Protein 3T1O (pdb70)

CATH classification: 3.40.50.300

Structure (mmCIF, N/CA/C/O backbone):
data_3T1O
#
_entry.id   3T1O
#
_cell.length_a   45.300
_cell.length_b   47.850
_cell.length_c   53.080
_cell.angle_alpha   108.37
_cell.angle_beta   100.10
_cell.angle_gamma   92.92
#
_symmetry.space_group_name_H-M   'P 1'
#
loop_
_entity.id
_entity.type
_entity.pdbx_description
1 polymer 'Gliding protein mglA'
2 non-polymer "GUANOSINE-5'-DIPHOSPHATE"
3 non-polymer (4S)-2-METHYL-2,4-PENTANEDIOL
4 non-polymer 'MAGNESIUM ION'
5 water water
#
loop_
_atom_site.group_PDB
_atom_site.id
_atom_site.type_symbol
_atom_site.label_atom_id
_atom_site.label_alt_id
_atom_site.label_comp_id
_atom_site.label_asym_id
_atom_site.label_entity_id
_atom_site.label_seq_id
_atom_site.pdbx_PDB_ins_code
_atom_site.Cartn_x
_atom_site.Cartn_y
_atom_site.Cartn_z
_atom_site.occupancy
_atom_site.B_iso_or_equiv
_atom_site.auth_seq_id
_atom_site.auth_comp_id
_atom_sit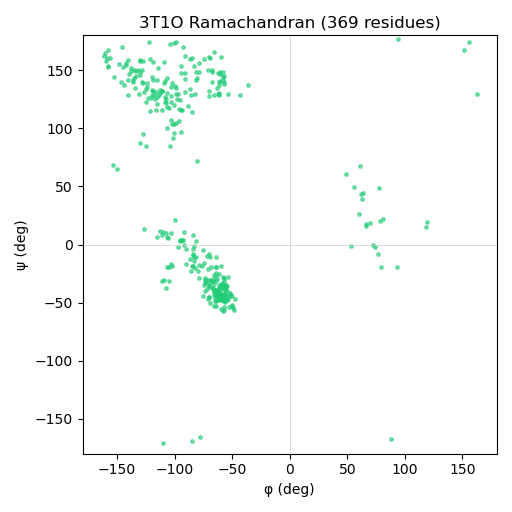e.auth_asym_id
_atom_site.auth_atom_id
_atom_site.pdbx_PDB_model_num
ATOM 1 N N . SER A 1 4 ? 7.152 19.194 1.747 1.00 81.18 2 SER A N 1
ATOM 2 C CA . SER A 1 4 ? 6.500 19.984 0.653 1.00 81.48 2 SER A CA 1
ATOM 3 C C . SER A 1 4 ? 7.487 20.995 0.034 1.00 81.50 2 SER A C 1
ATOM 4 O O . SER A 1 4 ? 7.201 21.605 -1.005 1.00 81.69 2 SER A O 1
ATOM 7 N N . THR A 1 5 ? 8.657 21.112 0.671 1.00 81.26 3 THR A N 1
ATOM 8 C CA . THR A 1 5 ? 9.688 22.118 0.387 1.00 80.66 3 THR A CA 1
ATOM 9 C C . THR A 1 5 ? 10.617 21.801 -0.792 1.00 80.37 3 THR A C 1
ATOM 10 O O . THR A 1 5 ? 11.011 20.649 -1.005 1.00 79.95 3 THR A O 1
ATOM 14 N N . ILE A 1 6 ? 10.948 22.854 -1.546 1.00 80.01 4 ILE A N 1
ATOM 15 C CA . ILE A 1 6 ? 11.935 22.813 -2.630 1.00 79.54 4 ILE A CA 1
ATOM 16 C C . ILE A 1 6 ? 13.139 23.654 -2.208 1.00 79.23 4 ILE A C 1
ATOM 17 O O . ILE A 1 6 ? 12.980 24.773 -1.718 1.00 79.43 4 ILE A O 1
ATOM 22 N N . ASN A 1 7 ? 14.336 23.106 -2.391 1.00 78.80 5 ASN A N 1
ATOM 23 C CA . ASN A 1 7 ? 15.573 23.758 -1.959 1.00 78.20 5 ASN A CA 1
ATOM 24 C C . ASN A 1 7 ? 16.591 23.852 -3.108 1.00 77.44 5 ASN A C 1
ATOM 25 O O . ASN A 1 7 ? 17.353 22.904 -3.365 1.00 77.23 5 ASN A O 1
ATOM 30 N N . PHE A 1 8 ? 16.585 25.001 -3.792 1.00 76.27 6 PHE A N 1
ATOM 31 C CA . PHE A 1 8 ? 17.408 25.228 -4.991 1.00 74.98 6 PHE A CA 1
ATOM 32 C C . PHE A 1 8 ? 18.907 25.132 -4.710 1.00 73.67 6 PHE A C 1
ATOM 33 O O . PHE A 1 8 ? 19.672 24.642 -5.552 1.00 73.63 6 PHE A O 1
ATOM 41 N N . ALA A 1 9 ? 19.305 25.584 -3.516 1.00 72.07 7 ALA A N 1
ATOM 42 C CA . ALA A 1 9 ? 20.714 25.697 -3.117 1.00 70.26 7 ALA A CA 1
ATOM 43 C C . ALA A 1 9 ? 21.465 24.366 -3.137 1.00 69.08 7 ALA A C 1
ATOM 44 O O . ALA A 1 9 ? 22.498 24.246 -3.803 1.00 69.28 7 ALA A O 1
ATOM 46 N N . ASN A 1 10 ? 20.955 23.370 -2.416 1.00 67.22 8 ASN A N 1
ATOM 47 C CA . ASN A 1 10 ? 21.596 22.048 -2.375 1.00 65.32 8 ASN A CA 1
ATOM 48 C C . ASN A 1 10 ? 21.044 21.080 -3.442 1.00 63.53 8 ASN A C 1
ATOM 49 O O . ASN A 1 10 ? 21.508 19.940 -3.552 1.00 63.51 8 ASN A O 1
ATOM 54 N N . ARG A 1 11 ? 20.076 21.565 -4.229 1.00 61.08 9 ARG A N 1
ATOM 55 C CA . ARG A 1 11 ? 19.339 20.771 -5.237 1.00 59.12 9 ARG A CA 1
ATOM 56 C C . ARG A 1 11 ? 18.554 19.577 -4.634 1.00 56.49 9 ARG A C 1
ATOM 57 O O . ARG A 1 11 ? 18.896 18.408 -4.887 1.00 56.77 9 ARG A O 1
ATOM 65 N N . GLU A 1 12 ? 17.509 19.883 -3.854 1.00 52.98 10 GLU A N 1
ATOM 66 C CA . GLU A 1 12 ? 16.741 18.874 -3.096 1.00 48.68 10 GLU A CA 1
ATOM 67 C C . GLU A 1 12 ? 15.272 19.221 -2.964 1.00 46.80 10 GLU A C 1
ATOM 68 O O . GLU A 1 12 ? 14.930 20.388 -2.770 1.00 46.86 10 GLU A O 1
ATOM 74 N N . ILE A 1 13 ? 14.391 18.221 -3.090 1.00 43.27 11 ILE A N 1
ATOM 75 C CA . ILE A 1 13 ? 13.033 18.379 -2.598 1.00 40.13 11 ILE A CA 1
ATOM 76 C C . ILE A 1 13 ? 12.847 17.558 -1.316 1.00 36.90 11 ILE A C 1
ATOM 77 O O . ILE A 1 13 ? 13.431 16.467 -1.166 1.00 35.58 11 ILE A O 1
ATOM 82 N N . ASN A 1 14 ? 12.066 18.118 -0.391 1.00 33.21 12 ASN A N 1
ATOM 83 C CA . ASN A 1 14 ? 12.100 17.651 0.991 1.00 31.12 12 ASN A CA 1
ATOM 84 C C . ASN A 1 14 ? 10.720 17.163 1.328 1.00 28.10 12 ASN A C 1
ATOM 85 O O . ASN A 1 14 ? 9.763 17.873 1.069 1.00 28.64 12 ASN A O 1
ATOM 90 N N . PHE A 1 15 ? 10.594 15.945 1.865 1.00 24.49 13 PHE A N 1
ATOM 91 C CA . PHE A 1 15 ? 9.285 15.489 2.292 1.00 22.15 13 PHE A CA 1
ATOM 92 C C . PHE A 1 15 ? 9.314 15.199 3.780 1.00 20.98 13 PHE A C 1
ATOM 93 O O . PHE A 1 15 ? 10.294 14.687 4.302 1.00 20.17 13 PHE A O 1
ATOM 101 N N . LYS A 1 16 ? 8.206 15.497 4.430 1.00 18.16 14 LYS A N 1
ATOM 102 C CA . LYS A 1 16 ? 8.108 15.280 5.862 1.00 15.28 14 LYS A CA 1
ATOM 103 C C . LYS A 1 16 ? 7.200 14.085 6.179 1.00 13.79 14 LYS A C 1
ATOM 104 O O . LYS A 1 16 ? 6.004 14.055 5.827 1.00 13.43 14 LYS A O 1
ATOM 110 N N . ILE A 1 17 ? 7.777 13.136 6.871 1.00 12.80 15 ILE A N 1
ATOM 111 C CA . ILE A 1 17 ? 7.048 11.938 7.253 1.00 14.18 15 ILE A CA 1
ATOM 112 C C . ILE A 1 17 ? 6.932 11.880 8.793 1.00 13.91 15 ILE A C 1
ATOM 113 O O . ILE A 1 17 ? 7.974 11.833 9.472 1.00 16.33 15 ILE A O 1
ATOM 118 N N . VAL A 1 18 ? 5.678 11.846 9.332 1.00 13.78 16 VAL A N 1
ATOM 119 C CA . VAL A 1 18 ? 5.472 11.898 10.788 1.00 12.58 16 VAL A CA 1
ATOM 120 C C . VAL A 1 18 ? 5.051 10.482 11.214 1.00 11.71 16 VAL A C 1
ATOM 121 O O . VAL A 1 18 ? 4.190 9.866 10.552 1.00 14.31 16 VAL A O 1
ATOM 125 N N . TYR A 1 19 ? 5.718 9.984 12.224 1.00 12.19 17 TYR A N 1
ATOM 126 C CA . TYR A 1 19 ? 5.307 8.743 12.921 1.00 12.40 17 TYR A CA 1
ATOM 127 C C . TYR A 1 19 ? 4.467 9.224 14.094 1.00 14.05 17 TYR A C 1
ATOM 128 O O . TYR A 1 19 ? 4.986 9.887 15.009 1.00 15.70 17 TYR A O 1
ATOM 137 N N . TYR A 1 20 ? 3.191 8.854 14.073 1.00 12.85 18 TYR A N 1
ATOM 138 C CA . TYR A 1 20 ? 2.216 9.268 15.081 1.00 12.66 18 TYR A CA 1
ATOM 139 C C . TYR A 1 20 ? 1.672 8.012 15.789 1.00 11.77 18 TYR A C 1
ATOM 140 O O . TYR A 1 20 ? 1.648 6.978 15.235 1.00 13.47 18 TYR A O 1
ATOM 149 N N . GLY A 1 21 ? 1.154 8.135 16.992 1.00 13.53 19 GLY A N 1
ATOM 150 C CA . GLY A 1 21 ? 0.562 6.911 17.599 1.00 13.22 19 GLY A CA 1
ATOM 151 C C . GLY A 1 21 ? 0.601 7.102 19.086 1.00 14.79 19 GLY A C 1
ATOM 152 O O . GLY A 1 21 ? 1.186 8.063 19.579 1.00 14.78 19 GLY A O 1
ATOM 153 N N . PRO A 1 22 ? -0.001 6.157 19.826 1.00 13.91 20 PRO A N 1
ATOM 154 C CA . PRO A 1 22 ? -0.065 6.349 21.285 1.00 15.08 20 PRO A CA 1
ATOM 155 C C . PRO A 1 22 ? 1.346 6.310 21.853 1.00 16.02 20 PRO A C 1
ATOM 156 O O . PRO A 1 22 ? 2.286 5.824 21.186 1.00 16.41 20 PRO A O 1
ATOM 160 N N . GLY A 1 23 ? 1.492 6.761 23.103 1.00 17.08 21 GLY A N 1
ATOM 161 C CA . GLY A 1 23 ? 2.805 6.738 23.757 1.00 15.59 21 GLY A CA 1
ATOM 162 C C . GLY A 1 23 ? 3.307 5.293 23.847 1.00 15.94 21 GLY A C 1
ATOM 163 O O . GLY A 1 23 ? 2.521 4.391 24.020 1.00 15.83 21 GLY A O 1
ATOM 164 N N . LEU A 1 24 ? 4.612 5.086 23.636 1.00 17.25 22 LEU A N 1
ATOM 165 C CA . LEU A 1 24 ? 5.225 3.767 23.779 1.00 18.50 22 LEU A CA 1
ATOM 166 C C . LEU A 1 24 ? 4.754 2.741 22.759 1.00 17.12 22 LEU A C 1
ATOM 167 O O . LEU A 1 24 ? 4.875 1.502 22.985 1.00 19.20 22 LEU A O 1
ATOM 172 N N . SER A 1 25 ? 4.156 3.186 21.664 1.00 15.21 23 SER A N 1
ATOM 173 C CA . SER A 1 25 ? 3.769 2.233 20.604 1.00 15.38 23 SER A CA 1
ATOM 174 C C . SER A 1 25 ? 4.941 1.699 19.753 1.00 16.38 23 SER A C 1
ATOM 175 O O . SER A 1 25 ? 4.771 0.672 19.120 1.00 15.96 23 SER A O 1
ATOM 178 N N . GLY A 1 26 ? 6.122 2.322 19.768 1.00 15.67 24 GLY A N 1
ATOM 179 C CA . GLY A 1 26 ? 7.234 1.814 18.957 1.00 16.24 24 GLY A CA 1
A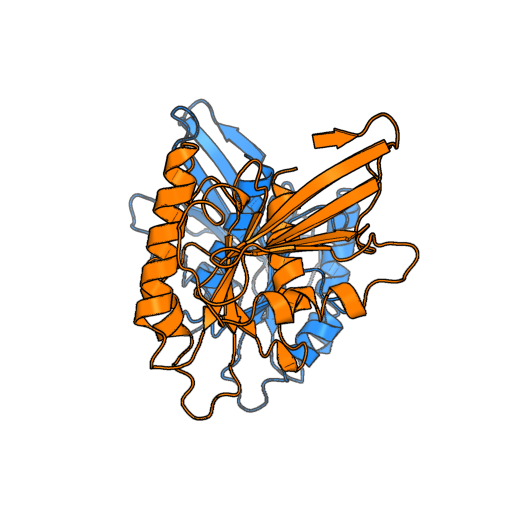TOM 180 C C . GLY A 1 26 ? 7.725 2.814 17.905 1.00 15.96 24 GLY A C 1
ATOM 181 O O . GLY A 1 26 ? 8.439 2.449 16.974 1.00 16.89 24 GLY A O 1
ATOM 182 N N . LYS A 1 27 ? 7.333 4.064 18.059 1.00 16.06 25 LYS A N 1
ATOM 183 C CA . LYS A 1 27 ? 7.719 5.150 17.097 1.00 14.64 25 LYS A CA 1
ATOM 184 C C . LYS A 1 27 ? 9.238 5.421 17.062 1.00 14.78 25 LYS A C 1
ATOM 185 O O . LYS A 1 27 ? 9.875 5.437 15.945 1.00 16.03 25 LYS A O 1
ATOM 191 N N . THR A 1 28 ? 9.842 5.666 18.242 1.00 14.80 26 THR A N 1
ATOM 192 C CA . THR A 1 28 ? 11.277 5.788 18.358 1.00 17.25 26 THR A CA 1
ATOM 193 C C . THR A 1 28 ? 11.962 4.633 17.703 1.00 16.58 26 THR A C 1
ATOM 194 O O . THR A 1 28 ? 12.857 4.814 16.910 1.00 17.35 26 THR A O 1
ATOM 198 N N . THR A 1 29 ? 11.544 3.431 18.086 1.00 16.81 27 THR A N 1
ATOM 199 C CA . THR A 1 29 ? 12.118 2.221 17.595 1.00 18.75 27 THR A CA 1
ATOM 200 C C . THR A 1 29 ? 12.094 2.081 16.050 1.00 17.67 27 THR A C 1
ATOM 201 O O . THR A 1 29 ? 13.095 1.683 15.490 1.00 17.72 27 THR A O 1
ATOM 205 N N . ASN A 1 30 ? 10.990 2.453 15.407 1.00 17.48 28 ASN A N 1
ATOM 206 C CA . ASN A 1 30 ? 10.936 2.550 13.945 1.00 19.04 28 ASN A CA 1
ATOM 207 C C . ASN A 1 30 ? 12.013 3.516 13.449 1.00 19.46 28 ASN A C 1
ATOM 208 O O . ASN A 1 30 ? 12.861 3.112 12.621 1.00 20.24 28 ASN A O 1
ATOM 213 N N . LEU A 1 31 ? 12.033 4.744 13.993 1.00 18.81 29 LEU A N 1
ATOM 214 C CA . LEU A 1 31 ? 13.001 5.771 13.565 1.00 18.21 29 LEU A CA 1
ATOM 215 C C . LEU A 1 31 ? 14.410 5.243 13.736 1.00 19.33 29 LEU A C 1
ATOM 216 O O . LEU A 1 31 ? 15.256 5.459 12.857 1.00 17.90 29 LEU A O 1
ATOM 221 N N . LYS A 1 32 ? 14.678 4.595 14.864 1.00 19.01 30 LYS A N 1
ATOM 222 C CA . LYS A 1 32 ? 16.065 4.248 15.118 1.00 22.41 30 LYS A CA 1
ATOM 223 C C . LYS A 1 32 ? 16.484 3.080 14.230 1.00 22.42 30 LYS A C 1
ATOM 224 O O . LYS A 1 32 ? 17.672 3.002 13.876 1.00 22.20 30 LYS A O 1
ATOM 230 N N . TRP A 1 33 ? 15.569 2.125 13.952 1.00 22.29 31 TRP A N 1
ATOM 231 C CA A TRP A 1 33 ? 15.904 1.018 13.038 0.50 22.60 31 TRP A CA 1
ATOM 232 C CA B TRP A 1 33 ? 15.883 1.022 13.050 0.50 22.59 31 TRP A CA 1
ATOM 233 C C . TRP A 1 33 ? 16.264 1.594 11.685 1.00 22.44 31 TRP A C 1
ATOM 234 O O . TRP A 1 33 ? 17.334 1.266 11.119 1.00 21.42 31 TRP A O 1
ATOM 255 N N . ILE A 1 34 ? 15.407 2.480 11.187 1.00 21.23 32 ILE A N 1
ATOM 256 C CA . ILE A 1 34 ? 15.636 3.121 9.903 1.00 20.62 32 ILE A CA 1
ATOM 257 C C . ILE A 1 34 ? 16.983 3.832 9.948 1.00 21.06 32 ILE A C 1
ATOM 258 O O . ILE A 1 34 ? 17.842 3.602 9.054 1.00 22.46 32 ILE A O 1
ATOM 263 N N . TYR A 1 35 ? 17.229 4.618 11.003 1.00 19.95 33 TYR A N 1
ATOM 264 C CA . TYR A 1 35 ? 18.420 5.461 11.011 1.00 20.31 33 TYR A CA 1
ATOM 265 C C . TYR A 1 35 ? 19.658 4.565 11.000 1.00 21.44 33 TYR A C 1
ATOM 266 O O . TYR A 1 35 ? 20.670 4.926 10.433 1.00 22.31 33 TYR A O 1
ATOM 275 N N . SER A 1 36 ? 19.556 3.385 11.606 1.00 21.56 34 SER A N 1
ATOM 276 C CA . SER A 1 36 ? 20.689 2.458 11.682 1.00 24.34 34 SER A CA 1
ATOM 277 C C . SER A 1 36 ? 21.156 1.810 10.365 1.00 25.69 34 SER A C 1
ATOM 278 O O . SER A 1 36 ? 22.294 1.345 10.285 1.00 25.94 34 SER A O 1
ATOM 281 N N . LYS A 1 37 ? 20.292 1.803 9.345 1.00 25.64 35 LYS A N 1
ATOM 282 C CA . LYS A 1 37 ? 20.533 1.218 8.011 1.00 26.47 35 LYS A CA 1
ATOM 283 C C . LYS A 1 37 ? 20.765 2.256 6.917 1.00 26.90 35 LYS A C 1
ATOM 284 O O . LYS A 1 37 ? 20.740 1.958 5.723 1.00 28.76 35 LYS A O 1
ATOM 290 N N . VAL A 1 38 ? 20.860 3.505 7.298 1.00 26.52 36 VAL A N 1
ATOM 291 C CA . VAL A 1 38 ? 21.183 4.540 6.341 1.00 24.63 36 VAL A CA 1
ATOM 292 C C . VAL A 1 38 ? 22.694 4.753 6.487 1.00 27.09 36 VAL A C 1
ATOM 293 O O . VAL A 1 38 ? 23.166 4.952 7.611 1.00 24.70 36 VAL A O 1
ATOM 297 N N . PRO A 1 39 ? 23.447 4.734 5.344 1.00 27.73 37 PRO A N 1
ATOM 298 C CA . PRO A 1 39 ? 24.887 5.099 5.411 1.00 27.66 37 PRO A CA 1
ATOM 299 C C . PRO A 1 39 ? 25.116 6.503 5.963 1.00 27.90 37 PRO A C 1
ATOM 300 O O . PRO A 1 39 ? 24.337 7.423 5.719 1.00 25.95 37 PRO A O 1
ATOM 304 N N . GLU A 1 40 ? 26.242 6.668 6.646 1.00 28.16 38 GLU A N 1
ATOM 305 C CA . GLU A 1 40 ? 26.602 7.887 7.318 1.00 29.14 38 GLU A CA 1
ATOM 306 C C . GLU A 1 40 ? 26.505 9.113 6.381 1.00 29.45 38 GLU A C 1
ATOM 307 O O . GLU A 1 40 ? 25.897 10.148 6.754 1.00 28.41 38 GLU A O 1
ATOM 313 N N . GLY A 1 41 ? 26.980 8.955 5.139 1.00 28.99 39 GLY A N 1
ATOM 314 C CA . GLY A 1 41 ? 27.028 10.028 4.151 1.00 27.12 39 GLY A CA 1
ATOM 315 C C . GLY A 1 41 ? 25.671 10.422 3.602 1.00 28.28 39 GLY A C 1
ATOM 316 O O . GLY A 1 41 ? 25.551 11.444 2.898 1.00 27.83 39 GLY A O 1
ATOM 317 N N . ARG A 1 42 ? 24.639 9.647 3.899 1.00 26.95 40 ARG A N 1
ATOM 318 C CA . ARG A 1 42 ? 23.321 10.022 3.370 1.00 27.34 40 ARG A CA 1
ATOM 319 C C . ARG A 1 42 ? 22.330 10.501 4.429 1.00 26.87 40 ARG A C 1
ATOM 320 O O . ARG A 1 42 ? 21.148 10.665 4.129 1.00 25.79 40 ARG A O 1
ATOM 328 N N . LYS A 1 43 ? 22.799 10.698 5.663 1.00 25.63 41 LYS A N 1
ATOM 329 C CA . LYS A 1 43 ? 21.866 11.124 6.700 1.00 26.46 41 LYS A CA 1
ATOM 330 C C . LYS A 1 43 ? 22.451 12.269 7.494 1.00 25.75 41 LYS A C 1
ATOM 331 O O . LYS A 1 43 ? 23.660 12.324 7.682 1.00 24.36 41 LYS A O 1
ATOM 337 N N . GLY A 1 44 ? 21.569 13.132 7.985 1.00 23.46 42 GLY A N 1
ATOM 338 C CA . GLY A 1 44 ? 21.952 14.079 9.047 1.00 25.85 42 GLY A CA 1
ATOM 339 C C . GLY A 1 44 ? 22.022 13.480 10.452 1.00 24.42 42 GLY A C 1
ATOM 340 O O . GLY A 1 44 ? 22.032 12.232 10.669 1.00 24.65 42 GLY A O 1
ATOM 341 N N . GLU A 1 45 ? 22.065 14.352 11.452 1.00 24.75 43 GLU A N 1
ATOM 342 C CA . GLU A 1 45 ? 22.058 13.844 12.834 1.00 25.58 43 GLU A CA 1
ATOM 343 C C . GLU A 1 45 ? 20.641 13.505 13.284 1.00 23.76 43 GLU A C 1
ATOM 344 O O . GLU A 1 45 ? 19.701 14.128 12.835 1.00 23.58 43 GLU A O 1
ATOM 350 N N . MET A 1 46 ? 20.504 12.508 14.152 1.00 22.95 44 MET A N 1
ATOM 351 C CA . MET A 1 46 ? 19.270 12.304 14.810 1.00 22.37 44 MET A CA 1
ATOM 352 C C . MET A 1 46 ? 19.253 13.201 16.043 1.00 22.89 44 MET A C 1
ATOM 353 O O . MET A 1 46 ? 20.221 13.214 16.823 1.00 21.39 44 MET A O 1
ATOM 358 N N . VAL A 1 47 ? 18.172 13.978 16.165 1.00 21.53 45 VAL A N 1
ATOM 359 C CA . VAL A 1 47 ? 18.114 15.090 17.117 1.00 22.75 45 VAL A CA 1
ATOM 360 C C . VAL A 1 47 ? 16.909 14.854 17.996 1.00 22.67 45 VAL A C 1
ATOM 361 O O . VAL A 1 47 ? 15.828 14.542 17.488 1.00 20.41 45 VAL A O 1
ATOM 365 N N . SER A 1 48 ? 17.074 15.047 19.291 1.00 22.25 46 SER A N 1
ATOM 366 C CA . SER A 1 48 ? 15.995 14.922 20.237 1.00 22.41 46 SER A CA 1
ATOM 367 C C . SER A 1 48 ? 15.918 16.246 21.038 1.00 22.57 46 SER A C 1
ATOM 368 O O . SER A 1 48 ? 16.942 16.710 21.554 1.00 21.87 46 SER A O 1
ATOM 371 N N . LEU A 1 49 ? 14.754 16.906 21.013 1.00 22.34 47 LEU A N 1
ATOM 372 C CA . LEU A 1 49 ? 14.533 18.150 21.761 1.00 23.27 47 LEU A CA 1
ATOM 373 C C . LEU A 1 49 ? 13.503 17.776 22.796 1.00 23.55 47 LEU A C 1
ATOM 374 O O . LEU A 1 49 ? 12.489 17.168 22.463 1.00 23.52 47 LEU A O 1
ATOM 379 N N . ALA A 1 50 ? 13.781 18.079 24.064 1.00 21.55 48 ALA A N 1
ATOM 380 C CA . ALA A 1 50 ? 12.869 17.735 25.139 1.00 21.05 48 ALA A CA 1
ATOM 381 C C . ALA A 1 50 ? 12.760 18.856 26.186 1.00 23.46 48 ALA A C 1
ATOM 382 O O . ALA A 1 50 ? 13.724 19.670 26.376 1.00 20.95 48 ALA A O 1
ATOM 384 N N . THR A 1 51 ? 11.548 18.979 26.753 1.00 24.60 49 THR A N 1
ATOM 385 C CA . THR A 1 51 ? 11.368 19.595 28.066 1.00 26.86 49 THR A CA 1
ATOM 386 C C . THR A 1 51 ? 10.969 18.481 29.069 1.00 28.47 49 THR A C 1
ATOM 387 O O . THR A 1 51 ? 11.072 17.299 28.752 1.00 27.44 49 THR A O 1
ATOM 391 N N . GLU A 1 52 ? 10.563 18.855 30.292 1.00 29.79 50 GLU A N 1
ATOM 392 C CA . GLU A 1 52 ? 10.028 17.881 31.256 1.00 30.59 50 GLU A CA 1
ATOM 393 C C . GLU A 1 52 ? 8.788 17.149 30.785 1.00 30.43 50 GLU A C 1
ATOM 394 O O . GLU A 1 52 ? 8.565 15.988 31.140 1.00 29.95 50 GLU A O 1
ATOM 400 N N . ASP A 1 53 ? 7.945 17.854 30.041 1.00 29.92 51 ASP A N 1
ATOM 401 C CA . ASP A 1 53 ? 6.656 17.311 29.721 0.50 30.38 51 ASP A CA 1
ATOM 402 C C . ASP A 1 53 ? 6.587 16.862 28.272 1.00 30.69 51 ASP A C 1
ATOM 403 O O . ASP A 1 53 ? 5.710 16.080 27.950 1.00 32.33 51 ASP A O 1
ATOM 408 N N . GLU A 1 54 ? 7.498 17.367 27.417 1.00 28.82 52 GLU A N 1
ATOM 409 C CA . GLU A 1 54 ? 7.411 17.201 25.960 0.50 27.86 52 GLU A CA 1
ATOM 410 C C . GLU A 1 54 ? 8.676 16.756 25.305 1.00 28.59 52 GLU A C 1
ATOM 411 O O . GLU A 1 54 ? 9.771 17.202 25.744 1.00 27.15 52 GLU A O 1
ATOM 417 N N . ARG A 1 55 ? 8.528 16.020 24.185 1.00 27.10 53 ARG A N 1
ATOM 418 C CA . ARG A 1 55 ? 9.686 15.588 23.381 1.00 27.34 53 ARG A CA 1
ATOM 419 C C . ARG A 1 55 ? 9.417 15.584 21.875 1.00 25.92 53 ARG A C 1
ATOM 420 O O . ARG A 1 55 ? 8.268 15.404 21.435 1.00 24.49 53 ARG A O 1
ATOM 428 N N A THR A 1 56 ? 10.463 15.779 21.080 0.50 23.08 54 THR A N 1
ATOM 429 N N B THR A 1 56 ? 10.563 15.779 21.080 0.50 23.08 54 THR A N 1
ATOM 430 C CA A THR A 1 56 ? 10.349 15.608 19.606 0.50 22.43 54 THR A CA 1
ATOM 431 C CA B THR A 1 56 ? 10.449 15.608 19.606 0.50 22.43 54 THR A CA 1
ATOM 432 C C A THR A 1 56 ? 11.663 14.924 19.220 0.50 20.42 54 THR A C 1
ATOM 433 C C B THR A 1 56 ? 11.763 14.924 19.220 0.50 20.42 54 THR A C 1
ATOM 434 O O A THR A 1 56 ? 12.727 15.158 19.858 0.50 19.09 54 THR A O 1
ATOM 435 O O B THR A 1 56 ? 12.827 15.158 19.858 0.50 19.09 54 THR A O 1
ATOM 442 N N . LEU A 1 57 ? 11.598 14.047 18.226 1.00 17.23 55 LEU A N 1
ATOM 443 C CA . LEU A 1 57 ? 12.787 13.356 17.749 1.00 17.88 55 LEU A CA 1
ATOM 444 C C . LEU A 1 57 ? 12.675 13.366 16.234 1.00 19.61 55 LEU A C 1
ATOM 445 O O . LEU A 1 57 ? 11.568 13.108 15.683 1.00 17.63 55 LEU A O 1
ATOM 450 N N . PHE A 1 58 ? 13.785 13.659 15.530 1.00 19.48 56 PHE A N 1
ATOM 451 C CA . PHE A 1 58 ? 13.722 13.726 14.071 1.00 19.16 56 PHE A CA 1
ATOM 452 C C . PHE A 1 58 ? 15.114 13.526 13.451 1.00 18.49 56 PHE A C 1
ATOM 453 O O . PHE A 1 58 ? 16.124 13.835 14.070 1.00 19.31 56 PHE A O 1
ATOM 461 N N . PHE A 1 59 ? 15.113 13.021 12.228 1.00 18.12 57 PHE A N 1
ATOM 462 C CA . PHE A 1 59 ? 16.273 13.080 11.361 1.00 19.14 57 PHE A CA 1
ATOM 463 C C . PHE A 1 59 ? 15.867 13.245 9.875 1.00 20.10 57 PHE A C 1
ATOM 464 O O . PHE A 1 59 ? 14.647 13.165 9.490 1.00 19.12 57 PHE A O 1
ATOM 472 N N . ASP A 1 60 ? 16.869 13.522 9.031 1.00 20.27 58 ASP A N 1
ATOM 473 C CA . ASP A 1 60 ? 16.633 13.632 7.604 1.00 22.51 58 ASP A CA 1
ATOM 474 C C . ASP A 1 60 ? 17.657 12.726 6.922 1.00 22.76 58 ASP A C 1
ATOM 475 O O . ASP A 1 60 ? 18.731 12.464 7.486 1.00 22.90 58 ASP A O 1
ATOM 480 N N . PHE A 1 61 ? 17.297 12.185 5.761 1.00 22.00 59 PHE A N 1
ATOM 481 C CA . PHE A 1 61 ? 18.217 11.302 5.008 1.00 22.48 59 PHE A CA 1
ATOM 482 C C . PHE A 1 61 ? 17.812 11.327 3.508 1.00 24.07 59 PHE A C 1
ATOM 483 O O . PHE A 1 61 ? 16.689 11.698 3.160 1.00 20.64 59 PHE A O 1
ATOM 491 N N . LEU A 1 62 ? 18.747 10.934 2.636 1.00 25.19 60 LEU A N 1
ATOM 492 C CA . LEU A 1 62 ? 18.520 10.880 1.176 1.00 27.98 60 LEU A CA 1
ATOM 493 C C . LEU A 1 62 ? 18.320 9.377 0.894 1.00 28.74 60 LEU A C 1
ATOM 494 O O . LEU A 1 62 ? 19.257 8.583 0.996 1.00 28.08 60 LEU A O 1
ATOM 499 N N . PRO A 1 63 ? 17.070 8.984 0.615 1.00 30.30 61 PRO A N 1
ATOM 500 C CA . PRO A 1 63 ? 16.776 7.570 0.405 1.00 32.52 61 PRO A CA 1
ATOM 501 C C . PRO A 1 63 ? 17.580 7.124 -0.802 1.00 34.80 61 PRO A C 1
ATOM 502 O O . PRO A 1 63 ? 17.924 7.947 -1.653 1.00 34.02 61 PRO A O 1
ATOM 506 N N . LEU A 1 64 ? 18.007 5.880 -0.810 1.00 39.31 62 LEU A N 1
ATOM 507 C CA . LEU A 1 64 ? 18.855 5.462 -1.915 1.00 44.70 62 LEU A CA 1
ATOM 508 C C . LEU A 1 64 ? 18.007 4.852 -3.019 1.00 47.18 62 LEU A C 1
ATOM 509 O O . LEU A 1 64 ? 18.534 4.445 -4.045 1.00 48.58 62 LEU A O 1
ATOM 514 N N . ASP A 1 65 ? 16.688 4.873 -2.832 1.00 50.70 63 ASP A N 1
ATOM 515 C CA . ASP A 1 65 ? 15.741 4.193 -3.728 1.00 53.98 63 ASP A CA 1
ATOM 516 C C . ASP A 1 65 ? 15.141 5.097 -4.808 1.00 54.73 63 ASP A C 1
ATOM 517 O O . ASP A 1 65 ? 14.287 4.640 -5.552 1.00 55.53 63 ASP A O 1
ATOM 522 N N . ILE A 1 66 ? 15.574 6.360 -4.900 1.00 55.51 64 ILE A N 1
ATOM 523 C CA . ILE A 1 66 ? 14.768 7.410 -5.566 1.00 56.46 64 ILE A CA 1
ATOM 524 C C . ILE A 1 66 ? 15.494 8.191 -6.669 1.00 57.49 64 ILE A C 1
ATOM 525 O O . ILE A 1 66 ? 16.606 8.685 -6.472 1.00 57.65 64 ILE A O 1
ATOM 530 N N . GLY A 1 67 ? 14.837 8.312 -7.816 1.00 58.42 65 GLY A N 1
ATOM 531 C CA . GLY A 1 67 ? 15.385 9.031 -8.948 1.00 60.17 65 GLY A CA 1
ATOM 532 C C . GLY A 1 67 ? 15.481 10.536 -8.793 1.00 61.46 65 GLY A C 1
ATOM 533 O O . GLY A 1 67 ? 14.818 11.142 -7.946 1.00 62.41 65 GLY A O 1
ATOM 534 N N . GLU A 1 68 ? 16.315 11.136 -9.628 1.00 62.09 66 GLU A N 1
ATOM 535 C CA . GLU A 1 68 ? 16.496 12.567 -9.651 1.00 62.99 66 GLU A CA 1
ATOM 536 C C . GLU A 1 68 ? 15.418 13.171 -10.534 1.00 63.32 66 GLU A C 1
ATOM 537 O O . GLU A 1 68 ? 15.397 12.930 -11.745 1.00 63.83 66 GLU A O 1
ATOM 543 N N . VAL A 1 69 ? 14.518 13.948 -9.934 1.00 63.68 67 VAL A N 1
ATOM 544 C CA . VAL A 1 69 ? 13.471 14.646 -10.698 1.00 63.44 67 VAL A CA 1
ATOM 545 C C . VAL A 1 69 ? 14.027 15.934 -11.335 1.00 63.45 67 VAL A C 1
ATOM 546 O O . VAL A 1 69 ? 13.718 17.048 -10.901 1.00 63.96 67 VAL A O 1
ATOM 550 N N . LYS A 1 70 ? 14.862 15.751 -12.366 1.00 63.35 68 LYS A N 1
ATOM 551 C CA . LYS A 1 70 ? 15.520 16.843 -13.138 1.00 62.61 68 LYS A CA 1
ATOM 552 C C . LYS A 1 70 ? 16.715 17.470 -12.399 1.00 61.35 68 LYS A C 1
ATOM 553 O O . LYS A 1 70 ? 16.853 18.692 -12.307 1.00 61.43 68 LYS A O 1
ATOM 559 N N . GLY A 1 71 ? 17.590 16.610 -11.891 1.00 60.19 69 GLY A N 1
ATOM 560 C CA . GLY A 1 71 ? 18.772 17.058 -11.153 1.00 58.30 69 GLY A CA 1
ATOM 561 C C . GLY A 1 71 ? 18.517 17.129 -9.650 1.00 57.01 69 GLY A C 1
ATOM 562 O O . GLY A 1 71 ? 19.471 17.130 -8.856 1.00 56.87 69 GLY A O 1
ATOM 563 N N . PHE A 1 72 ? 17.231 17.173 -9.268 1.00 55.39 70 PHE A N 1
ATOM 564 C CA . PHE A 1 72 ? 16.819 17.341 -7.860 1.00 53.77 70 PHE A CA 1
ATOM 565 C C . PHE A 1 72 ? 16.688 16.054 -7.083 1.00 51.13 70 PHE A C 1
ATOM 566 O O . PHE A 1 72 ? 15.881 15.199 -7.433 1.00 51.84 70 PHE A O 1
ATOM 574 N N . LYS A 1 73 ? 17.488 15.926 -6.024 1.00 48.04 71 LYS A N 1
ATOM 575 C CA . LYS A 1 73 ? 17.418 14.750 -5.155 1.00 44.60 71 LYS A CA 1
ATOM 576 C C . LYS A 1 73 ? 16.244 14.846 -4.178 1.00 41.89 71 LYS A C 1
ATOM 577 O O . LYS A 1 73 ? 15.772 15.949 -3.859 1.00 41.59 71 LYS A O 1
ATOM 583 N N . THR A 1 74 ? 15.785 13.691 -3.704 1.00 38.11 72 THR A N 1
ATOM 584 C CA . THR A 1 74 ? 14.757 13.632 -2.696 1.00 35.10 72 THR A CA 1
ATOM 585 C C . THR A 1 74 ? 15.361 13.420 -1.297 1.00 31.55 72 THR A C 1
ATOM 586 O O . THR A 1 74 ? 16.163 12.496 -1.104 1.00 30.79 72 THR A O 1
ATOM 590 N N . ARG A 1 75 ? 14.954 14.249 -0.335 1.00 27.53 73 ARG A N 1
ATOM 591 C CA . ARG A 1 75 ? 15.388 14.124 1.085 1.00 24.16 73 ARG A CA 1
ATOM 592 C C . ARG A 1 75 ? 14.158 13.841 1.962 1.00 21.67 73 ARG A C 1
ATOM 593 O O . ARG A 1 75 ? 13.149 14.514 1.825 1.00 20.31 73 ARG A O 1
ATOM 601 N N . PHE A 1 76 ? 14.173 12.771 2.753 1.00 19.88 74 PHE A N 1
ATOM 602 C CA . PHE A 1 76 ? 13.017 12.497 3.649 1.00 19.36 74 PHE A CA 1
ATOM 603 C C . PHE A 1 76 ? 13.397 12.986 5.061 1.00 18.10 74 PHE A C 1
ATOM 604 O O . PHE A 1 76 ? 14.535 12.787 5.491 1.00 17.93 74 PHE A O 1
ATOM 612 N N . HIS A 1 77 ? 12.466 13.655 5.722 1.00 17.91 75 HIS A N 1
ATOM 613 C CA . HIS A 1 77 ? 12.651 14.113 7.113 1.00 18.32 75 HIS A CA 1
ATOM 614 C C . HIS A 1 77 ? 11.606 13.364 7.962 1.00 17.33 75 HIS A C 1
ATOM 615 O O . HIS A 1 77 ? 10.380 13.432 7.705 1.00 17.86 75 HIS A O 1
ATOM 622 N N . LEU A 1 78 ? 12.088 12.545 8.866 1.00 17.62 76 LEU A N 1
ATOM 623 C CA . LEU A 1 78 ? 11.217 11.736 9.710 1.00 15.82 76 LEU A CA 1
ATOM 624 C C . LEU A 1 78 ? 11.139 12.356 11.096 1.00 16.61 76 LEU A C 1
ATOM 625 O O . LEU A 1 78 ? 12.181 12.626 11.687 1.00 15.23 76 LEU A O 1
ATOM 630 N N . TYR A 1 79 ? 9.902 12.567 11.577 1.00 16.78 77 TYR A N 1
ATOM 631 C CA . TYR A 1 79 ? 9.638 13.257 12.844 1.00 17.23 77 TYR A CA 1
ATOM 632 C C . TYR A 1 79 ? 8.681 12.406 13.662 1.00 16.52 77 TYR A C 1
ATOM 633 O O . TYR A 1 79 ? 7.731 11.834 13.116 1.00 14.91 77 TYR A O 1
ATOM 642 N N . THR A 1 80 ? 8.831 12.478 14.982 1.00 16.08 78 THR A N 1
ATOM 643 C CA . THR A 1 80 ? 7.953 11.808 15.905 1.00 16.14 78 THR A CA 1
ATOM 644 C C . THR A 1 80 ? 7.984 12.461 17.307 1.00 16.60 78 THR A C 1
ATOM 645 O O . THR A 1 80 ? 8.955 13.163 17.626 1.00 15.45 78 THR A O 1
ATOM 649 N N . VAL A 1 81 ? 6.885 12.311 18.045 1.00 15.45 79 VAL A N 1
ATOM 650 C CA . VAL A 1 81 ? 6.806 12.742 19.442 1.00 17.51 79 VAL A CA 1
ATOM 651 C C . VAL A 1 81 ? 6.847 11.465 20.281 1.00 19.27 79 VAL A C 1
ATOM 652 O O . VAL A 1 81 ? 5.818 10.771 20.391 1.00 19.08 79 VAL A O 1
ATOM 656 N N . PRO A 1 82 ? 8.033 11.149 20.834 1.00 18.99 80 PRO A N 1
ATOM 657 C CA . PRO A 1 82 ? 8.210 9.875 21.479 1.00 19.14 80 PRO A CA 1
ATOM 658 C C . PRO A 1 82 ? 7.765 9.977 22.926 1.00 20.43 80 PRO A C 1
ATOM 659 O O . PRO A 1 82 ? 7.690 11.083 23.448 1.00 18.61 80 PRO A O 1
ATOM 663 N N . GLY A 1 83 ? 7.457 8.837 23.552 1.00 20.32 81 GLY A N 1
ATOM 664 C CA . GLY A 1 83 ? 7.365 8.813 25.010 1.00 22.30 81 GLY A CA 1
ATOM 665 C C . GLY A 1 83 ? 5.925 9.039 25.428 1.00 24.04 81 GLY A C 1
ATOM 666 O O . GLY A 1 83 ? 5.014 9.183 24.583 1.00 19.56 81 GLY A O 1
ATOM 667 N N . GLN A 1 84 ? 5.671 8.988 26.724 1.00 24.93 82 GLN A N 1
ATOM 668 C CA . GLN A 1 84 ? 4.297 9.298 27.119 1.00 26.93 82 GLN A CA 1
ATOM 669 C C . GLN A 1 84 ? 3.979 10.781 26.858 1.00 26.26 82 GLN A C 1
ATOM 670 O O . GLN A 1 84 ? 4.853 11.640 26.860 1.00 25.22 82 GLN A O 1
ATOM 676 N N . VAL A 1 85 ? 2.727 11.075 26.576 1.00 28.10 83 VAL A N 1
ATOM 677 C CA . VAL A 1 85 ? 2.399 12.436 26.268 1.00 28.71 83 VAL A CA 1
ATOM 678 C C . VAL A 1 85 ? 1.548 13.094 27.356 1.00 27.05 83 VAL A C 1
ATOM 679 O O . VAL A 1 85 ? 0.550 12.554 27.851 1.00 27.24 83 VAL A O 1
ATOM 683 N N . PHE A 1 86 ? 1.991 14.271 27.715 1.00 25.88 84 PHE A N 1
ATOM 684 C CA . PHE A 1 86 ? 1.451 15.020 28.827 1.00 23.65 84 PHE A CA 1
ATOM 685 C C . PHE A 1 86 ? 0.656 16.178 28.290 1.00 22.77 84 PHE A C 1
ATOM 686 O O . PHE A 1 86 ? -0.409 16.473 28.852 1.00 21.47 84 PHE A O 1
ATOM 694 N N . TYR A 1 87 ? 1.148 16.780 27.181 1.00 20.29 85 TYR A N 1
ATOM 695 C CA . TYR A 1 87 ? 0.487 17.855 26.493 1.00 18.97 85 TYR A CA 1
ATOM 696 C C . TYR A 1 87 ? 0.331 17.571 24.984 1.00 20.18 85 TYR A C 1
ATOM 697 O O . TYR A 1 87 ? 1.095 16.791 24.412 1.00 22.23 85 TYR A O 1
ATOM 706 N N . ASN A 1 88 ? -0.617 18.238 24.344 1.00 18.85 86 ASN A N 1
ATOM 707 C CA . ASN A 1 88 ? -0.917 18.039 22.935 1.00 17.55 86 ASN A CA 1
ATOM 708 C C . ASN A 1 88 ? 0.018 18.880 22.027 1.00 18.22 86 ASN A C 1
ATOM 709 O O . ASN A 1 88 ? 0.123 18.607 20.833 1.00 15.69 86 ASN A O 1
ATOM 714 N N . ALA A 1 89 ? 0.667 19.906 22.612 1.00 17.95 87 ALA A N 1
ATOM 715 C CA . ALA A 1 89 ? 1.278 20.961 21.776 1.00 19.19 87 ALA A CA 1
ATOM 716 C C . ALA A 1 89 ? 2.356 20.333 20.834 1.00 17.11 87 ALA A C 1
ATOM 717 O O . ALA A 1 89 ? 2.381 20.639 19.689 1.00 17.72 87 ALA A O 1
ATOM 719 N N . SER A 1 90 ? 3.200 19.444 21.315 1.00 18.98 88 SER A N 1
ATOM 720 C CA . SER A 1 90 ? 4.222 18.823 20.438 1.00 19.07 88 SER A CA 1
ATOM 721 C C . SER A 1 90 ? 3.576 17.919 19.341 1.00 18.71 88 SER A C 1
ATOM 722 O O . SER A 1 90 ? 4.112 17.831 18.243 1.00 16.83 88 SER A O 1
ATOM 725 N N . ARG A 1 91 ? 2.441 17.306 19.659 1.00 17.72 89 ARG A N 1
ATOM 726 C CA A ARG A 1 91 ? 1.740 16.469 18.579 0.50 18.45 89 ARG A CA 1
ATOM 727 C CA B ARG A 1 91 ? 1.721 16.477 18.700 0.50 17.39 89 ARG A CA 1
ATOM 728 C C . ARG A 1 91 ? 1.095 17.312 17.586 1.00 18.33 89 ARG A C 1
ATOM 729 O O . ARG A 1 91 ? 1.065 16.884 16.432 1.00 19.09 89 ARG A O 1
ATOM 744 N N . LYS A 1 92 ? 0.599 18.497 17.932 1.00 18.16 90 LYS A N 1
ATOM 745 C CA . LYS A 1 92 ? -0.031 19.380 16.941 1.00 18.71 90 LYS A CA 1
ATOM 746 C C . LYS A 1 92 ? 1.032 20.006 16.034 1.00 19.68 90 LYS A C 1
ATOM 747 O O . LYS A 1 92 ? 0.813 20.210 14.839 1.00 18.78 90 LYS A O 1
ATOM 753 N N . LEU A 1 93 ? 2.162 20.383 16.641 1.00 19.60 91 LEU A N 1
ATOM 754 C CA . LEU A 1 93 ? 3.219 21.091 15.946 1.00 20.76 91 LEU A CA 1
ATOM 755 C C . LEU A 1 93 ? 3.925 20.105 15.002 1.00 20.37 91 LEU A C 1
ATOM 756 O O . LEU A 1 93 ? 4.354 20.505 13.921 1.00 19.66 91 LEU A O 1
ATOM 761 N N . ILE A 1 94 ? 4.009 18.843 15.403 1.00 18.08 92 ILE A N 1
ATOM 762 C CA . ILE A 1 94 ? 4.761 17.820 14.662 1.00 20.42 92 ILE A CA 1
ATOM 763 C C . ILE A 1 94 ? 4.142 17.683 13.267 1.00 19.35 92 ILE A C 1
ATOM 764 O O . ILE A 1 94 ? 4.831 17.355 12.313 1.00 17.46 92 ILE A O 1
ATOM 769 N N . LEU A 1 95 ? 2.872 18.029 13.159 1.00 16.18 93 LEU A N 1
ATOM 770 C CA . LEU A 1 95 ? 2.152 17.758 11.949 1.00 17.59 93 LEU A CA 1
ATOM 771 C C . LEU A 1 95 ? 2.245 18.908 10.953 1.00 18.40 93 LEU A C 1
ATOM 772 O O . LEU A 1 95 ? 1.722 18.797 9.824 1.00 18.00 93 LEU A O 1
ATOM 777 N N . ARG A 1 96 ? 2.889 19.997 11.361 1.00 17.95 94 ARG A N 1
ATOM 778 C CA . ARG A 1 96 ? 2.988 21.131 10.427 1.00 18.87 94 ARG A CA 1
ATOM 779 C C . ARG A 1 96 ? 3.773 20.721 9.166 1.00 19.10 94 ARG A C 1
ATOM 780 O O . ARG A 1 96 ? 4.905 20.240 9.255 1.00 16.33 94 ARG A O 1
ATOM 788 N N . GLY A 1 97 ? 3.204 20.988 8.004 1.00 19.63 95 GLY A N 1
ATOM 789 C CA . GLY A 1 97 ? 3.858 20.694 6.714 1.00 20.50 95 GLY A CA 1
ATOM 790 C C . GLY A 1 97 ? 4.046 19.176 6.448 1.00 18.30 95 GLY A C 1
ATOM 791 O O . GLY A 1 97 ? 4.870 18.778 5.615 1.00 18.69 95 GLY A O 1
ATOM 792 N N . VAL A 1 98 ? 3.349 18.334 7.192 1.00 15.97 96 VAL A N 1
ATOM 793 C CA . VAL A 1 98 ? 3.449 16.908 6.980 1.00 15.39 96 VAL A CA 1
ATOM 794 C C . VAL A 1 98 ? 3.061 16.523 5.506 1.00 14.97 96 VAL A C 1
ATOM 795 O O . VAL A 1 98 ? 2.067 17.035 4.927 1.00 12.99 96 VAL A O 1
ATOM 799 N N . ASP A 1 99 ? 3.798 15.560 4.958 1.00 14.00 97 ASP A N 1
ATOM 800 C CA . ASP A 1 99 ? 3.516 14.988 3.659 1.00 13.70 97 ASP A CA 1
ATOM 801 C C . ASP A 1 99 ? 2.911 13.616 3.759 1.00 12.36 97 ASP A C 1
ATOM 802 O O . ASP A 1 99 ? 2.160 13.215 2.867 1.00 13.14 97 ASP A O 1
ATOM 807 N N . GLY A 1 100 ? 3.279 12.872 4.806 1.00 11.14 98 GLY A N 1
ATOM 808 C CA . GLY A 1 100 ? 2.762 11.557 4.948 1.00 10.24 98 GLY A CA 1
ATOM 809 C C . GLY A 1 100 ? 2.887 11.156 6.387 1.00 10.68 98 GLY A C 1
ATOM 810 O O . GLY A 1 100 ? 3.745 11.688 7.166 1.00 11.82 98 GLY A O 1
ATOM 811 N N . ILE A 1 101 ? 2.100 10.139 6.763 1.00 9.83 99 ILE A N 1
ATOM 812 C CA . ILE A 1 101 ? 2.163 9.810 8.175 1.00 10.73 99 ILE A CA 1
ATOM 813 C C . ILE A 1 101 ? 2.123 8.299 8.312 1.00 10.44 99 ILE A C 1
ATOM 814 O O . ILE A 1 101 ? 1.363 7.605 7.604 1.00 13.16 99 ILE A O 1
ATOM 819 N N . VAL A 1 102 ? 2.894 7.787 9.248 1.00 11.75 100 VAL A N 1
ATOM 820 C CA . VAL A 1 102 ? 2.801 6.381 9.680 1.00 10.73 100 VAL A CA 1
ATOM 821 C C . VAL A 1 102 ? 2.203 6.383 11.043 1.00 10.73 100 VAL A C 1
ATOM 822 O O . VAL A 1 102 ? 2.757 7.027 11.963 1.00 10.53 100 VAL A O 1
ATOM 826 N N . PHE A 1 103 ? 1.119 5.605 11.227 1.00 12.88 101 PHE A N 1
ATOM 827 C CA . PHE A 1 103 ? 0.470 5.539 12.514 1.00 13.32 101 PHE A CA 1
ATOM 828 C C . PHE A 1 103 ? 0.867 4.228 13.094 1.00 14.14 101 PHE A C 1
ATOM 829 O O . PHE A 1 103 ? 0.499 3.224 12.540 1.00 14.24 101 PHE A O 1
ATOM 837 N N . VAL A 1 104 ? 1.573 4.271 14.210 1.00 13.06 102 VAL A N 1
ATOM 838 C CA . VAL A 1 104 ? 2.178 3.098 14.823 1.00 13.32 102 VAL A CA 1
ATOM 839 C C . VAL A 1 104 ? 1.205 2.769 15.929 1.00 14.20 102 VAL A C 1
ATOM 840 O O . VAL A 1 104 ? 1.174 3.470 16.980 1.00 16.87 102 VAL A O 1
ATOM 844 N N . ALA A 1 105 ? 0.405 1.736 15.703 1.00 14.82 103 ALA A N 1
ATOM 845 C CA . ALA A 1 105 ? -0.561 1.210 16.673 1.00 16.89 103 ALA A CA 1
ATOM 846 C C . ALA A 1 105 ? 0.119 0.129 17.505 1.00 19.92 103 ALA A C 1
ATOM 847 O O . ALA A 1 105 ? 0.927 -0.584 16.975 1.00 19.33 103 ALA A O 1
ATOM 849 N N . ASP A 1 106 ? -0.213 0.072 18.803 1.00 19.81 104 ASP A N 1
ATOM 850 C CA . ASP A 1 106 ? 0.248 -0.927 19.726 1.00 22.04 104 ASP A CA 1
ATOM 851 C C . ASP A 1 106 ? -0.652 -2.174 19.709 1.00 21.87 104 ASP A C 1
ATOM 852 O O . ASP A 1 106 ? -1.883 -2.072 19.715 1.00 24.37 104 ASP A O 1
ATOM 857 N N . SER A 1 107 ? -0.060 -3.367 19.654 1.00 23.50 105 SER A N 1
ATOM 858 C CA . SER A 1 107 ? -0.905 -4.594 19.584 1.00 21.69 105 SER A CA 1
ATOM 859 C C . SER A 1 107 ? -1.405 -5.081 20.976 1.00 22.96 105 SER A C 1
ATOM 860 O O . SER A 1 107 ? -2.274 -5.973 21.040 1.00 22.11 105 SER A O 1
ATOM 863 N N . ALA A 1 108 ? -0.850 -4.503 22.043 1.00 22.91 106 ALA A N 1
ATOM 864 C CA . ALA A 1 108 ? -1.300 -4.754 23.443 1.00 23.54 106 ALA A CA 1
ATOM 865 C C . ALA A 1 108 ? -2.807 -4.533 23.728 1.00 23.80 106 ALA A C 1
ATOM 866 O O . ALA A 1 108 ? -3.399 -3.503 23.385 1.00 22.21 106 ALA A O 1
ATOM 868 N N . PRO A 1 109 ? -3.448 -5.531 24.360 1.00 23.15 107 PRO A N 1
ATOM 86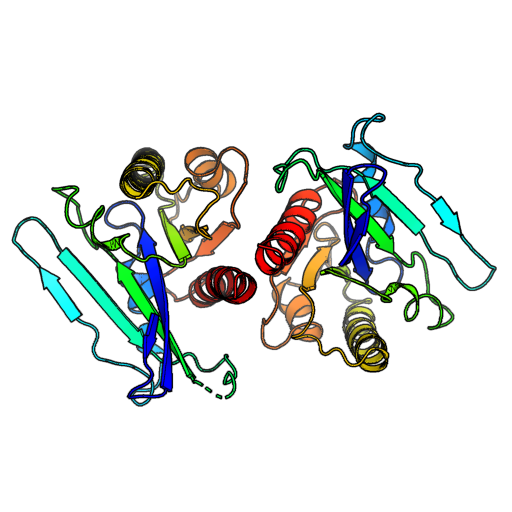9 C CA . PRO A 1 109 ? -4.858 -5.416 24.719 1.00 24.32 107 PRO A CA 1
ATOM 870 C C . PRO A 1 109 ? -5.085 -4.191 25.552 1.00 23.00 107 PRO A C 1
ATOM 871 O O . PRO A 1 109 ? -6.085 -3.493 25.348 1.00 25.96 107 PRO A O 1
ATOM 875 N N . ASN A 1 110 ? -4.162 -3.863 26.441 1.00 22.08 108 ASN A N 1
ATOM 876 C CA . ASN A 1 110 ? -4.416 -2.725 27.271 1.00 23.71 108 ASN A CA 1
ATOM 877 C C . ASN A 1 110 ? -4.043 -1.384 26.632 1.00 20.67 108 ASN A C 1
ATOM 878 O O . ASN A 1 110 ? -4.023 -0.393 27.317 1.00 21.30 108 ASN A O 1
ATOM 883 N N . ARG A 1 111 ? -3.693 -1.393 25.365 1.00 21.28 109 ARG A N 1
ATOM 884 C CA . ARG A 1 111 ? -3.469 -0.102 24.593 1.00 17.67 109 ARG A CA 1
ATOM 885 C C . ARG A 1 111 ? -4.502 0.069 23.452 1.00 20.01 109 ARG A C 1
ATOM 886 O O . ARG A 1 111 ? -4.449 1.035 22.624 1.00 18.04 109 ARG A O 1
ATOM 894 N N . LEU A 1 112 ? -5.477 -0.816 23.395 1.00 20.03 110 LEU A N 1
ATOM 895 C CA . LEU A 1 112 ? -6.508 -0.725 22.362 1.00 22.66 110 LEU A CA 1
ATOM 896 C C . LEU A 1 112 ? -7.204 0.632 22.436 1.00 23.02 110 LEU A C 1
ATOM 897 O O . LEU A 1 112 ? -7.249 1.360 21.429 1.00 22.22 110 LEU A O 1
ATOM 902 N N . ARG A 1 113 ? -7.619 1.030 23.642 1.00 22.51 111 ARG A N 1
ATOM 903 C CA . ARG A 1 113 ? -8.243 2.348 23.808 1.00 23.61 111 ARG A CA 1
ATOM 904 C C . ARG A 1 113 ? -7.244 3.486 23.449 1.00 19.93 111 ARG A C 1
ATOM 905 O O . ARG A 1 113 ? -7.632 4.499 22.888 1.00 19.19 111 ARG A O 1
ATOM 913 N N . ALA A 1 114 ? -5.979 3.331 23.849 1.00 19.64 112 ALA A N 1
ATOM 914 C CA . ALA A 1 114 ? -4.981 4.352 23.523 1.00 18.09 112 ALA A CA 1
ATOM 915 C C . ALA A 1 114 ? -4.814 4.539 22.014 1.00 17.55 112 ALA A C 1
ATOM 916 O O . ALA A 1 114 ? -4.614 5.702 21.554 1.00 15.21 112 ALA A O 1
ATOM 918 N N . ASN A 1 115 ? -4.821 3.431 21.256 1.00 17.93 113 ASN A N 1
ATOM 919 C CA . ASN A 1 115 ? -4.903 3.499 19.767 1.00 18.40 113 ASN A CA 1
ATOM 920 C C . ASN A 1 115 ? -5.998 4.377 19.22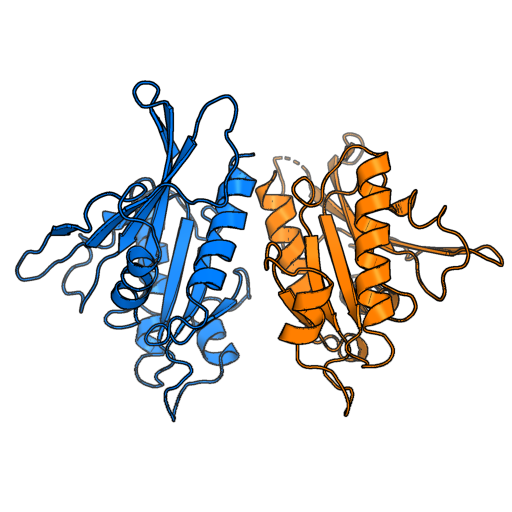9 1.00 17.49 113 ASN A C 1
ATOM 921 O O . ASN A 1 115 ? -5.762 5.311 18.411 1.00 17.43 113 ASN A O 1
ATOM 926 N N . ALA A 1 116 ? -7.208 4.077 19.686 1.00 17.83 114 ALA A N 1
ATOM 927 C CA . ALA A 1 116 ? -8.382 4.783 19.191 1.00 16.05 114 ALA A CA 1
ATOM 928 C C . ALA A 1 116 ? -8.196 6.260 19.543 1.00 16.41 114 ALA A C 1
ATOM 929 O O . ALA A 1 116 ? -8.402 7.193 18.675 1.00 14.89 114 ALA A O 1
ATOM 931 N N . GLU A 1 117 ? -7.726 6.493 20.782 1.00 17.26 115 GLU A N 1
ATOM 932 C CA A GLU A 1 117 ? -7.542 7.857 21.320 0.50 17.70 115 GLU A CA 1
ATOM 933 C CA B GLU A 1 117 ? -7.576 7.869 21.281 0.50 17.17 115 GLU A CA 1
ATOM 934 C C . GLU A 1 117 ? -6.553 8.663 20.463 1.00 17.25 115 GLU A C 1
ATOM 935 O O . GLU A 1 117 ? -6.779 9.887 20.063 1.00 14.00 115 GLU A O 1
ATOM 946 N N . SER A 1 118 ? -5.409 8.019 20.167 1.00 16.56 116 SER A N 1
ATOM 947 C CA . SER A 1 118 ? -4.390 8.724 19.388 1.00 15.28 116 SER A CA 1
ATOM 948 C C . SER A 1 118 ? -4.919 9.032 17.982 1.00 13.98 116 SER A C 1
ATOM 949 O O . SER A 1 118 ? -4.633 10.101 17.418 1.00 11.31 116 SER A O 1
ATOM 952 N N . MET A 1 119 ? -5.655 8.126 17.384 1.00 13.94 117 MET A N 1
ATOM 953 C CA . MET A 1 119 ? -6.192 8.389 16.054 1.00 14.34 117 MET A CA 1
ATOM 954 C C . MET A 1 119 ? -7.136 9.555 16.104 1.00 14.30 117 MET A C 1
ATOM 955 O O . MET A 1 119 ? -7.024 10.447 15.275 1.00 12.91 117 MET A O 1
ATOM 960 N N . ARG A 1 120 ? -8.022 9.595 17.105 1.00 12.71 118 ARG A N 1
ATOM 961 C CA . ARG A 1 120 ? -8.972 10.754 17.234 1.00 15.90 118 ARG A CA 1
ATOM 962 C C . ARG A 1 120 ? -8.194 12.042 17.352 1.00 15.89 118 ARG A C 1
ATOM 963 O O . ARG A 1 120 ? -8.459 13.050 16.701 1.00 16.56 118 ARG A O 1
ATOM 971 N N . ASN A 1 121 ? -7.174 12.018 18.208 1.00 16.60 119 ASN A N 1
ATOM 972 C CA . ASN A 1 121 ? -6.254 13.148 18.395 1.00 17.05 119 ASN A CA 1
ATOM 973 C C . ASN A 1 121 ? -5.538 13.556 17.098 1.00 15.56 119 ASN A C 1
ATOM 974 O O . ASN A 1 121 ? -5.485 14.792 16.705 1.00 14.27 119 ASN A O 1
ATOM 979 N N . MET A 1 122 ? -4.982 12.554 16.376 1.00 15.22 120 MET A N 1
ATOM 980 C CA . MET A 1 122 ? -4.360 12.934 15.062 1.00 15.02 120 MET A CA 1
ATOM 981 C C . MET A 1 122 ? -5.412 13.638 14.184 1.00 14.85 120 MET A C 1
ATOM 982 O O . MET A 1 122 ? -5.149 14.671 13.514 1.00 14.56 120 MET A O 1
ATOM 987 N N . ARG A 1 123 ? -6.584 13.048 14.090 1.00 15.83 121 ARG A N 1
ATOM 988 C CA . ARG A 1 123 ? -7.651 13.674 13.326 1.00 15.53 121 ARG A CA 1
ATOM 989 C C . ARG A 1 123 ? -7.916 15.090 13.797 1.00 16.32 121 ARG A C 1
ATOM 990 O O . ARG A 1 123 ? -8.034 16.059 12.947 1.00 14.37 121 ARG A O 1
ATOM 998 N N . GLU A 1 124 ? -7.996 15.261 15.124 1.00 15.36 122 GLU A N 1
ATOM 999 C CA . GLU A 1 124 ? -8.192 16.633 15.635 1.00 17.87 122 GLU A CA 1
ATOM 1000 C C . GLU A 1 124 ? -7.070 17.632 15.326 1.00 15.12 122 GLU A C 1
ATOM 1001 O O . GLU A 1 124 ? -7.316 18.766 14.906 1.00 14.43 122 GLU A O 1
ATOM 1007 N N . ASN A 1 125 ? -5.815 17.196 15.476 1.00 14.76 123 ASN A N 1
ATOM 1008 C CA . ASN A 1 125 ? -4.690 18.001 15.138 1.00 14.92 123 ASN A CA 1
ATOM 1009 C C . ASN A 1 125 ? -4.633 18.342 13.661 1.00 15.86 123 ASN A C 1
ATOM 1010 O O . ASN A 1 125 ? -4.313 19.527 13.306 1.00 16.80 123 ASN A O 1
ATOM 1015 N N . LEU A 1 126 ? -4.882 17.344 12.808 1.00 14.37 124 LEU A N 1
ATOM 1016 C CA . LEU A 1 126 ? -4.997 17.588 11.321 1.00 16.56 124 LEU A CA 1
ATOM 1017 C C . LEU A 1 126 ? -6.016 18.639 11.015 1.00 16.57 124 LEU A C 1
ATOM 1018 O O . LEU A 1 126 ? -5.765 19.563 10.219 1.00 16.61 124 LEU A O 1
ATOM 1023 N N . ALA A 1 127 ? -7.154 18.523 11.685 1.00 17.14 125 ALA A N 1
ATOM 1024 C CA . ALA A 1 127 ? -8.224 19.572 11.473 1.00 18.60 125 ALA A CA 1
ATOM 1025 C C . ALA A 1 127 ? -7.811 21.003 11.763 1.00 20.39 125 ALA A C 1
ATOM 1026 O O . ALA A 1 127 ? -8.304 21.968 11.099 1.00 21.83 125 ALA A O 1
ATOM 1028 N N . GLU A 1 128 ? -6.854 21.201 12.676 1.00 20.40 126 GLU A N 1
ATOM 1029 C CA . GLU A 1 128 ? -6.388 22.573 12.952 1.00 22.38 126 GLU A CA 1
ATOM 1030 C C . GLU A 1 128 ? -5.731 23.186 11.724 1.00 23.55 126 GLU A C 1
ATOM 1031 O O . GLU A 1 128 ? -5.729 24.418 11.617 1.00 24.62 126 GLU A O 1
ATOM 1037 N N . TYR A 1 129 ? -5.160 22.347 10.842 1.00 21.95 127 TYR A N 1
ATOM 1038 C CA . TYR A 1 129 ? -4.428 22.767 9.612 1.00 21.98 127 TYR A CA 1
ATOM 1039 C C . TYR A 1 129 ? -5.351 22.749 8.372 1.00 22.50 127 TYR A C 1
ATOM 1040 O O . TYR A 1 129 ? -4.897 22.985 7.221 1.00 22.52 127 TYR A O 1
ATOM 1049 N N . GLY A 1 130 ? -6.629 22.441 8.613 1.00 22.36 128 GLY A N 1
ATOM 1050 C CA . GLY A 1 130 ? -7.668 22.369 7.578 1.00 23.66 128 GLY A CA 1
ATOM 1051 C C . GLY A 1 130 ? -7.650 21.048 6.817 1.00 24.49 128 GLY A C 1
ATOM 1052 O O . GLY A 1 130 ? -8.155 20.977 5.719 1.00 23.70 128 GLY A O 1
ATOM 1053 N N . LEU A 1 131 ? -7.069 19.989 7.412 1.00 22.49 129 LEU A N 1
ATOM 1054 C CA . LEU A 1 131 ? -6.799 18.741 6.713 1.00 21.08 129 LEU A CA 1
ATOM 1055 C C . LEU A 1 131 ? -7.655 17.665 7.352 1.00 21.08 129 LEU A C 1
ATOM 1056 O O . LEU A 1 131 ? -7.891 17.698 8.583 1.00 19.60 129 LEU A O 1
ATOM 1061 N N . THR A 1 132 ? -8.161 16.786 6.501 1.00 19.80 130 THR A N 1
ATOM 1062 C CA . THR A 1 132 ? -8.894 15.630 6.945 1.00 20.80 130 THR A CA 1
ATOM 1063 C C . THR A 1 132 ? -7.997 14.432 6.813 1.00 20.29 130 THR A C 1
ATOM 1064 O O . THR A 1 132 ? -6.922 14.493 6.195 1.00 19.78 130 THR A O 1
ATOM 1068 N N . LEU A 1 133 ? -8.468 13.299 7.328 1.00 21.67 131 LEU A N 1
ATOM 1069 C CA . LEU A 1 133 ? -7.766 12.026 7.151 1.00 22.66 131 LEU A CA 1
ATOM 1070 C C . LEU A 1 133 ? -7.692 11.592 5.674 1.00 24.69 131 LEU A C 1
ATOM 1071 O O . LEU A 1 133 ? -6.829 10.766 5.324 1.00 25.19 131 LEU A O 1
ATOM 1076 N N . ASP A 1 134 ? -8.542 12.127 4.809 1.00 23.93 132 ASP A N 1
ATOM 1077 C CA . ASP A 1 134 ? -8.385 11.822 3.365 1.00 25.21 132 ASP A CA 1
ATOM 1078 C C . ASP A 1 134 ? -7.324 12.675 2.647 1.00 25.22 132 ASP A C 1
ATOM 1079 O O . ASP A 1 134 ? -6.960 12.399 1.470 1.00 24.46 132 ASP A O 1
ATOM 1084 N N . ASP A 1 135 ? -6.828 13.719 3.319 1.00 22.94 133 ASP A N 1
ATOM 1085 C CA . ASP A 1 135 ? -5.982 14.706 2.628 1.00 22.78 133 ASP A CA 1
ATOM 1086 C C . ASP A 1 135 ? -4.494 14.347 2.668 1.00 22.37 133 ASP A C 1
ATOM 1087 O O . ASP A 1 135 ? -3.726 14.960 1.970 1.00 22.90 133 ASP A O 1
ATOM 1092 N N . VAL A 1 136 ? -4.085 13.446 3.566 1.00 19.85 134 VAL A N 1
ATOM 1093 C CA . VAL A 1 136 ? -2.685 13.102 3.756 1.00 18.99 134 VAL A CA 1
ATOM 1094 C C . VAL A 1 136 ? -2.505 11.572 3.693 1.00 18.47 134 VAL A C 1
ATOM 1095 O O . VAL A 1 136 ? -3.320 10.845 4.278 1.00 16.60 134 VAL A O 1
ATOM 1099 N N . PRO A 1 137 ? -1.423 11.090 3.040 1.00 17.45 135 PRO A N 1
ATOM 1100 C CA . PRO A 1 137 ? -1.218 9.655 3.020 1.00 17.35 135 PRO A CA 1
ATOM 1101 C C . PRO A 1 137 ? -0.997 9.217 4.436 1.00 15.24 135 PRO A C 1
ATOM 1102 O O . PRO A 1 137 ? -0.173 9.814 5.149 1.00 15.26 135 PRO A O 1
ATOM 1106 N N . ILE A 1 138 ? -1.655 8.126 4.820 1.00 15.04 136 ILE A N 1
ATOM 1107 C CA . ILE A 1 138 ? -1.590 7.609 6.185 1.00 14.30 136 ILE A CA 1
ATOM 1108 C C . ILE A 1 138 ? -1.525 6.081 6.003 1.00 14.26 136 ILE A C 1
ATOM 1109 O O . ILE A 1 138 ? -2.299 5.466 5.205 1.00 14.83 136 ILE A O 1
ATOM 1114 N N . VAL A 1 139 ? -0.539 5.504 6.656 1.00 11.60 137 VAL A N 1
ATOM 1115 C CA . VAL A 1 139 ? -0.368 4.098 6.667 1.00 13.77 137 VAL A CA 1
ATOM 1116 C C . VAL A 1 139 ? -0.483 3.639 8.104 1.00 13.60 137 VAL A C 1
ATOM 1117 O O . VAL A 1 139 ? 0.148 4.244 9.001 1.00 15.23 137 VAL A O 1
ATOM 1121 N N . ILE A 1 140 ? -1.114 2.489 8.339 1.00 14.52 138 ILE A N 1
ATOM 1122 C CA . ILE A 1 140 ? -1.211 1.994 9.734 1.00 15.24 138 ILE A CA 1
ATOM 1123 C C . ILE A 1 140 ? -0.209 0.869 9.927 1.00 15.52 138 ILE A C 1
ATOM 1124 O O . ILE A 1 140 ? -0.256 -0.092 9.129 1.00 16.49 138 ILE A O 1
ATOM 1129 N N . GLN A 1 141 ? 0.719 0.990 10.907 1.00 12.99 139 GLN A N 1
ATOM 1130 C CA . GLN A 1 141 ? 1.555 -0.043 11.304 1.00 13.00 139 GLN A CA 1
ATOM 1131 C C . GLN A 1 141 ? 0.980 -0.665 12.614 1.00 14.47 139 GLN A C 1
ATOM 1132 O O . GLN A 1 141 ? 0.761 0.014 13.647 1.00 17.25 139 GLN A O 1
ATOM 1138 N N . VAL A 1 142 ? 0.670 -1.936 12.557 1.00 14.96 140 VAL A N 1
ATOM 1139 C CA . VAL A 1 142 ? 0.284 -2.667 13.820 1.00 14.90 140 VAL A CA 1
ATOM 1140 C C . VAL A 1 142 ? 1.520 -3.313 14.350 1.00 17.03 140 VAL A C 1
ATOM 1141 O O . VAL A 1 142 ? 1.920 -4.394 13.880 1.00 19.47 140 VAL A O 1
ATOM 1145 N N . ASN A 1 143 ? 2.169 -2.637 15.300 1.00 16.43 141 ASN A N 1
ATOM 1146 C CA . ASN A 1 143 ? 3.440 -3.002 15.800 1.00 17.56 141 ASN A CA 1
ATOM 1147 C C . ASN A 1 143 ? 3.203 -3.897 17.042 1.00 17.95 141 ASN A C 1
ATOM 1148 O O . ASN A 1 143 ? 2.078 -3.998 17.502 1.00 18.05 141 ASN A O 1
ATOM 1153 N N . LYS A 1 144 ? 4.288 -4.482 17.497 1.00 19.73 142 LYS A N 1
ATOM 1154 C CA . LYS A 1 144 ? 4.377 -5.465 18.607 1.00 20.57 142 LYS A CA 1
ATOM 1155 C C . LYS A 1 144 ? 3.617 -6.768 18.324 1.00 21.96 142 LYS A C 1
ATOM 1156 O O . LYS A 1 144 ? 2.997 -7.381 19.231 1.00 22.07 142 LYS A O 1
ATOM 1162 N N . ARG A 1 145 ? 3.684 -7.249 17.079 1.00 21.05 143 ARG A N 1
ATOM 1163 C CA . ARG A 1 145 ? 3.022 -8.532 16.798 1.00 22.72 143 ARG A CA 1
ATOM 1164 C C . ARG A 1 145 ? 3.630 -9.715 17.563 1.00 23.49 143 ARG A C 1
ATOM 1165 O O . ARG A 1 145 ? 3.058 -10.813 17.546 1.00 23.87 143 ARG A O 1
ATOM 1173 N N . ASP A 1 146 ? 4.773 -9.509 18.188 1.00 24.02 144 ASP A N 1
ATOM 1174 C CA . ASP A 1 146 ? 5.397 -10.571 18.987 1.00 25.45 144 ASP A CA 1
ATOM 1175 C C . ASP A 1 146 ? 4.741 -10.723 20.395 1.00 27.20 144 ASP A C 1
ATOM 1176 O O . ASP A 1 146 ? 4.872 -11.780 21.052 1.00 27.82 144 ASP A O 1
ATOM 1181 N N . LEU A 1 147 ? 3.987 -9.731 20.875 1.00 26.60 145 LEU A N 1
ATOM 1182 C CA . LEU A 1 147 ? 3.459 -9.873 22.256 1.00 26.55 145 LEU A CA 1
ATOM 1183 C C . LEU A 1 147 ? 2.624 -11.148 22.398 1.00 25.75 145 LEU A C 1
ATOM 1184 O O . LEU A 1 147 ? 1.840 -11.471 21.507 1.00 24.53 145 LEU A O 1
ATOM 1189 N N . PRO A 1 148 ? 2.747 -11.866 23.529 1.00 26.64 146 PRO A N 1
ATOM 1190 C CA . PRO A 1 148 ? 1.882 -13.080 23.614 1.00 28.00 146 PRO A CA 1
ATOM 1191 C C . PRO A 1 148 ? 0.365 -12.790 23.483 1.00 28.06 146 PRO A C 1
ATOM 1192 O O . PRO A 1 148 ? -0.413 -13.548 22.831 1.00 28.77 146 PRO A O 1
ATOM 1196 N N . ASP A 1 149 ? -0.077 -11.669 24.051 1.00 27.57 147 ASP A N 1
ATOM 1197 C CA . ASP A 1 149 ? -1.494 -11.361 23.999 1.00 27.56 147 ASP A CA 1
ATOM 1198 C C . ASP A 1 149 ? -1.792 -10.342 22.881 1.00 27.78 147 ASP A C 1
ATOM 1199 O O . ASP A 1 149 ? -2.811 -9.677 22.944 1.00 25.70 147 ASP A O 1
ATOM 1204 N N . ALA A 1 150 ? -0.899 -10.221 21.886 1.00 28.27 148 ALA A N 1
ATOM 1205 C CA . ALA A 1 150 ? -1.187 -9.364 20.708 1.00 26.75 148 ALA A CA 1
ATOM 1206 C C . ALA A 1 150 ? -2.613 -9.531 20.184 1.00 27.64 148 ALA A C 1
ATOM 1207 O O . ALA A 1 150 ? -3.083 -10.649 19.945 1.00 25.95 148 ALA A O 1
ATOM 1209 N N . LEU A 1 151 ? -3.336 -8.429 20.013 1.00 27.28 149 LEU A N 1
ATOM 1210 C CA . LEU A 1 151 ? -4.713 -8.530 19.567 1.00 28.39 149 LEU A CA 1
ATOM 1211 C C . LEU A 1 151 ? -4.762 -8.996 18.111 1.00 29.36 149 LEU A C 1
ATOM 1212 O O . LEU A 1 151 ? -3.758 -8.883 17.429 1.00 31.02 149 LEU A O 1
ATOM 1217 N N . PRO A 1 152 ? -5.918 -9.529 17.617 1.00 29.75 150 PRO A N 1
ATOM 1218 C CA . PRO A 1 152 ? -5.900 -9.780 16.167 1.00 28.90 150 PRO A CA 1
ATOM 1219 C C . PRO A 1 152 ? -5.705 -8.464 15.379 1.00 28.54 150 PRO A C 1
ATOM 1220 O O . PRO A 1 152 ? -6.310 -7.472 15.769 1.00 26.65 150 PRO A O 1
ATOM 1224 N N . VAL A 1 153 ? -4.893 -8.482 14.297 1.00 26.99 151 VAL A N 1
ATOM 1225 C CA . VAL A 1 153 ? -4.644 -7.255 13.476 1.00 27.01 151 VAL A CA 1
ATOM 1226 C C . VAL A 1 153 ? -5.953 -6.583 13.097 1.00 26.49 151 VAL A C 1
ATOM 1227 O O . VAL A 1 153 ? -6.084 -5.348 13.190 1.00 25.04 151 VAL A O 1
ATOM 1231 N N . GLU A 1 154 ? -6.928 -7.384 12.669 1.00 25.73 152 GLU A N 1
ATOM 1232 C CA . GLU A 1 154 ? -8.239 -6.865 12.288 1.00 27.44 152 GLU A CA 1
ATOM 1233 C C . GLU A 1 154 ? -8.910 -6.087 13.433 1.00 27.74 152 GLU A C 1
ATOM 1234 O O . GLU A 1 154 ? -9.569 -5.083 13.185 1.00 27.77 152 GLU A O 1
ATOM 1240 N N . MET A 1 155 ? -8.753 -6.545 14.673 1.00 26.16 153 MET A N 1
ATOM 1241 C CA . MET A 1 155 ? -9.291 -5.800 15.828 1.00 27.11 153 MET A CA 1
ATOM 1242 C C . MET A 1 155 ? -8.638 -4.406 16.019 1.00 24.85 153 MET A C 1
ATOM 1243 O O . MET A 1 155 ? -9.345 -3.384 16.213 1.00 23.82 153 MET A O 1
ATOM 1248 N N . VAL A 1 156 ? -7.299 -4.391 15.985 1.00 20.99 154 VAL A N 1
ATOM 1249 C CA . VAL A 1 156 ? -6.572 -3.157 16.103 1.00 21.74 154 VAL A CA 1
ATOM 1250 C C . VAL A 1 156 ? -6.967 -2.232 14.989 1.00 20.88 154 VAL A C 1
ATOM 1251 O O . VAL A 1 156 ? -7.241 -1.099 15.250 1.00 20.57 154 VAL A O 1
ATOM 1255 N N . ARG A 1 157 ? -7.043 -2.753 13.767 1.00 21.82 155 ARG A N 1
ATOM 1256 C CA . ARG A 1 157 ? -7.356 -1.955 12.562 1.00 23.62 155 ARG A CA 1
ATOM 1257 C C . ARG A 1 157 ? -8.723 -1.375 12.694 1.00 24.18 155 ARG A C 1
ATOM 1258 O O . ARG A 1 157 ? -8.947 -0.200 12.391 1.00 24.16 155 ARG A O 1
ATOM 1266 N N . ALA A 1 158 ? -9.632 -2.193 13.202 1.00 24.79 156 ALA A N 1
ATOM 1267 C CA . ALA A 1 158 ? -11.029 -1.765 13.372 1.00 26.13 156 ALA A CA 1
ATOM 1268 C C . ALA A 1 158 ? -11.189 -0.493 14.226 1.00 24.59 156 ALA A C 1
ATOM 1269 O O . ALA A 1 158 ? -12.121 0.269 13.991 1.00 27.57 156 ALA A O 1
ATOM 1271 N N . VAL A 1 159 ? -10.361 -0.281 15.239 1.00 24.44 157 VAL A N 1
ATOM 1272 C CA . VAL A 1 159 ? -10.565 0.899 16.113 1.00 23.04 157 VAL A CA 1
ATOM 1273 C C . VAL A 1 159 ? -9.903 2.158 15.557 1.00 23.93 157 VAL A C 1
ATOM 1274 O O . VAL A 1 159 ? -10.267 3.278 15.977 1.00 22.09 157 VAL A O 1
ATOM 1278 N N . VAL A 1 160 ? -8.887 1.991 14.691 1.00 21.73 158 VAL A N 1
ATOM 1279 C CA . VAL A 1 160 ? -8.246 3.201 14.171 1.00 22.00 158 VAL A CA 1
ATOM 1280 C C . VAL A 1 160 ? -8.685 3.503 12.761 1.00 20.59 158 VAL A C 1
ATOM 1281 O O . VAL A 1 160 ? -8.454 4.616 12.251 1.00 21.50 158 VAL A O 1
ATOM 1285 N N . ASP A 1 161 ? -9.267 2.504 12.093 1.00 20.38 159 ASP A N 1
ATOM 1286 C CA . ASP A 1 161 ? -9.557 2.630 10.672 1.00 22.69 159 ASP A CA 1
ATOM 1287 C C . ASP A 1 161 ? -10.734 1.717 10.359 1.00 23.90 159 ASP A C 1
ATOM 1288 O O . ASP A 1 161 ? -10.557 0.739 9.653 1.00 22.73 159 ASP A O 1
ATOM 1293 N N . PRO A 1 162 ? -11.934 2.061 10.878 1.00 24.85 160 PRO A N 1
ATOM 1294 C CA . PRO A 1 162 ? -13.047 1.103 10.807 1.00 24.96 160 PRO A CA 1
ATOM 1295 C C . PRO A 1 162 ? -13.496 0.852 9.367 1.00 24.94 160 PRO A C 1
ATOM 1296 O O . PRO A 1 162 ? -13.902 -0.252 9.040 1.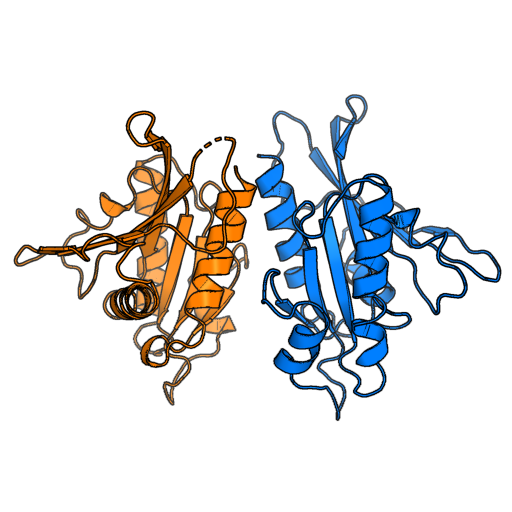00 25.14 160 PRO A O 1
ATOM 1300 N N . GLU A 1 163 ? -13.359 1.823 8.456 1.00 22.60 161 GLU A N 1
ATOM 1301 C CA . GLU A 1 163 ? -13.720 1.452 7.098 1.00 23.87 161 GLU A CA 1
ATOM 1302 C C . GLU A 1 163 ? -12.565 0.926 6.248 1.00 22.66 161 GLU A C 1
ATOM 1303 O O . GLU A 1 163 ? -12.705 0.830 5.015 1.00 22.27 161 GLU A O 1
ATOM 1309 N N . GLY A 1 164 ? -11.413 0.653 6.869 1.00 20.57 162 GLY A N 1
ATOM 1310 C CA . GLY A 1 164 ? -10.255 0.145 6.070 1.00 19.84 162 GLY A CA 1
ATOM 1311 C C . GLY A 1 164 ? -9.909 1.109 4.922 1.00 20.75 162 GLY A C 1
ATOM 1312 O O . GLY A 1 164 ? -9.702 0.728 3.755 1.00 22.75 162 GLY A O 1
ATOM 1313 N N . LYS A 1 165 ? -9.790 2.367 5.243 1.00 19.94 163 LYS A N 1
ATOM 1314 C CA . LYS A 1 165 ? -9.372 3.354 4.243 1.00 20.50 163 LYS A CA 1
ATOM 1315 C C . LYS A 1 165 ? -7.833 3.364 4.002 1.00 21.04 163 LYS A C 1
ATOM 1316 O O . LYS A 1 165 ? -7.395 3.906 3.009 1.00 20.42 163 LYS A O 1
ATOM 1322 N N . PHE A 1 166 ? -7.036 2.890 4.953 1.00 18.56 164 PHE A N 1
ATOM 1323 C CA . PHE A 1 166 ? -5.571 3.051 4.885 1.00 18.16 164 PHE A CA 1
ATOM 1324 C C . PHE A 1 166 ? -4.929 1.730 4.741 1.00 18.33 164 PHE A C 1
ATOM 1325 O O . PHE A 1 166 ? -5.426 0.754 5.288 1.00 19.54 164 PHE A O 1
ATOM 1333 N N . PRO A 1 167 ? -3.753 1.697 4.105 1.00 19.04 165 PRO A N 1
ATOM 1334 C CA . PRO A 1 167 ? -2.998 0.459 4.130 1.00 19.05 165 PRO A CA 1
ATOM 1335 C C . PRO A 1 167 ? -2.651 0.057 5.553 1.00 18.83 165 PRO A C 1
ATOM 1336 O O . PRO A 1 167 ? -2.422 0.912 6.404 1.00 19.90 165 PRO A O 1
ATOM 1340 N N . VAL A 1 168 ? -2.604 -1.231 5.795 1.00 19.02 166 VAL A N 1
ATOM 1341 C CA . VAL A 1 168 ? -2.220 -1.790 7.121 1.00 17.96 166 VAL A CA 1
ATOM 1342 C C . VAL A 1 168 ? -1.040 -2.786 6.916 1.00 17.45 166 VAL A C 1
ATOM 1343 O O . VAL A 1 168 ? -1.092 -3.563 5.958 1.00 16.65 166 VAL A O 1
ATOM 1347 N N . LEU A 1 169 ? 0.003 -2.694 7.754 1.00 16.43 167 LEU A N 1
ATOM 1348 C CA . LEU A 1 169 ? 1.181 -3.553 7.795 1.00 19.80 167 LEU A CA 1
ATOM 1349 C C . LEU A 1 169 ? 1.387 -4.015 9.228 1.00 19.12 167 LEU A C 1
ATOM 1350 O O . LEU A 1 169 ? 1.154 -3.251 10.187 1.00 19.97 167 LEU A O 1
ATOM 1355 N N . GLU A 1 170 ? 1.881 -5.229 9.389 1.00 18.22 168 GLU A N 1
ATOM 1356 C CA . GLU A 1 170 ? 2.244 -5.713 10.729 1.00 19.60 168 GLU A CA 1
ATOM 1357 C C . GLU A 1 170 ? 3.710 -5.437 10.934 1.00 20.44 168 GLU A C 1
ATOM 1358 O O . GLU A 1 170 ? 4.487 -5.429 9.963 1.00 20.52 168 GLU A O 1
ATOM 1364 N N . ALA A 1 171 ? 4.111 -5.277 12.200 1.00 19.65 169 ALA A N 1
ATOM 1365 C CA . ALA A 1 171 ? 5.490 -5.022 12.468 1.00 18.23 169 ALA A CA 1
ATOM 1366 C C . ALA A 1 171 ? 5.917 -5.588 13.758 1.00 18.33 169 ALA A C 1
ATOM 1367 O O . ALA A 1 171 ? 5.126 -5.737 14.661 1.00 18.28 169 ALA A O 1
ATOM 1369 N N . VAL A 1 172 ? 7.223 -5.849 13.850 1.00 18.04 170 VAL A N 1
ATOM 1370 C CA . VAL A 1 172 ? 7.844 -6.047 15.126 1.00 18.55 170 VAL A CA 1
ATOM 1371 C C . VAL A 1 172 ? 9.057 -5.145 15.120 1.00 18.91 170 VAL A C 1
ATOM 1372 O O . VAL A 1 172 ? 10.197 -5.570 14.819 1.00 19.50 170 VAL A O 1
ATOM 1376 N N . ALA A 1 173 ? 8.841 -3.904 15.526 1.00 18.54 171 ALA A N 1
ATOM 1377 C CA . ALA A 1 173 ? 9.856 -2.853 15.262 1.00 19.90 171 ALA A CA 1
ATOM 1378 C C . ALA A 1 173 ? 11.166 -3.136 15.964 1.00 19.99 171 ALA A C 1
ATOM 1379 O O . ALA A 1 173 ? 12.185 -2.668 15.519 1.00 18.16 171 ALA A O 1
ATOM 1381 N N . THR A 1 174 ? 11.126 -3.813 17.115 1.00 18.70 172 THR A N 1
ATOM 1382 C CA . THR A 1 174 ? 12.381 -4.092 17.847 1.00 22.12 172 THR A CA 1
ATOM 1383 C C . THR A 1 174 ? 13.328 -5.014 17.025 1.00 24.33 172 THR A C 1
ATOM 1384 O O . THR A 1 174 ? 14.534 -4.977 17.231 1.00 24.37 172 THR A O 1
ATOM 1388 N N . GLU A 1 175 ? 12.762 -5.817 16.101 1.00 26.13 173 GLU A N 1
ATOM 1389 C CA . GLU A 1 175 ? 13.534 -6.755 15.248 1.00 27.08 173 GLU A CA 1
ATOM 1390 C C . GLU A 1 175 ? 13.610 -6.267 13.805 1.00 27.54 173 GLU A C 1
ATOM 1391 O O . GLU A 1 175 ? 14.092 -6.965 12.894 1.00 27.12 173 GLU A O 1
ATOM 1397 N N . GLY A 1 176 ? 13.175 -5.027 13.600 1.00 25.54 174 GLY A N 1
ATOM 1398 C CA . GLY A 1 176 ? 13.188 -4.463 12.268 1.00 23.82 174 GLY A CA 1
ATOM 1399 C C . GLY A 1 176 ? 12.123 -4.984 11.321 1.00 22.29 174 GLY A C 1
ATOM 1400 O O . GLY A 1 176 ? 12.067 -4.530 10.178 1.00 22.14 174 GLY A O 1
ATOM 1401 N N . LYS A 1 177 ? 11.310 -5.941 11.777 1.00 20.57 175 LYS A N 1
ATOM 1402 C CA . LYS A 1 177 ? 10.267 -6.531 10.967 1.00 21.14 175 LYS A CA 1
ATOM 1403 C C . LYS A 1 177 ? 9.077 -5.619 10.639 1.00 20.62 175 LYS A C 1
ATOM 1404 O O . LYS A 1 177 ? 8.444 -5.085 11.528 1.00 21.97 175 LYS A O 1
ATOM 1410 N N . GLY A 1 178 ? 8.750 -5.516 9.356 1.00 21.16 176 GLY A N 1
ATOM 1411 C CA . GLY A 1 178 ? 7.728 -4.581 8.876 1.00 19.41 176 GLY A CA 1
ATOM 1412 C C . GLY A 1 178 ? 8.174 -3.152 8.794 1.00 18.61 176 GLY A C 1
ATOM 1413 O O . GLY A 1 178 ? 7.431 -2.292 8.236 1.00 16.78 176 GLY A O 1
ATOM 1414 N N . VAL A 1 179 ? 9.372 -2.861 9.323 1.00 18.54 177 VAL A N 1
ATOM 1415 C CA . VAL A 1 179 ? 9.763 -1.435 9.461 1.00 18.04 177 VAL A CA 1
ATOM 1416 C C . VAL A 1 179 ? 10.028 -0.736 8.107 1.00 18.37 177 VAL A C 1
ATOM 1417 O O . VAL A 1 179 ? 9.543 0.394 7.790 1.00 16.87 177 VAL A O 1
ATOM 1421 N N . PHE A 1 180 ? 10.847 -1.381 7.291 1.00 19.02 178 PHE A N 1
ATOM 1422 C CA . PHE A 1 180 ? 11.139 -0.801 5.970 1.00 19.65 178 PHE A CA 1
ATOM 1423 C C . PHE A 1 180 ? 9.959 -0.950 5.029 1.00 17.49 178 PHE A C 1
ATOM 1424 O O . PHE A 1 180 ? 9.702 -0.071 4.226 1.00 17.65 178 PHE A O 1
ATOM 1432 N N . GLU A 1 181 ? 9.175 -2.004 5.200 1.00 16.23 179 GLU A N 1
ATOM 1433 C CA . GLU A 1 181 ? 8.032 -2.212 4.317 1.00 17.68 179 GLU A CA 1
ATOM 1434 C C . GLU A 1 181 ? 6.996 -1.096 4.638 1.00 16.26 179 GLU A C 1
ATOM 1435 O O . GLU A 1 181 ? 6.276 -0.602 3.704 1.00 15.78 179 GLU A O 1
ATOM 1441 N N . THR A 1 182 ? 6.953 -0.693 5.932 1.00 13.89 180 THR A N 1
ATOM 1442 C CA . THR A 1 182 ? 5.956 0.351 6.322 1.00 14.24 180 THR A CA 1
ATOM 1443 C C . THR A 1 182 ? 6.475 1.668 5.675 1.00 13.27 180 THR A C 1
ATOM 1444 O O . THR A 1 182 ? 5.705 2.457 5.136 1.00 12.96 180 THR A O 1
ATOM 1448 N N . LEU A 1 183 ? 7.773 1.938 5.829 1.00 14.87 181 LEU A N 1
ATOM 1449 C CA . LEU A 1 183 ? 8.316 3.204 5.257 1.00 16.05 181 LEU A CA 1
ATOM 1450 C C . LEU A 1 183 ? 8.168 3.232 3.699 1.00 16.18 181 LEU A C 1
ATOM 1451 O O . LEU A 1 183 ? 7.896 4.305 3.084 1.00 17.07 181 LEU A O 1
ATOM 1456 N N . LYS A 1 184 ? 8.377 2.088 3.056 1.00 15.51 182 LYS A N 1
ATOM 1457 C CA . LYS A 1 184 ? 8.152 1.998 1.597 1.00 17.13 182 LYS A CA 1
ATOM 1458 C C . LYS A 1 184 ? 6.710 2.304 1.278 1.00 16.81 182 LYS A C 1
ATOM 1459 O O . LYS A 1 184 ? 6.422 3.038 0.307 1.00 17.56 182 LYS A O 1
ATOM 1465 N N . GLU A 1 185 ? 5.779 1.730 2.036 1.00 16.08 183 GLU A N 1
ATOM 1466 C CA . GLU A 1 185 ? 4.332 2.023 1.759 1.00 16.85 183 GLU A CA 1
ATOM 1467 C C . GLU A 1 185 ? 3.978 3.524 1.797 1.00 18.04 183 GLU A C 1
ATOM 1468 O O . GLU A 1 185 ? 3.377 4.116 0.827 1.00 15.99 183 GLU A O 1
ATOM 1474 N N . VAL A 1 186 ? 4.395 4.202 2.872 1.00 15.45 184 VAL A N 1
ATOM 1475 C CA . VAL A 1 186 ? 4.083 5.648 2.926 1.00 16.73 184 VAL A CA 1
ATOM 1476 C C . VAL A 1 186 ? 4.836 6.388 1.842 1.00 16.33 184 VAL A C 1
ATOM 1477 O O . VAL A 1 186 ? 4.311 7.356 1.274 1.00 17.90 184 VAL A O 1
ATOM 1481 N N . SER A 1 187 ? 6.084 5.972 1.585 1.00 17.00 185 SER A N 1
ATOM 1482 C CA . SER A 1 187 ? 6.860 6.544 0.489 1.00 18.45 185 SER A CA 1
ATOM 1483 C C . SER A 1 187 ? 6.203 6.502 -0.843 1.00 18.24 185 SER A C 1
ATOM 1484 O O . SER A 1 187 ? 6.195 7.505 -1.588 1.00 17.87 185 SER A O 1
ATOM 1487 N N . ARG A 1 188 ? 5.692 5.332 -1.157 1.00 17.50 186 ARG A N 1
ATOM 1488 C CA . ARG A 1 188 ? 4.955 5.073 -2.431 1.00 20.35 186 ARG A CA 1
ATOM 1489 C C . ARG A 1 188 ? 3.822 6.081 -2.603 1.00 20.19 186 ARG A C 1
ATOM 1490 O O . ARG A 1 188 ? 3.673 6.659 -3.694 1.00 20.84 186 ARG A O 1
ATOM 1498 N N . LEU A 1 189 ? 3.035 6.292 -1.533 1.00 19.66 187 LEU A N 1
ATOM 1499 C CA . LEU A 1 189 ? 1.860 7.197 -1.565 1.00 18.50 187 LEU A CA 1
ATOM 1500 C C . LEU A 1 189 ? 2.303 8.647 -1.635 1.00 20.43 187 LEU A C 1
ATOM 1501 O O . LEU A 1 189 ? 1.724 9.430 -2.383 1.00 19.01 187 LEU A O 1
ATOM 1506 N N . VAL A 1 190 ? 3.386 9.004 -0.912 1.00 16.87 188 VAL A N 1
ATOM 1507 C CA . VAL A 1 190 ? 3.823 10.391 -0.952 1.00 18.02 188 VAL A CA 1
ATOM 1508 C C . VAL A 1 190 ? 4.415 10.745 -2.313 1.00 19.38 188 VAL A C 1
ATOM 1509 O O . VAL A 1 190 ? 4.123 11.835 -2.867 1.00 20.97 188 VAL A O 1
ATOM 1513 N N . LEU A 1 191 ? 5.267 9.855 -2.847 1.00 19.84 189 LEU A N 1
ATOM 1514 C CA . LEU A 1 191 ? 5.921 10.106 -4.142 1.00 23.00 189 LEU A CA 1
ATOM 1515 C C . LEU A 1 191 ? 4.924 10.046 -5.327 1.00 25.57 189 LEU A C 1
ATOM 1516 O O . LEU A 1 191 ? 5.115 10.737 -6.325 1.00 26.56 189 LEU A O 1
ATOM 1521 N N . ALA A 1 192 ? 3.879 9.241 -5.208 1.00 27.83 190 ALA A N 1
ATOM 1522 C CA . ALA A 1 192 ? 2.792 9.198 -6.224 1.00 33.26 190 ALA A CA 1
ATOM 1523 C C . ALA A 1 192 ? 2.157 10.562 -6.322 1.00 36.87 190 ALA A C 1
ATOM 1524 O O . ALA A 1 192 ? 1.987 11.102 -7.425 1.00 36.99 190 ALA A O 1
ATOM 1526 N N . ARG A 1 193 ? 1.835 11.145 -5.161 1.00 41.87 191 ARG A N 1
ATOM 1527 C CA . ARG A 1 193 ? 1.150 12.459 -5.129 1.00 45.88 191 ARG A CA 1
ATOM 1528 C C . ARG A 1 193 ? 2.006 13.528 -5.818 1.00 47.76 191 ARG A C 1
ATOM 1529 O O . ARG A 1 193 ? 1.499 14.403 -6.520 1.00 48.68 191 ARG A O 1
ATOM 1537 N N . VAL A 1 194 ? 3.313 13.416 -5.627 1.00 50.36 192 VAL A N 1
ATOM 1538 C CA . VAL A 1 194 ? 4.317 14.318 -6.205 1.00 52.70 192 VAL A CA 1
ATOM 1539 C C . VAL A 1 194 ? 4.392 14.243 -7.714 1.00 53.73 192 VAL A C 1
ATOM 1540 O O . VAL A 1 194 ? 4.315 15.278 -8.371 1.00 54.57 192 VAL A O 1
ATOM 1544 N N . ALA A 1 195 ? 4.559 13.034 -8.252 1.00 54.79 193 ALA A N 1
ATOM 1545 C CA . ALA A 1 195 ? 4.596 12.817 -9.688 1.00 56.08 193 ALA A CA 1
ATOM 1546 C C . ALA A 1 195 ? 3.286 12.240 -10.194 1.00 57.18 193 ALA A C 1
ATOM 1547 O O . ALA A 1 195 ? 2.378 12.986 -10.598 1.00 58.17 193 ALA A O 1
ATOM 1548 N N . THR B 1 5 ? -8.430 9.298 -19.190 1.00 56.22 3 THR B N 1
ATOM 1549 C CA . THR B 1 5 ? -9.507 9.699 -20.159 1.00 56.67 3 THR B CA 1
ATOM 1550 C C . THR B 1 5 ? -10.690 10.387 -19.472 1.00 56.60 3 THR B C 1
ATOM 1551 O O . THR B 1 5 ? -11.346 9.824 -18.585 1.00 55.04 3 THR B O 1
ATOM 1555 N N . ILE B 1 6 ? -10.942 11.623 -19.899 1.00 57.08 4 ILE B N 1
ATOM 1556 C CA . ILE B 1 6 ? -12.058 12.420 -19.377 1.00 57.74 4 ILE B CA 1
ATOM 1557 C C . ILE B 1 6 ? -13.227 12.308 -20.342 1.00 58.38 4 ILE B C 1
ATOM 1558 O O . ILE B 1 6 ? -13.082 12.555 -21.538 1.00 58.75 4 ILE B O 1
ATOM 1563 N N . ASN B 1 7 ? -14.372 11.898 -19.817 1.00 59.04 5 ASN B N 1
ATOM 1564 C CA . ASN B 1 7 ? -15.601 11.814 -20.598 1.00 60.33 5 ASN B CA 1
ATOM 1565 C C . ASN B 1 7 ? -16.467 13.032 -20.256 1.00 60.24 5 ASN B C 1
ATOM 1566 O O . ASN B 1 7 ? -17.230 13.005 -19.283 1.00 60.34 5 ASN B O 1
ATOM 1571 N N . PHE B 1 8 ? -16.293 14.108 -21.031 1.00 60.31 6 PHE B N 1
ATOM 1572 C CA . PHE B 1 8 ? -17.033 15.372 -20.832 1.00 60.62 6 PHE B CA 1
ATOM 1573 C C . PHE B 1 8 ? -18.538 15.172 -21.024 1.00 60.26 6 PHE B C 1
ATOM 1574 O O . PHE B 1 8 ? -19.349 15.711 -20.252 1.00 60.14 6 PHE B O 1
ATOM 1582 N N . ALA B 1 9 ? -18.889 14.391 -22.052 1.00 59.62 7 ALA B N 1
ATOM 1583 C CA . ALA B 1 9 ? -20.286 14.118 -22.426 1.00 59.02 7 ALA B CA 1
ATOM 1584 C C . ALA B 1 9 ? -21.152 13.474 -21.322 1.00 58.38 7 ALA B C 1
ATOM 1585 O O . ALA B 1 9 ? -22.373 13.659 -21.302 1.00 58.80 7 ALA B O 1
ATOM 1587 N N . ASN B 1 10 ? -20.532 12.722 -20.409 1.00 57.22 8 ASN B N 1
ATOM 1588 C CA . ASN B 1 10 ? -21.259 12.132 -19.276 1.00 55.22 8 ASN B CA 1
ATOM 1589 C C . ASN B 1 10 ? -20.618 12.464 -17.913 1.00 53.70 8 ASN B C 1
ATOM 1590 O O . ASN B 1 10 ? -20.992 11.873 -16.886 1.00 53.67 8 ASN B O 1
ATOM 1592 N N . ARG B 1 11 ? -19.691 13.438 -17.932 1.00 51.71 9 ARG B N 1
ATOM 1593 C CA . ARG B 1 11 ? -18.919 13.921 -16.763 1.00 49.27 9 ARG B CA 1
ATOM 1594 C C . ARG B 1 11 ? -18.272 12.815 -15.926 1.00 47.98 9 ARG B C 1
ATOM 1595 O O . ARG B 1 11 ? -18.559 12.669 -14.727 1.00 48.70 9 ARG B O 1
ATOM 1597 N N . GLU B 1 12 ? -17.383 12.043 -16.557 1.00 45.41 10 GLU B N 1
ATOM 1598 C CA . GLU B 1 12 ? -16.694 10.960 -15.853 1.00 42.61 10 GLU B CA 1
ATOM 1599 C C . GLU B 1 12 ? -15.207 10.994 -16.150 1.00 40.71 10 GLU B C 1
ATOM 1600 O O . GLU B 1 12 ? -14.807 11.358 -17.250 1.00 40.65 10 GLU B O 1
ATOM 1606 N N . ILE B 1 13 ? -14.389 10.649 -15.165 1.00 38.14 11 ILE B N 1
ATOM 1607 C CA . ILE B 1 13 ? -12.987 10.352 -15.436 1.00 35.36 11 ILE B CA 1
ATOM 1608 C C . ILE B 1 13 ? -12.763 8.828 -15.265 1.00 33.08 11 ILE B C 1
ATOM 1609 O O . ILE B 1 13 ? -13.278 8.205 -14.320 1.00 30.93 11 ILE B O 1
ATOM 1614 N N . ASN B 1 14 ? -11.974 8.254 -16.171 1.00 29.47 12 ASN B N 1
ATOM 1615 C CA . ASN B 1 14 ? -12.017 6.823 -16.380 1.00 27.56 12 ASN B CA 1
ATOM 1616 C C . ASN B 1 14 ? -10.651 6.306 -16.066 1.00 25.29 12 ASN B C 1
ATOM 1617 O O . ASN B 1 14 ? -9.692 6.919 -16.468 1.00 25.16 12 ASN B O 1
ATOM 1622 N N . PHE B 1 15 ? -10.571 5.241 -15.279 1.00 21.81 13 PHE B N 1
ATOM 1623 C CA . PHE B 1 15 ? -9.297 4.647 -14.960 1.00 21.16 13 PHE B CA 1
ATOM 1624 C C . PHE B 1 15 ? -9.328 3.181 -15.355 1.00 18.21 13 PHE B C 1
ATOM 1625 O O . PHE B 1 15 ? -10.296 2.487 -15.083 1.00 17.84 13 PHE B O 1
ATOM 1633 N N . LYS B 1 16 ? -8.227 2.718 -15.927 1.00 16.99 14 LYS B N 1
ATOM 1634 C CA . LYS B 1 16 ? -8.121 1.343 -16.367 1.00 15.08 14 LYS B CA 1
ATOM 1635 C C . LYS B 1 16 ? -7.184 0.579 -15.456 1.00 14.59 14 LYS B C 1
ATOM 1636 O O . LYS B 1 16 ? -5.998 0.906 -15.386 1.00 12.45 14 LYS B O 1
ATOM 1642 N N . ILE B 1 17 ? -7.700 -0.506 -14.851 1.00 14.67 15 ILE B N 1
ATOM 1643 C CA . ILE B 1 17 ? -6.917 -1.327 -13.981 1.00 15.62 15 ILE B CA 1
ATOM 1644 C C . ILE B 1 17 ? -6.901 -2.709 -14.656 1.00 14.97 15 ILE B C 1
ATOM 1645 O O . ILE B 1 17 ? -7.932 -3.186 -15.090 1.00 15.33 15 ILE B O 1
ATOM 1650 N N . VAL B 1 18 ? -5.700 -3.272 -14.839 1.00 13.50 16 VAL B N 1
ATOM 1651 C CA . VAL B 1 18 ? -5.534 -4.514 -15.540 1.00 13.35 16 VAL B CA 1
ATOM 1652 C C . VAL B 1 18 ? -5.120 -5.535 -14.493 1.00 12.78 16 VAL B C 1
ATOM 1653 O O . VAL B 1 18 ? -4.212 -5.284 -13.660 1.00 12.46 16 VAL B O 1
ATOM 1657 N N . TYR B 1 19 ? -5.779 -6.662 -14.534 1.00 12.00 17 TYR B N 1
ATOM 1658 C CA . TYR B 1 19 ? -5.388 -7.808 -13.739 1.00 12.34 17 TYR B CA 1
ATOM 1659 C C . TYR B 1 19 ? -4.551 -8.690 -14.630 1.00 13.72 17 TYR B C 1
ATOM 1660 O O . TYR B 1 19 ? -4.994 -9.079 -15.697 1.00 14.96 17 TYR B O 1
ATOM 1669 N N . TYR B 1 20 ? -3.283 -8.856 -14.261 1.00 13.53 18 TYR B N 1
ATOM 1670 C CA . TYR B 1 20 ? -2.294 -9.582 -15.052 1.00 12.99 18 TYR B CA 1
ATOM 1671 C C . TYR B 1 20 ? -1.784 -10.688 -14.200 1.00 13.63 18 TYR B C 1
ATOM 1672 O O . TYR B 1 20 ? -1.875 -10.618 -12.974 1.00 17.73 18 TYR B O 1
ATOM 1681 N N . GLY B 1 21 ? -1.208 -11.708 -14.810 1.00 15.64 19 GLY B N 1
ATOM 1682 C CA . GLY B 1 21 ? -0.719 -12.899 -14.019 1.00 13.20 19 GLY B CA 1
ATOM 1683 C C . GLY B 1 21 ? -0.778 -14.137 -14.929 1.00 15.78 19 GLY B C 1
ATOM 1684 O O . GLY B 1 21 ? -1.370 -14.113 -16.026 1.00 14.26 19 GLY B O 1
ATOM 1685 N N . PRO B 1 22 ? -0.150 -15.232 -14.486 1.00 16.08 20 PRO B N 1
ATOM 1686 C CA . PRO B 1 22 ? -0.203 -16.489 -15.281 1.00 16.29 20 PRO B CA 1
ATOM 1687 C C . PRO B 1 22 ? -1.628 -17.002 -15.482 1.00 16.92 20 PRO B C 1
ATOM 1688 O O . PRO B 1 22 ? -2.543 -16.585 -14.767 1.00 16.17 20 PRO B O 1
ATOM 1692 N N . GLY B 1 23 ? -1.817 -17.880 -16.478 1.00 16.17 21 GLY B N 1
ATOM 1693 C CA . GLY B 1 23 ? -3.101 -18.516 -16.694 1.00 15.30 21 GLY B CA 1
ATOM 1694 C C . GLY B 1 23 ? -3.500 -19.234 -15.411 1.00 14.86 21 GLY B C 1
ATOM 1695 O O . GLY B 1 23 ? -2.614 -19.717 -14.708 1.00 13.07 21 GLY B O 1
ATOM 1696 N N . LEU B 1 24 ? -4.776 -19.105 -15.074 1.00 12.59 22 LEU B N 1
ATOM 1697 C CA . LEU B 1 24 ? -5.428 -19.795 -13.951 1.00 15.87 22 LEU B CA 1
ATOM 1698 C C . LEU B 1 24 ? -5.003 -19.339 -12.567 1.00 15.96 22 LEU B C 1
ATOM 1699 O O . LEU B 1 24 ? -5.233 -20.036 -11.533 1.00 17.67 22 LEU B O 1
ATOM 1704 N N . SER B 1 25 ? -4.409 -18.151 -12.482 1.00 13.83 23 SER B N 1
ATOM 1705 C CA . SER B 1 25 ? -3.978 -17.675 -11.175 1.00 12.77 23 SER B CA 1
ATOM 1706 C C . SER B 1 25 ? -5.133 -17.155 -10.309 1.00 12.86 23 SER B C 1
ATOM 1707 O O . SER B 1 25 ? -4.939 -16.977 -9.122 1.00 14.14 23 SER B O 1
ATOM 1710 N N . GLY B 1 26 ? -6.260 -16.834 -10.923 1.00 12.68 24 GLY B N 1
ATOM 1711 C CA . GLY B 1 26 ? -7.456 -16.345 -10.209 1.00 12.38 24 GLY B CA 1
ATOM 1712 C C . GLY B 1 26 ? -7.914 -14.940 -10.607 1.00 13.24 24 GLY B C 1
ATOM 1713 O O . GLY B 1 26 ? -8.590 -14.270 -9.837 1.00 12.76 24 GLY B O 1
ATOM 1714 N N . LYS B 1 27 ? -7.490 -14.469 -11.780 1.00 14.46 25 LYS B N 1
ATOM 1715 C CA . LYS B 1 27 ? -7.931 -13.117 -12.257 1.00 13.50 25 LYS B CA 1
ATOM 1716 C C . LYS B 1 27 ? -9.443 -12.995 -12.538 1.00 14.85 25 LYS B C 1
ATOM 1717 O O . LYS B 1 27 ? -10.122 -11.992 -12.123 1.00 13.79 25 LYS B O 1
ATOM 1723 N N . THR B 1 28 ? -10.015 -13.949 -13.295 1.00 14.48 26 THR B N 1
ATOM 1724 C CA . THR B 1 28 ? -11.437 -13.934 -13.472 1.00 16.36 26 THR B CA 1
ATOM 1725 C C . THR B 1 28 ? -12.137 -13.933 -12.091 1.00 15.98 26 THR B C 1
ATOM 1726 O O . THR B 1 28 ? -13.178 -13.314 -11.924 1.00 15.34 26 THR B O 1
ATOM 1730 N N . THR B 1 29 ? -11.611 -14.702 -11.163 1.00 15.97 27 THR B N 1
ATOM 1731 C CA . THR B 1 29 ? -12.226 -14.912 -9.853 1.00 17.33 27 THR B CA 1
ATOM 1732 C C . THR B 1 29 ? -12.243 -13.576 -9.036 1.00 16.44 27 THR B C 1
ATOM 1733 O O . THR B 1 29 ? -13.273 -13.220 -8.469 1.00 16.50 27 THR B O 1
ATOM 1737 N N . ASN B 1 30 ? -11.156 -12.813 -9.145 1.00 15.93 28 ASN B N 1
ATOM 1738 C CA . ASN B 1 30 ? -11.083 -11.429 -8.636 1.00 15.00 28 ASN B CA 1
ATOM 1739 C C . ASN B 1 30 ? -12.164 -10.577 -9.234 1.00 16.60 28 ASN B C 1
ATOM 1740 O O . ASN B 1 30 ? -12.972 -10.032 -8.517 1.00 15.76 28 ASN B O 1
ATOM 1745 N N . LEU B 1 31 ? -12.212 -10.521 -10.574 1.00 17.24 29 LEU B N 1
ATOM 1746 C CA . LEU B 1 31 ? -13.170 -9.739 -11.279 1.00 17.20 29 LEU B CA 1
ATOM 1747 C C . LEU B 1 31 ? -14.592 -10.150 -10.972 1.00 17.09 29 LEU B C 1
ATOM 1748 O O . LE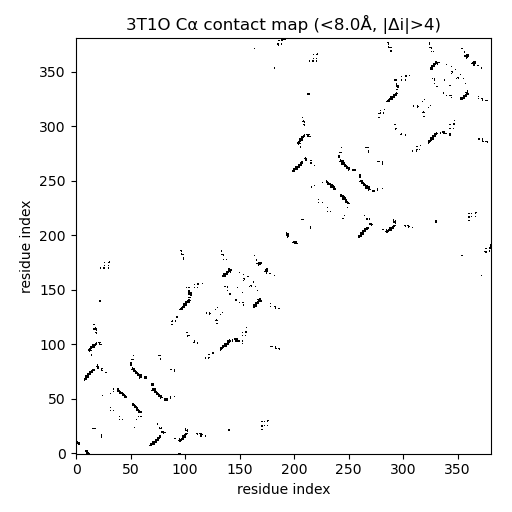U B 1 31 ? -15.426 -9.308 -10.739 1.00 17.18 29 LEU B O 1
ATOM 1753 N N . LYS B 1 32 ? -14.866 -11.445 -10.973 1.00 17.40 30 LYS B N 1
ATOM 1754 C CA . LYS B 1 32 ? -16.179 -11.895 -10.575 1.00 19.33 30 LYS B CA 1
ATOM 1755 C C . LYS B 1 32 ? -16.613 -11.536 -9.154 1.00 18.37 30 LYS B C 1
ATOM 1756 O O . LYS B 1 32 ? -17.783 -11.133 -8.973 1.00 18.26 30 LYS B O 1
ATOM 1762 N N . TRP B 1 33 ? -15.725 -11.710 -8.161 1.00 19.10 31 TRP B N 1
ATOM 1763 C CA A TRP B 1 33 ? -16.054 -11.301 -6.784 0.50 20.29 31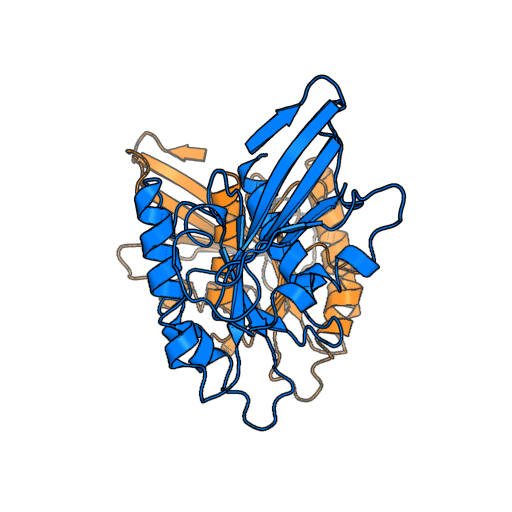 TRP B CA 1
ATOM 1764 C CA B TRP B 1 33 ? -16.024 -11.286 -6.785 0.50 20.52 31 TRP B CA 1
ATOM 1765 C C . TRP B 1 33 ? -16.365 -9.803 -6.728 1.00 20.14 31 TRP B C 1
ATOM 1766 O O . TRP B 1 33 ? -17.479 -9.372 -6.263 1.00 19.58 31 TRP B O 1
ATOM 1787 N N . ILE B 1 34 ? -15.439 -8.981 -7.239 1.00 19.50 32 ILE B N 1
ATOM 1788 C CA . ILE B 1 34 ? -15.715 -7.551 -7.282 1.00 18.03 32 ILE B CA 1
ATOM 1789 C C . ILE B 1 34 ? -17.088 -7.292 -7.906 1.00 18.21 32 ILE B C 1
ATOM 1790 O O . ILE B 1 34 ? -17.947 -6.613 -7.289 1.00 16.14 32 ILE B O 1
ATOM 1795 N N . TYR B 1 35 ? -17.322 -7.850 -9.112 1.00 19.11 33 TYR B N 1
ATOM 1796 C CA . TYR B 1 35 ? -18.507 -7.523 -9.892 1.00 19.72 33 TYR B CA 1
ATOM 1797 C C . TYR B 1 35 ? -19.744 -7.828 -9.056 1.00 21.08 33 TYR B C 1
ATOM 1798 O O . TYR B 1 35 ? -20.755 -7.119 -9.098 1.00 22.07 33 TYR B O 1
ATOM 1807 N N . SER B 1 36 ? -19.662 -8.912 -8.306 1.00 22.17 34 SER B N 1
ATOM 1808 C CA . SER B 1 36 ? -20.842 -9.413 -7.601 1.00 25.20 34 SER B CA 1
ATOM 1809 C C . SER B 1 36 ? -21.311 -8.533 -6.402 1.00 26.17 34 SER B C 1
ATOM 1810 O O . SER B 1 36 ? -22.451 -8.660 -5.948 1.00 26.77 34 SER B O 1
ATOM 1813 N N . LYS B 1 37 ? -20.404 -7.715 -5.872 1.00 25.73 35 LYS B N 1
ATOM 1814 C CA . LYS B 1 37 ? -20.667 -6.813 -4.772 1.00 27.02 35 LYS B CA 1
ATOM 1815 C C . LYS B 1 37 ? -20.978 -5.391 -5.203 1.00 27.09 35 LYS B C 1
ATOM 1816 O O . LYS B 1 37 ? -21.143 -4.520 -4.355 1.00 29.23 35 LYS B O 1
ATOM 1822 N N . VAL B 1 38 ? -20.943 -5.111 -6.496 1.00 24.26 36 VAL B N 1
ATOM 1823 C CA . VAL B 1 38 ? -21.302 -3.808 -6.975 1.00 23.87 36 VAL B CA 1
ATOM 1824 C C . VAL B 1 38 ? -22.792 -3.803 -7.297 1.00 24.94 36 VAL B C 1
ATOM 1825 O O . VAL B 1 38 ? -23.271 -4.702 -8.036 1.00 22.98 36 VAL B O 1
ATOM 1829 N N . PRO B 1 39 ? -23.523 -2.766 -6.786 1.00 25.68 37 PRO B N 1
ATOM 1830 C CA . PRO B 1 39 ? -24.950 -2.587 -7.135 1.00 26.19 37 PRO B CA 1
ATOM 1831 C C . PRO B 1 39 ? -25.198 -2.455 -8.617 1.00 26.87 37 PRO B C 1
ATOM 1832 O O . PRO B 1 39 ? -24.383 -1.843 -9.354 1.00 26.41 37 PRO B O 1
ATOM 1836 N N . GLU B 1 40 ? -26.339 -2.992 -9.057 1.00 27.16 38 GLU B N 1
ATOM 1837 C CA . GLU B 1 40 ? -26.644 -3.061 -10.493 1.00 28.22 38 GLU B CA 1
ATOM 1838 C C . GLU B 1 40 ? -26.475 -1.672 -11.102 1.00 28.12 38 GLU B C 1
ATOM 1839 O O . GLU B 1 40 ? -25.824 -1.520 -12.171 1.00 27.77 38 GLU B O 1
ATOM 1845 N N . GLY B 1 41 ? -26.952 -0.659 -10.380 1.00 27.36 39 GLY B N 1
ATOM 1846 C CA . GLY B 1 41 ? -27.035 0.740 -10.891 1.00 28.47 39 GLY B CA 1
ATOM 1847 C C . GLY B 1 41 ? -25.665 1.398 -11.059 1.00 28.39 39 GLY B C 1
ATOM 1848 O O . GLY B 1 41 ? -25.549 2.433 -11.726 1.00 29.55 39 GLY B O 1
ATOM 1849 N N . ARG B 1 42 ? -24.624 0.758 -10.539 1.00 27.98 40 ARG B N 1
ATOM 1850 C CA . ARG B 1 42 ? -23.280 1.360 -10.584 1.00 27.60 40 ARG B CA 1
ATOM 1851 C C . ARG B 1 42 ? -22.300 0.576 -11.498 1.00 26.79 40 ARG B C 1
ATOM 1852 O O . ARG B 1 42 ? -21.096 0.789 -11.443 1.00 26.33 40 ARG B O 1
ATOM 1860 N N . LYS B 1 43 ? -22.811 -0.3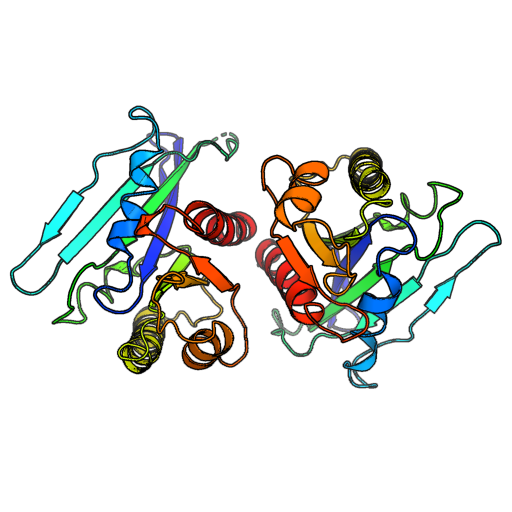52 -12.291 1.00 25.44 41 LYS B N 1
ATOM 1861 C CA . LYS B 1 43 ? -21.903 -1.136 -13.106 1.00 26.19 41 LYS B CA 1
ATOM 1862 C C . LYS B 1 43 ? -22.442 -1.314 -14.492 1.00 25.96 41 LYS B C 1
ATOM 1863 O O . LYS B 1 43 ? -23.652 -1.305 -14.703 1.00 24.46 41 LYS B O 1
ATOM 1869 N N . GLY B 1 44 ? -21.532 -1.476 -15.436 1.00 24.82 42 GLY B N 1
ATOM 1870 C CA . GLY B 1 44 ? -21.910 -1.985 -16.738 1.00 25.44 42 GLY B CA 1
ATOM 1871 C C . GLY B 1 44 ? -21.964 -3.486 -16.805 1.00 24.28 42 GLY B C 1
ATOM 1872 O O . GLY B 1 44 ? -21.926 -4.187 -15.769 1.00 24.87 42 GLY B O 1
ATOM 1873 N N . GLU B 1 45 ? -22.087 -4.014 -18.025 1.00 25.27 43 GLU B N 1
ATOM 1874 C CA . GLU B 1 45 ? -22.172 -5.483 -18.205 1.00 25.13 43 GLU B CA 1
ATOM 1875 C C . GLU B 1 45 ? -20.753 -6.050 -18.086 1.00 22.77 43 GLU B C 1
ATOM 1876 O O . GLU B 1 45 ? -19.839 -5.375 -18.469 1.00 21.30 43 GLU B O 1
ATOM 1882 N N . MET B 1 46 ? -20.576 -7.271 -17.584 1.00 21.63 44 MET B N 1
ATOM 1883 C CA . MET B 1 46 ? -19.296 -7.904 -17.750 1.00 22.55 44 MET B CA 1
ATOM 1884 C C . MET B 1 46 ? -19.267 -8.532 -19.146 1.00 22.44 44 MET B C 1
ATOM 1885 O O . MET B 1 46 ? -20.226 -9.214 -19.522 1.00 24.13 44 MET B O 1
ATOM 1890 N N . VAL B 1 47 ? -18.215 -8.261 -19.934 1.00 21.72 45 VAL B N 1
ATOM 1891 C CA . VAL B 1 47 ? -18.172 -8.670 -21.343 1.00 19.67 45 VAL B CA 1
ATOM 1892 C C . VAL B 1 47 ? -16.960 -9.609 -21.455 1.00 20.88 45 VAL B C 1
ATOM 1893 O O . VAL B 1 47 ? -15.869 -9.312 -20.954 1.00 16.61 45 VAL B O 1
ATOM 1897 N N . SER B 1 48 ? -17.163 -10.756 -22.100 1.00 20.21 46 SER B N 1
ATOM 1898 C CA . SER B 1 48 ? -16.104 -11.640 -22.454 1.00 21.65 46 SER B CA 1
ATOM 1899 C C . SER B 1 48 ? -16.030 -11.711 -24.002 1.00 23.78 46 SER B C 1
ATOM 1900 O O . SER B 1 48 ? -17.067 -11.899 -24.709 1.00 22.83 46 SER B O 1
ATOM 1903 N N . LEU B 1 49 ? -14.835 -11.463 -24.542 1.00 22.64 47 LEU B N 1
ATOM 1904 C CA . LEU B 1 49 ? -14.620 -11.577 -25.982 1.00 22.07 47 LEU B CA 1
ATOM 1905 C C . LEU B 1 49 ? -13.535 -12.615 -26.155 1.00 23.28 47 LEU B C 1
ATOM 1906 O O . LEU B 1 49 ? -12.477 -12.559 -25.494 1.00 21.89 47 LEU B O 1
ATOM 1911 N N . ALA B 1 50 ? -13.849 -13.615 -26.969 1.00 21.52 48 ALA B N 1
ATOM 1912 C CA . ALA B 1 50 ? -13.014 -14.757 -27.137 1.00 20.98 48 ALA B CA 1
ATOM 1913 C C . ALA B 1 50 ? -12.889 -15.223 -28.600 1.00 23.11 48 ALA B C 1
ATOM 1914 O O . ALA B 1 50 ? -13.784 -15.042 -29.450 1.00 19.98 48 ALA B O 1
ATOM 1916 N N . THR B 1 51 ? -11.710 -15.792 -28.847 1.00 24.43 49 THR B N 1
ATOM 1917 C CA . THR B 1 51 ? -11.358 -16.466 -30.068 1.00 27.72 49 THR B CA 1
ATOM 1918 C C . THR B 1 51 ? -10.974 -17.889 -29.590 1.00 28.57 49 THR B C 1
ATOM 1919 O O . THR B 1 51 ? -10.999 -18.140 -28.387 1.00 27.52 49 THR B O 1
ATOM 1923 N N . GLU B 1 52 ? -10.702 -18.844 -30.496 1.00 29.14 50 GLU B N 1
ATOM 1924 C CA . GLU B 1 52 ? -10.182 -20.150 -30.064 1.00 30.00 50 GLU B CA 1
ATOM 1925 C C . GLU B 1 52 ? -8.921 -20.052 -29.208 1.00 29.35 50 GLU B C 1
ATOM 1926 O O . GLU B 1 52 ? -8.715 -20.898 -28.304 1.00 30.25 50 GLU B O 1
ATOM 1932 N N . ASP B 1 53 ? -8.075 -19.080 -29.533 0.50 25.88 51 ASP B N 1
ATOM 1933 C CA . ASP B 1 53 ? -6.768 -19.004 -28.936 0.50 25.32 51 ASP B CA 1
ATOM 1934 C C . ASP B 1 53 ? -6.654 -17.914 -27.877 0.50 25.56 51 ASP B C 1
ATOM 1935 O O . ASP B 1 53 ? -5.772 -18.000 -27.064 0.50 24.80 51 ASP B O 1
ATOM 1940 N N . GLU B 1 54 ? -7.558 -16.917 -27.884 1.00 26.36 52 GLU B N 1
ATOM 1941 C CA . GLU B 1 54 ? -7.392 -15.704 -27.046 1.00 27.00 52 GLU B CA 1
ATOM 1942 C C . GLU B 1 54 ? -8.738 -15.208 -26.482 1.00 26.87 52 GLU B C 1
ATOM 1943 O O . GLU B 1 54 ? -9.817 -15.429 -27.100 1.00 24.73 52 GLU B O 1
ATOM 1949 N N . ARG B 1 55 ? -8.642 -14.462 -25.364 1.00 25.31 53 ARG B N 1
ATOM 1950 C CA . ARG B 1 55 ? -9.803 -14.106 -24.567 1.00 24.35 53 ARG B CA 1
ATOM 1951 C C . ARG B 1 55 ? -9.558 -12.791 -23.812 1.00 23.32 53 ARG B C 1
ATOM 1952 O O . ARG B 1 55 ? -8.435 -12.567 -23.297 1.00 23.30 53 ARG B O 1
ATOM 1960 N N . THR B 1 56 ? -10.581 -11.945 -23.648 1.00 19.97 54 THR B N 1
ATOM 1961 C CA . THR B 1 56 ? -10.399 -10.825 -22.751 1.00 19.99 54 THR B CA 1
ATOM 1962 C C . THR B 1 56 ? -11.758 -10.707 -22.066 1.00 19.47 54 THR B C 1
ATOM 1963 O O . THR B 1 56 ? -12.788 -11.119 -22.644 1.00 19.96 54 THR B O 1
ATOM 1967 N N . LEU B 1 57 ? -11.728 -10.153 -20.868 1.00 16.38 55 LEU B N 1
ATOM 1968 C CA . LEU B 1 57 ? -12.864 -9.991 -20.023 1.00 16.65 55 LEU B CA 1
ATOM 1969 C C . LEU B 1 57 ? -12.664 -8.657 -19.302 1.00 18.22 55 LEU B C 1
ATOM 1970 O O . LEU B 1 57 ? -11.549 -8.331 -18.798 1.00 16.88 55 LEU B O 1
ATOM 1975 N N . PHE B 1 58 ? -13.754 -7.900 -19.223 1.00 17.70 56 PHE B N 1
ATOM 1976 C CA . PHE B 1 58 ? -13.714 -6.598 -18.604 1.00 17.60 56 PHE B CA 1
ATOM 1977 C C . PHE B 1 58 ? -15.133 -6.120 -18.214 1.00 16.96 56 PHE B C 1
ATOM 1978 O O . PHE B 1 58 ? -16.144 -6.581 -18.749 1.00 18.18 56 PHE B O 1
ATOM 1986 N N . PHE B 1 59 ? -15.168 -5.150 -17.340 1.00 16.52 57 PHE B N 1
ATOM 1987 C CA . PHE B 1 59 ? -16.389 -4.456 -16.973 1.00 17.11 57 PHE B CA 1
ATOM 1988 C C . PHE B 1 59 ? -15.946 -3.095 -16.416 1.00 18.07 57 PHE B C 1
ATOM 1989 O O . PHE B 1 59 ? -14.757 -2.866 -16.068 1.00 15.67 57 PHE B O 1
ATOM 1997 N N . ASP B 1 60 ? -16.921 -2.225 -16.273 1.00 18.13 58 ASP B N 1
ATOM 1998 C CA . ASP B 1 60 ? -16.659 -0.993 -15.637 1.00 20.74 58 ASP B CA 1
ATOM 1999 C C . ASP B 1 60 ? -17.710 -0.762 -14.565 1.00 22.07 58 ASP B C 1
ATOM 2000 O O . ASP B 1 60 ? -18.804 -1.388 -14.567 1.00 22.36 58 ASP B O 1
ATOM 2005 N N . PHE B 1 61 ? -17.343 0.087 -13.604 1.00 22.48 59 PHE B N 1
ATOM 2006 C CA . PHE B 1 61 ? -18.257 0.483 -12.533 1.00 21.52 59 PHE B CA 1
ATOM 2007 C C . PHE B 1 61 ? -17.801 1.797 -11.833 1.00 23.15 59 PHE B C 1
ATOM 2008 O O . PHE B 1 61 ? -16.649 2.216 -11.942 1.00 21.04 59 PHE B O 1
ATOM 2016 N N . LEU B 1 62 ? -18.741 2.384 -11.075 1.00 23.88 60 LEU B N 1
ATOM 2017 C CA . LEU B 1 62 ? -18.611 3.683 -10.399 1.00 26.20 60 LEU B CA 1
ATOM 2018 C C . LEU B 1 62 ? -18.293 3.344 -8.947 1.00 27.33 60 LEU B C 1
ATOM 2019 O O . LEU B 1 62 ? -19.205 3.031 -8.183 1.00 26.82 60 LEU B O 1
ATOM 2024 N N . PRO B 1 63 ? -17.002 3.331 -8.560 1.00 28.31 61 PRO B N 1
ATOM 2025 C CA . PRO B 1 63 ? -16.813 2.878 -7.174 1.00 30.55 61 PRO B CA 1
ATOM 2026 C C . PRO B 1 63 ? -17.513 3.757 -6.152 1.00 33.41 61 PRO B C 1
ATOM 2027 O O . PRO B 1 63 ? -17.752 4.933 -6.407 1.00 30.17 61 PRO B O 1
ATOM 2031 N N . LEU B 1 64 ? -17.945 3.147 -5.053 1.00 38.05 62 LEU B N 1
ATOM 2032 C CA . LEU B 1 64 ? -18.779 3.906 -4.130 1.00 43.93 62 LEU B CA 1
ATOM 2033 C C . LEU B 1 64 ? -17.938 4.779 -3.208 1.00 46.38 62 LEU B C 1
ATOM 2034 O O . LEU B 1 64 ? -18.449 5.775 -2.711 1.00 47.96 62 LEU B O 1
ATOM 2039 N N . ASP B 1 65 ? -16.650 4.451 -3.062 1.00 49.31 63 ASP B N 1
ATOM 2040 C CA . ASP B 1 65 ? -15.754 5.088 -2.079 1.00 52.47 63 ASP B CA 1
ATOM 2041 C C . ASP B 1 65 ? -15.167 6.444 -2.527 1.00 53.39 63 ASP B C 1
ATOM 2042 O O . ASP B 1 65 ? -14.342 7.008 -1.814 1.00 53.62 63 ASP B O 1
ATOM 2047 N N . ILE B 1 66 ? -15.547 6.954 -3.703 1.00 54.67 64 ILE B N 1
ATOM 2048 C CA . ILE B 1 66 ? -14.774 8.039 -4.350 1.00 55.51 64 ILE B CA 1
ATOM 2049 C C . ILE B 1 66 ? -15.614 9.279 -4.626 1.00 56.84 64 ILE B C 1
ATOM 2050 O O . ILE B 1 66 ? -16.656 9.195 -5.293 1.00 56.73 64 ILE B O 1
ATOM 2055 N N . GLY B 1 67 ? -15.124 10.425 -4.135 1.00 58.01 65 GLY B N 1
ATOM 2056 C CA . GLY B 1 67 ? -15.786 11.722 -4.283 1.00 59.52 65 GLY B CA 1
ATOM 2057 C C . GLY B 1 67 ? -15.689 12.309 -5.675 1.00 60.58 65 GLY B C 1
ATOM 2058 O O . GLY B 1 67 ? -14.822 11.921 -6.465 1.00 60.99 65 GLY B O 1
ATOM 2059 N N . GLU B 1 68 ? -16.595 13.239 -5.971 1.00 61.61 66 GLU B N 1
ATOM 2060 C CA . GLU B 1 68 ? -16.655 13.897 -7.270 1.00 62.30 66 GLU B CA 1
ATOM 2061 C C . GLU B 1 68 ? -15.613 15.010 -7.362 1.00 62.72 66 GLU B C 1
ATOM 2062 O O . GLU B 1 68 ? -15.336 15.697 -6.392 1.00 62.51 66 GLU B O 1
ATOM 2068 N N . VAL B 1 69 ? -15.026 15.165 -8.538 1.00 63.52 67 VAL B N 1
ATOM 2069 C CA . VAL B 1 69 ? -14.142 16.287 -8.808 1.00 64.10 67 VAL B CA 1
ATOM 2070 C C . VAL B 1 69 ? -14.964 17.232 -9.675 1.00 64.31 67 VAL B C 1
ATOM 2071 O O . VAL B 1 69 ? -14.940 17.153 -10.902 1.00 64.55 67 VAL B O 1
ATOM 2075 N N . LYS B 1 70 ? -15.757 18.064 -8.997 1.00 64.65 68 LYS B N 1
ATOM 2076 C CA . LYS B 1 70 ? -16.564 19.132 -9.601 1.00 64.91 68 LYS B CA 1
ATOM 2077 C C . LYS B 1 70 ? -17.481 18.668 -10.741 1.00 64.60 68 LYS B C 1
ATOM 2078 O O . LYS B 1 70 ? -17.445 19.194 -11.852 1.00 64.54 68 LYS B O 1
ATOM 2084 N N . PHE B 1 72 ? -17.303 15.711 -11.435 1.00 40.86 70 PHE B N 1
ATOM 2085 C CA . PHE B 1 72 ? -16.972 14.538 -12.260 1.00 41.26 70 PHE B CA 1
ATOM 2086 C C . PHE B 1 72 ? -16.963 13.277 -11.409 1.00 39.75 70 PHE B C 1
ATOM 2087 O O . PHE B 1 72 ? -16.309 13.231 -10.381 1.00 39.71 70 PHE B O 1
ATOM 2095 N N . LYS B 1 73 ? -17.664 12.239 -11.849 1.00 39.57 71 LYS B N 1
ATOM 2096 C CA . LYS B 1 73 ? -17.571 10.939 -11.152 1.00 37.88 71 LYS B CA 1
ATOM 2097 C C . LYS B 1 73 ? -16.325 10.144 -11.631 1.00 35.85 71 LYS B C 1
ATOM 2098 O O . LYS B 1 73 ? -15.868 10.330 -12.756 1.00 36.14 71 LYS B O 1
ATOM 2104 N N . THR B 1 74 ? -15.813 9.263 -10.780 1.00 33.58 72 THR B N 1
ATOM 2105 C CA . THR B 1 74 ? -14.758 8.330 -11.162 1.00 30.88 72 THR B CA 1
ATOM 2106 C C . THR B 1 74 ? -15.340 6.943 -11.579 1.00 27.91 72 THR B C 1
ATOM 2107 O O . THR B 1 74 ? -16.100 6.344 -10.834 1.00 27.12 72 THR B O 1
ATOM 2111 N N . ARG B 1 75 ? -15.009 6.485 -12.789 1.00 24.19 73 ARG B N 1
ATOM 2112 C CA . ARG B 1 75 ? -15.380 5.136 -13.257 1.00 21.43 73 ARG B CA 1
ATOM 2113 C C . ARG B 1 75 ? -14.068 4.297 -13.407 1.00 19.31 73 ARG B C 1
ATOM 2114 O O . ARG B 1 75 ? -13.143 4.752 -14.014 1.00 17.08 73 ARG B O 1
ATOM 2122 N N . PHE B 1 76 ? -14.020 3.089 -12.847 1.00 19.78 74 PHE B N 1
ATOM 2123 C CA . PHE B 1 76 ? -12.883 2.167 -12.979 1.00 18.07 74 PHE B CA 1
ATOM 2124 C C . PHE B 1 76 ? -13.280 1.107 -14.021 1.00 17.65 74 PHE B C 1
ATOM 2125 O O . PHE B 1 76 ? -14.407 0.694 -14.026 1.00 19.38 74 PHE B O 1
ATOM 2133 N N . HIS B 1 77 ? -12.373 0.719 -14.915 1.00 16.59 75 HIS B N 1
ATOM 2134 C CA . HIS B 1 77 ? -12.615 -0.323 -15.942 1.00 15.91 75 HIS B CA 1
ATOM 2135 C C . HIS B 1 77 ? -11.571 -1.352 -15.676 1.00 17.03 75 HIS B C 1
ATOM 2136 O O . HIS B 1 77 ? -10.393 -0.995 -15.663 1.00 17.38 75 HIS B O 1
ATOM 2143 N N . LEU B 1 78 ? -12.011 -2.543 -15.270 1.00 16.07 76 LEU B N 1
ATOM 2144 C CA . LEU B 1 78 ? -11.149 -3.603 -14.927 1.00 15.15 76 LEU B CA 1
ATOM 2145 C C . LEU B 1 78 ? -11.078 -4.544 -16.157 1.00 14.08 76 LEU B C 1
ATOM 2146 O O . LEU B 1 78 ? -12.134 -4.899 -16.719 1.00 14.32 76 LEU B O 1
ATOM 2151 N N . TYR B 1 79 ? -9.863 -4.965 -16.501 1.00 14.02 77 TYR B N 1
ATOM 2152 C CA . TYR B 1 79 ? -9.598 -5.763 -17.728 1.00 14.17 77 TYR B CA 1
ATOM 2153 C C . TYR B 1 79 ? -8.701 -6.872 -17.358 1.00 15.14 77 TYR B C 1
ATOM 2154 O O . TYR B 1 79 ? -7.757 -6.664 -16.560 1.00 15.05 77 TYR B O 1
ATOM 2163 N N . THR B 1 80 ? -9.004 -8.095 -17.829 1.00 15.58 78 THR B N 1
ATOM 2164 C CA . THR B 1 80 ? -8.025 -9.146 -17.723 1.00 13.91 78 THR B CA 1
ATOM 2165 C C . THR B 1 80 ? -7.988 -10.052 -18.974 1.00 12.54 78 THR B C 1
ATOM 2166 O O . THR B 1 80 ? -8.951 -10.125 -19.761 1.00 12.82 78 THR B O 1
ATOM 2170 N N . VAL B 1 81 ? -6.877 -10.734 -19.157 1.00 11.94 79 VAL B N 1
ATOM 2171 C CA . VAL B 1 81 ? -6.806 -11.793 -20.135 1.00 13.96 79 VAL B CA 1
ATOM 2172 C C . VAL B 1 81 ? -6.914 -13.107 -19.355 1.00 15.97 79 VAL B C 1
ATOM 2173 O O . VAL B 1 81 ? -5.926 -13.558 -18.793 1.00 15.65 79 VAL B O 1
ATOM 2177 N N . PRO B 1 82 ? -8.095 -13.746 -19.404 1.00 16.27 80 PRO B N 1
ATOM 2178 C CA . PRO B 1 82 ? -8.196 -14.943 -18.575 1.00 17.10 80 PRO B CA 1
ATOM 2179 C C . PRO B 1 82 ? -7.804 -16.246 -19.281 1.00 18.12 80 PRO B C 1
ATOM 2180 O O . PRO B 1 82 ? -7.806 -16.305 -20.494 1.00 17.98 80 PRO B O 1
ATOM 2184 N N . GLY B 1 83 ? -7.531 -17.295 -18.490 1.00 20.05 81 GLY B N 1
ATOM 2185 C CA . GLY B 1 83 ? -7.466 -18.675 -18.982 1.00 20.56 81 GLY B CA 1
ATOM 2186 C C . GLY B 1 83 ? -6.047 -18.960 -19.463 1.00 22.54 81 GLY B C 1
ATOM 2187 O O . GLY B 1 83 ? -5.101 -18.153 -19.237 1.00 21.68 81 GLY B O 1
ATOM 2188 N N . GLN B 1 84 ? -5.881 -20.071 -20.165 1.00 21.80 82 GLN B N 1
ATOM 2189 C CA . GLN B 1 84 ? -4.514 -20.409 -20.628 1.00 23.86 82 GLN B CA 1
ATOM 2190 C C . GLN B 1 84 ? -4.174 -19.406 -21.730 1.00 23.27 82 GLN B C 1
ATOM 2191 O O . GLN B 1 84 ? -5.042 -18.957 -22.446 1.00 22.99 82 GLN B O 1
ATOM 2197 N N . VAL B 1 85 ? -2.921 -19.089 -21.893 1.00 23.62 83 VAL B N 1
ATOM 2198 C CA . VAL B 1 85 ? -2.601 -18.094 -22.930 1.00 26.60 83 VAL B CA 1
ATOM 2199 C C . VAL B 1 85 ? -1.758 -18.749 -24.006 1.00 24.35 83 VAL B C 1
ATOM 2200 O O . VAL B 1 85 ? -0.745 -19.417 -23.707 1.00 25.75 83 VAL B O 1
ATOM 2204 N N . PHE B 1 86 ? -2.170 -18.519 -25.238 1.00 23.97 84 PHE B N 1
ATOM 2205 C CA . PHE B 1 86 ? -1.563 -19.128 -26.423 1.00 23.03 84 PHE B CA 1
ATOM 2206 C C . PHE B 1 86 ? -0.820 -18.134 -27.260 1.00 21.71 84 PHE B C 1
ATOM 2207 O O . PHE B 1 86 ? 0.148 -18.492 -27.964 1.00 22.67 84 PHE B O 1
ATOM 2215 N N . TYR B 1 87 ? -1.302 -16.890 -27.245 1.00 18.67 85 TYR B N 1
ATOM 2216 C CA . TYR B 1 87 ? -0.616 -15.831 -27.962 1.00 18.81 85 TYR B CA 1
ATOM 2217 C C . TYR B 1 87 ? -0.433 -14.617 -27.007 1.00 18.49 85 TYR B C 1
ATOM 2218 O O . TYR B 1 87 ? -1.218 -14.457 -26.049 1.00 21.87 85 TYR B O 1
ATOM 2227 N N . ASN B 1 88 ? 0.524 -13.764 -27.325 1.00 17.19 86 ASN B N 1
ATOM 2228 C CA . ASN B 1 88 ? 0.830 -12.615 -26.490 1.00 17.42 86 ASN B CA 1
ATOM 2229 C C . ASN B 1 88 ? -0.088 -11.425 -26.835 1.00 18.57 86 ASN B C 1
ATOM 2230 O O . ASN B 1 88 ? -0.152 -10.508 -26.064 1.00 15.87 86 ASN B O 1
ATOM 2235 N N . ALA B 1 89 ? -0.707 -11.455 -28.023 1.00 17.55 87 ALA B N 1
ATOM 2236 C CA . ALA B 1 89 ? -1.315 -10.244 -28.596 1.00 19.60 87 ALA B CA 1
ATOM 2237 C C . ALA B 1 89 ? -2.365 -9.652 -27.604 1.00 19.28 87 ALA B C 1
ATOM 2238 O O . ALA B 1 89 ? -2.363 -8.467 -27.369 1.00 18.92 87 ALA B O 1
ATOM 2240 N N . SER B 1 90 ? -3.217 -10.467 -27.008 1.00 17.22 88 SER B N 1
ATOM 2241 C CA . SER B 1 90 ? -4.256 -9.935 -26.064 1.00 19.04 88 SER B CA 1
ATOM 2242 C C . SER B 1 90 ? -3.608 -9.370 -24.787 1.00 18.15 88 SER B C 1
ATOM 2243 O O . SER B 1 90 ? -4.151 -8.423 -24.252 1.00 18.89 88 SER B O 1
ATOM 2246 N N . ARG B 1 91 ? -2.459 -9.926 -24.344 1.00 15.65 89 ARG B N 1
ATOM 2247 C CA A ARG B 1 91 ? -1.741 -9.459 -23.153 0.50 16.05 89 ARG B CA 1
ATOM 2248 C CA B ARG B 1 91 ? -1.802 -9.398 -23.144 0.50 16.53 89 ARG B CA 1
ATOM 2249 C C . ARG B 1 91 ? -1.085 -8.097 -23.416 1.00 16.75 89 ARG B C 1
ATOM 2250 O O . ARG B 1 91 ? -1.084 -7.216 -22.584 1.00 17.65 89 ARG B O 1
ATOM 2265 N N . LYS B 1 92 ? -0.475 -7.958 -24.575 1.00 17.40 90 LYS B N 1
ATOM 2266 C CA . LYS B 1 92 ? 0.108 -6.647 -24.942 1.00 18.05 90 LYS B CA 1
ATOM 2267 C C . LYS B 1 92 ? -0.986 -5.594 -25.104 1.00 18.19 90 LYS B C 1
ATOM 2268 O O . LYS B 1 92 ? -0.814 -4.413 -24.665 1.00 18.62 90 LYS B O 1
ATOM 2274 N N . LEU B 1 93 ? -2.073 -5.946 -25.809 1.00 17.98 91 LEU B N 1
ATOM 2275 C CA . LEU B 1 93 ? -3.203 -5.005 -26.045 1.00 19.73 91 LEU B CA 1
ATOM 2276 C C . LEU B 1 93 ? -3.928 -4.524 -24.771 1.00 20.13 91 LEU B C 1
ATOM 2277 O O . LEU B 1 93 ? -4.242 -3.363 -24.604 1.00 19.77 91 LEU B O 1
ATOM 2282 N N . ILE B 1 94 ? -4.207 -5.439 -23.878 1.00 20.81 92 ILE B N 1
ATOM 2283 C CA . ILE B 1 94 ? -4.859 -5.110 -22.626 1.00 21.71 92 ILE B CA 1
ATOM 2284 C C . ILE B 1 94 ? -4.132 -3.984 -21.842 1.00 20.83 92 ILE B C 1
ATOM 2285 O O . ILE B 1 94 ? -4.742 -3.217 -21.135 1.00 21.93 92 ILE B O 1
ATOM 2290 N N . LEU B 1 95 ? -2.837 -3.859 -22.027 1.00 18.42 93 LEU B N 1
ATOM 2291 C CA . LEU B 1 95 ? -2.066 -2.923 -21.273 1.00 18.91 93 LEU B CA 1
ATOM 2292 C C . LEU B 1 95 ? -2.107 -1.506 -21.892 1.00 19.82 93 LEU B C 1
ATOM 2293 O O . LEU B 1 95 ? -1.606 -0.567 -21.294 1.00 18.97 93 LEU B O 1
ATOM 2298 N N . ARG B 1 96 ? -2.760 -1.353 -23.045 1.00 21.51 94 ARG B N 1
ATOM 2299 C CA . ARG B 1 96 ? -2.873 -0.012 -23.644 1.00 23.94 94 ARG B CA 1
ATOM 2300 C C . ARG B 1 96 ? -3.718 0.942 -22.772 1.00 23.57 94 ARG B C 1
ATOM 2301 O O . ARG B 1 96 ? -4.818 0.567 -22.356 1.00 24.70 94 ARG B O 1
ATOM 2309 N N . GLY B 1 97 ? -3.170 2.132 -22.473 1.00 22.98 95 GLY B N 1
ATOM 2310 C CA . GLY B 1 97 ? -3.779 3.122 -21.521 1.00 22.94 95 GLY B CA 1
ATOM 2311 C C . GLY B 1 97 ? -3.982 2.621 -20.073 1.00 21.23 95 GLY B C 1
ATOM 2312 O O . GLY B 1 97 ? -4.852 3.116 -19.353 1.00 21.41 95 GLY B O 1
ATOM 2313 N N . VAL B 1 98 ? -3.183 1.655 -19.644 1.00 19.57 96 VAL B N 1
ATOM 2314 C CA . VAL B 1 98 ? -3.330 1.095 -18.267 1.00 18.02 96 VAL B CA 1
ATOM 2315 C C . VAL B 1 98 ? -2.935 2.209 -17.225 1.00 16.74 96 VAL B C 1
ATOM 2316 O O . VAL B 1 98 ? -1.971 2.970 -17.433 1.00 15.34 96 VAL B O 1
ATOM 2320 N N . ASP B 1 99 ? -3.681 2.292 -16.126 1.00 15.01 97 ASP B N 1
ATOM 2321 C CA . ASP B 1 99 ? -3.458 3.266 -15.064 1.00 15.49 97 ASP B CA 1
ATOM 2322 C C . ASP B 1 99 ? -2.926 2.576 -13.864 1.00 12.92 97 ASP B C 1
ATOM 2323 O O . ASP B 1 99 ? -2.134 3.120 -13.058 1.00 14.93 97 ASP B O 1
ATOM 2328 N N . GLY B 1 100 ? -3.335 1.313 -13.716 1.00 12.79 98 GLY B N 1
ATOM 2329 C CA . GLY B 1 100 ? -2.806 0.587 -12.571 1.00 10.64 98 GLY B CA 1
ATOM 2330 C C . GLY B 1 100 ? -2.951 -0.903 -12.838 1.00 11.79 98 GLY B C 1
ATOM 2331 O O . GLY B 1 100 ? -3.823 -1.332 -13.612 1.00 12.64 98 GLY B O 1
ATOM 2332 N N . ILE B 1 101 ? -2.147 -1.703 -12.148 1.00 10.61 99 ILE B N 1
ATOM 2333 C CA . ILE B 1 101 ? -2.135 -3.126 -12.434 1.00 10.54 99 ILE B CA 1
ATOM 2334 C C . ILE B 1 101 ? -2.126 -3.918 -11.130 1.00 10.78 99 ILE B C 1
ATOM 2335 O O . ILE B 1 101 ? -1.444 -3.569 -10.186 1.00 14.25 99 ILE B O 1
ATOM 2340 N N . VAL B 1 102 ? -2.874 -4.993 -11.111 1.00 10.00 100 VAL B N 1
ATOM 2341 C CA . VAL B 1 102 ? -2.890 -6.016 -10.040 1.00 11.21 100 VAL B CA 1
ATOM 2342 C C . VAL B 1 102 ? -2.275 -7.240 -10.665 1.00 11.63 100 VAL B C 1
ATOM 2343 O O . VAL B 1 102 ? -2.819 -7.817 -11.596 1.00 12.56 100 VAL B O 1
ATOM 2347 N N . PHE B 1 103 ? -1.128 -7.635 -10.140 1.00 12.13 101 PHE B N 1
ATOM 2348 C CA . PHE B 1 103 ? -0.519 -8.800 -10.632 1.00 12.64 101 PHE B CA 1
ATOM 2349 C C . PHE B 1 103 ? -1.006 -9.955 -9.717 1.00 12.30 101 PHE B C 1
ATOM 2350 O O . PHE B 1 103 ? -0.688 -9.964 -8.568 1.00 14.01 101 PHE B O 1
ATOM 2358 N N . VAL B 1 104 ? -1.743 -10.909 -10.274 1.00 12.03 102 VAL B N 1
ATOM 2359 C CA . VAL B 1 104 ? -2.317 -12.051 -9.454 1.00 12.86 102 VAL B CA 1
ATOM 2360 C C . VAL B 1 104 ? -1.413 -13.228 -9.637 1.00 13.36 102 VAL B C 1
ATOM 2361 O O . VAL B 1 104 ? -1.421 -13.888 -10.721 1.00 12.69 102 VAL B O 1
ATOM 2365 N N . ALA B 1 105 ? -0.609 -13.483 -8.586 1.00 12.07 103 ALA B N 1
ATOM 2366 C CA . ALA B 1 105 ? 0.432 -14.531 -8.569 1.00 13.16 103 ALA B CA 1
ATOM 2367 C C . ALA B 1 105 ? -0.265 -15.740 -7.934 1.00 14.98 103 ALA B C 1
ATOM 2368 O O . ALA B 1 105 ? -1.145 -15.591 -7.055 1.00 17.97 103 ALA B O 1
ATOM 2370 N N . ASP B 1 106 ? 0.124 -16.934 -8.368 1.00 16.40 104 ASP B N 1
ATOM 2371 C CA . ASP B 1 106 ? -0.543 -18.172 -7.917 1.00 17.47 104 ASP B CA 1
ATOM 2372 C C . ASP B 1 106 ? 0.412 -18.782 -6.882 1.00 19.21 104 ASP B C 1
ATOM 2373 O O . ASP B 1 106 ? 1.624 -18.886 -7.117 1.00 18.92 104 ASP B O 1
ATOM 2378 N N . SER B 1 107 ? -0.118 -19.248 -5.756 1.00 21.79 105 SER B N 1
ATOM 2379 C CA . SER B 1 107 ? 0.746 -19.836 -4.675 1.00 21.63 105 SER B CA 1
ATOM 2380 C C . SER B 1 107 ? 1.131 -21.308 -4.844 1.00 23.36 105 SER B C 1
ATOM 2381 O O . SER B 1 107 ? 1.976 -21.849 -4.051 1.00 20.60 105 SER B O 1
ATOM 2384 N N . ALA B 1 108 ? 0.527 -21.948 -5.842 1.00 23.63 106 ALA B N 1
ATOM 2385 C CA . ALA B 1 108 ? 0.843 -23.345 -6.164 1.00 24.50 106 ALA B CA 1
ATOM 2386 C C . ALA B 1 108 ? 2.338 -23.519 -6.564 1.00 25.03 106 ALA B C 1
ATOM 2387 O O . ALA B 1 108 ? 2.896 -22.760 -7.421 1.00 24.23 106 ALA B O 1
ATOM 2389 N N . PRO B 1 109 ? 3.019 -24.471 -5.925 1.00 24.12 107 PRO B N 1
ATOM 2390 C CA . PRO B 1 109 ? 4.437 -24.695 -6.205 1.00 25.09 107 PRO B CA 1
ATOM 2391 C C . PRO B 1 109 ? 4.690 -24.958 -7.700 1.00 24.86 107 PRO B C 1
ATOM 2392 O O . PRO B 1 109 ? 5.675 -24.436 -8.279 1.00 26.41 107 PRO B O 1
ATOM 2396 N N . ASN B 1 110 ? 3.769 -25.634 -8.364 1.00 24.61 108 ASN B N 1
ATOM 2397 C CA . ASN B 1 110 ? 3.988 -25.910 -9.767 1.00 25.97 108 ASN B CA 1
ATOM 2398 C C . ASN B 1 110 ? 3.775 -24.680 -10.667 1.00 24.79 108 ASN B C 1
ATOM 2399 O O . ASN B 1 110 ? 4.001 -24.761 -11.867 1.00 26.34 108 ASN B O 1
ATOM 2404 N N . ARG B 1 111 ? 3.338 -23.559 -10.086 1.00 22.93 109 ARG B N 1
ATOM 2405 C CA . ARG B 1 111 ? 3.161 -22.313 -10.893 1.00 22.24 109 ARG B CA 1
ATOM 2406 C C . ARG B 1 111 ? 4.170 -21.245 -10.573 1.00 22.09 109 ARG B C 1
ATOM 2407 O O . ARG B 1 111 ? 4.015 -20.102 -11.061 1.00 21.05 109 ARG B O 1
ATOM 2415 N N . LEU B 1 112 ? 5.222 -21.561 -9.807 1.00 21.62 110 LEU B N 1
ATOM 2416 C CA . LEU B 1 112 ? 6.182 -20.511 -9.418 1.00 22.42 110 LEU B CA 1
ATOM 2417 C C . LEU B 1 112 ? 6.913 -19.967 -10.636 1.00 23.14 110 LEU B C 1
ATOM 2418 O O . LEU B 1 112 ? 7.120 -18.748 -10.779 1.00 23.48 110 LEU B O 1
ATOM 2423 N N . ARG B 1 113 ? 7.339 -20.884 -11.520 1.00 23.52 111 ARG B N 1
ATOM 2424 C CA . ARG B 1 113 ? 8.006 -20.460 -12.751 1.00 21.83 111 ARG B CA 1
ATOM 2425 C C . ARG B 1 113 ? 7.060 -19.641 -13.575 1.00 18.96 111 ARG B C 1
ATOM 2426 O O . ARG B 1 113 ? 7.469 -18.576 -14.112 1.00 17.26 111 ARG B O 1
ATOM 2434 N N . ALA B 1 114 ? 5.830 -20.146 -13.742 1.00 18.75 112 ALA B N 1
ATOM 2435 C CA . ALA B 1 114 ? 4.754 -19.389 -14.383 1.00 18.88 112 ALA B CA 1
ATOM 2436 C C . ALA B 1 114 ? 4.589 -17.960 -13.859 1.00 18.19 112 ALA B C 1
ATOM 2437 O O . ALA B 1 114 ? 4.436 -17.036 -14.684 1.00 15.83 112 ALA B O 1
ATOM 2439 N N . ASN B 1 115 ? 4.577 -17.790 -12.524 1.00 17.26 113 ASN B N 1
ATOM 2440 C CA . ASN B 1 115 ? 4.684 -16.421 -11.925 1.00 18.89 113 ASN B CA 1
ATOM 2441 C C . ASN B 1 115 ? 5.791 -15.549 -12.467 1.00 16.88 113 ASN B C 1
ATOM 2442 O O . ASN B 1 115 ? 5.557 -14.428 -12.973 1.00 16.09 113 ASN B O 1
ATOM 2447 N N . ALA B 1 116 ? 7.028 -16.061 -12.378 1.00 18.25 114 ALA B N 1
ATOM 2448 C CA . ALA B 1 116 ? 8.128 -15.312 -12.836 1.00 15.19 114 ALA B CA 1
ATOM 2449 C C . ALA B 1 116 ? 7.990 -15.034 -14.345 1.00 17.04 114 ALA B C 1
ATOM 2450 O O . ALA B 1 116 ? 8.256 -13.935 -14.806 1.00 16.53 114 ALA B O 1
ATOM 2452 N N . GLU B 1 117 ? 7.573 -16.017 -15.117 1.00 17.02 115 GLU B N 1
ATOM 2453 C CA . GLU B 1 117 ? 7.415 -15.871 -16.574 1.00 17.83 115 GLU B CA 1
ATOM 2454 C C . GLU B 1 117 ? 6.423 -14.786 -16.874 1.00 17.19 115 GLU B C 1
ATOM 2455 O O . GLU B 1 117 ? 6.668 -13.869 -17.756 1.00 15.12 115 GLU B O 1
ATOM 2461 N N . SER B 1 118 ? 5.290 -14.794 -16.133 1.00 14.71 116 SER B N 1
ATOM 2462 C CA . SER B 1 118 ? 4.313 -13.738 -16.427 1.00 14.59 116 SER B CA 1
ATOM 2463 C C . SER B 1 118 ? 4.788 -12.301 -16.064 1.00 13.65 116 SER B C 1
ATOM 2464 O O . SER B 1 118 ? 4.533 -11.311 -16.798 1.00 11.83 116 SER B O 1
ATOM 2467 N N . MET B 1 119 ? 5.508 -12.158 -14.967 1.00 15.07 117 MET B N 1
ATOM 2468 C CA . MET B 1 119 ? 6.095 -10.849 -14.651 1.00 14.86 117 MET B CA 1
ATOM 2469 C C . MET B 1 119 ? 7.019 -10.346 -15.751 1.00 14.65 117 MET B C 1
ATOM 2470 O O . MET B 1 119 ? 6.948 -9.137 -16.147 1.00 15.09 117 MET B O 1
ATOM 2475 N N . ARG B 1 120 ? 7.929 -11.261 -16.204 1.00 16.04 118 ARG B N 1
ATOM 2476 C CA . ARG B 1 120 ? 8.775 -10.947 -17.328 1.00 15.66 118 ARG B CA 1
ATOM 2477 C C . ARG B 1 120 ? 7.981 -10.491 -18.499 1.00 16.10 118 ARG B C 1
ATOM 2478 O O . ARG B 1 120 ? 8.336 -9.419 -19.091 1.00 15.44 118 ARG B O 1
ATOM 2486 N N . ASN B 1 121 ? 6.988 -11.313 -18.892 1.00 14.63 119 ASN B N 1
ATOM 2487 C CA . ASN B 1 121 ? 6.078 -10.950 -19.958 1.00 17.11 119 ASN B CA 1
ATOM 2488 C C . ASN B 1 121 ? 5.441 -9.578 -19.754 1.00 15.40 119 ASN B C 1
ATOM 2489 O O . ASN B 1 121 ? 5.406 -8.719 -20.695 1.00 13.60 119 ASN B O 1
ATOM 2494 N N . MET B 1 122 ? 4.998 -9.319 -18.524 1.00 15.61 120 MET B N 1
ATOM 2495 C CA . MET B 1 122 ? 4.404 -7.991 -18.251 1.00 15.68 120 MET B CA 1
ATOM 2496 C C . MET B 1 122 ? 5.397 -6.845 -18.494 1.00 14.34 120 MET B C 1
ATOM 2497 O O . MET B 1 122 ? 5.056 -5.840 -19.114 1.00 14.07 120 MET B O 1
ATOM 2502 N N . ARG B 1 123 ? 6.614 -7.035 -18.019 1.00 14.59 121 ARG B N 1
ATOM 2503 C CA . ARG B 1 123 ? 7.670 -6.037 -18.111 1.00 15.35 121 ARG B CA 1
ATOM 2504 C C . ARG B 1 123 ? 7.918 -5.785 -19.608 1.00 15.86 121 ARG B C 1
ATOM 2505 O O . ARG B 1 123 ? 7.986 -4.631 -20.102 1.00 14.26 121 ARG B O 1
ATOM 2513 N N . GLU B 1 124 ? 8.003 -6.887 -20.347 1.00 17.16 122 GLU B N 1
ATOM 2514 C CA . GLU B 1 124 ? 8.279 -6.779 -21.771 1.00 18.48 122 GLU B CA 1
ATOM 2515 C C . GLU B 1 124 ? 7.147 -6.104 -22.541 1.00 16.55 122 GLU B C 1
ATOM 2516 O O . GLU B 1 124 ? 7.402 -5.217 -23.406 1.00 15.62 122 GLU B O 1
ATOM 2522 N N . ASN B 1 125 ? 5.898 -6.430 -22.213 1.00 16.13 123 ASN B N 1
ATOM 2523 C CA . ASN B 1 125 ? 4.756 -5.750 -22.797 1.00 17.32 123 ASN B CA 1
ATOM 2524 C C . ASN B 1 125 ? 4.651 -4.283 -22.408 1.00 17.67 123 ASN B C 1
ATOM 2525 O O . ASN B 1 125 ? 4.363 -3.421 -23.300 1.00 17.58 123 ASN B O 1
ATOM 2530 N N . LEU B 1 126 ? 4.937 -3.966 -21.146 1.00 14.91 124 LEU B N 1
ATOM 2531 C CA . LEU B 1 126 ? 4.975 -2.509 -20.755 1.00 16.21 124 LEU B CA 1
ATOM 2532 C C . LEU B 1 126 ? 6.022 -1.761 -21.595 1.00 15.89 124 LEU B C 1
ATOM 2533 O O . LEU B 1 126 ? 5.761 -0.643 -22.059 1.00 18.42 124 LEU B O 1
ATOM 2538 N N . ALA B 1 127 ? 7.190 -2.388 -21.765 1.00 20.15 125 ALA B N 1
ATOM 2539 C CA . ALA B 1 127 ? 8.321 -1.824 -22.539 1.00 21.84 125 ALA B CA 1
ATOM 2540 C C . ALA B 1 127 ? 7.916 -1.462 -23.963 1.00 22.84 125 ALA B C 1
ATOM 2541 O O . ALA B 1 127 ? 8.425 -0.482 -24.544 1.00 22.44 125 ALA B O 1
ATOM 2543 N N . GLU B 1 128 ? 7.009 -2.244 -24.550 1.00 23.81 126 GLU B N 1
ATOM 2544 C CA . GLU B 1 128 ? 6.443 -1.901 -25.870 1.00 24.72 126 GLU B CA 1
ATOM 2545 C C . GLU B 1 128 ? 5.778 -0.545 -25.939 1.00 26.45 126 GLU B C 1
ATOM 2546 O O . GLU B 1 128 ? 5.737 0.076 -27.035 1.00 27.15 126 GLU B O 1
ATOM 2552 N N . TYR B 1 129 ? 5.206 -0.101 -24.815 1.00 24.43 127 TYR B N 1
ATOM 2553 C CA . TYR B 1 129 ? 4.656 1.268 -24.683 1.00 24.64 127 TYR B CA 1
ATOM 2554 C C . TYR B 1 129 ? 5.695 2.269 -24.079 1.00 23.93 127 TYR B C 1
ATOM 2555 O O . TYR B 1 129 ? 5.388 3.404 -23.840 1.00 23.83 127 TYR B O 1
ATOM 2564 N N . GLY B 1 130 ? 6.916 1.826 -23.841 1.00 23.97 128 GLY B N 1
ATOM 2565 C CA . GLY B 1 130 ? 7.939 2.669 -23.240 1.00 24.08 128 GLY B CA 1
ATOM 2566 C C . GLY B 1 130 ? 7.846 2.871 -21.732 1.00 25.02 128 GLY B C 1
ATOM 2567 O O . GLY B 1 130 ? 8.381 3.856 -21.195 1.00 22.14 128 GLY B O 1
ATOM 2568 N N . LEU B 1 131 ? 7.137 1.962 -21.050 1.00 22.77 129 LEU B N 1
ATOM 2569 C CA . LEU B 1 131 ? 6.846 2.123 -19.626 1.00 22.99 129 LEU B CA 1
ATOM 2570 C C . LEU B 1 131 ? 7.698 1.114 -18.943 1.00 22.24 129 LEU B C 1
ATOM 2571 O O . LEU B 1 131 ? 7.899 0.002 -19.485 1.00 24.16 129 LEU B O 1
ATOM 2576 N N . THR B 1 132 ? 8.269 1.484 -17.806 1.00 22.41 130 THR B N 1
ATOM 2577 C CA . THR B 1 132 ? 9.028 0.550 -17.021 1.00 23.43 130 THR B CA 1
ATOM 2578 C C . THR B 1 132 ? 8.078 0.095 -15.930 1.00 22.25 130 THR B C 1
ATOM 2579 O O . THR B 1 132 ? 6.995 0.616 -15.774 1.00 20.48 130 THR B O 1
ATOM 2583 N N . LEU B 1 133 ? 8.520 -0.859 -15.138 1.00 24.97 131 LEU B N 1
ATOM 2584 C CA . LEU B 1 133 ? 7.791 -1.236 -13.918 1.00 25.99 131 LEU B CA 1
ATOM 2585 C C . LEU B 1 133 ? 7.615 -0.104 -12.880 1.00 28.81 131 LEU B C 1
ATOM 2586 O O . LEU B 1 133 ? 6.703 -0.228 -12.002 1.00 29.24 131 LEU B O 1
ATOM 2591 N N . ASP B 1 134 ? 8.429 0.973 -12.963 1.00 27.25 132 ASP B N 1
ATOM 2592 C CA . ASP B 1 134 ? 8.240 2.174 -12.078 1.00 28.07 132 ASP B CA 1
ATOM 2593 C C . ASP B 1 134 ? 7.193 3.205 -12.542 1.00 26.91 132 ASP B C 1
ATOM 2594 O O . ASP B 1 134 ? 6.777 4.064 -11.766 1.00 25.33 132 ASP B O 1
ATOM 2599 N N . ASP B 1 135 ? 6.745 3.118 -13.805 1.00 24.48 133 ASP B N 1
ATOM 2600 C CA . ASP B 1 135 ? 5.832 4.095 -14.402 1.00 24.84 133 ASP B CA 1
ATOM 2601 C C . ASP B 1 135 ? 4.332 3.843 -14.172 1.00 23.91 133 ASP B C 1
ATOM 2602 O O . ASP B 1 135 ? 3.488 4.687 -14.448 1.00 23.71 133 ASP B O 1
ATOM 2607 N N . VAL B 1 136 ? 4.008 2.651 -13.687 1.00 22.16 134 VAL B N 1
ATOM 2608 C CA . VAL B 1 136 ? 2.656 2.200 -13.490 1.00 20.21 134 VAL B CA 1
ATOM 2609 C C . VAL B 1 136 ? 2.529 1.638 -12.079 1.00 18.48 134 VAL B C 1
ATOM 2610 O O . VAL B 1 136 ? 3.341 0.812 -11.710 1.00 18.01 134 VAL B O 1
ATOM 2614 N N . PRO B 1 137 ? 1.516 2.062 -11.291 1.00 17.38 135 PRO B N 1
ATOM 2615 C CA . PRO B 1 137 ? 1.286 1.398 -9.989 1.00 17.78 135 PRO B CA 1
ATOM 2616 C C . PRO B 1 137 ? 0.970 -0.055 -10.246 1.00 14.82 135 PRO B C 1
ATOM 2617 O O . PRO B 1 137 ? 0.067 -0.359 -11.068 1.00 15.33 135 PRO B O 1
ATOM 2621 N N . ILE B 1 138 ? 1.653 -0.931 -9.527 1.00 14.79 136 ILE B N 1
ATOM 2622 C CA . ILE B 1 138 ? 1.463 -2.359 -9.604 1.00 11.98 136 ILE B CA 1
ATOM 2623 C C . ILE B 1 138 ? 1.443 -2.866 -8.159 1.00 13.85 136 ILE B C 1
ATOM 2624 O O . ILE B 1 138 ? 2.283 -2.441 -7.282 1.00 13.23 136 ILE B O 1
ATOM 2629 N N . VAL B 1 139 ? 0.594 -3.866 -7.945 1.00 11.33 137 VAL B N 1
ATOM 2630 C CA . VAL B 1 139 ? 0.408 -4.441 -6.656 1.00 12.16 137 VAL B CA 1
ATOM 2631 C C . VAL B 1 139 ? 0.379 -5.922 -6.916 1.00 12.96 137 VAL B C 1
ATOM 2632 O O . VAL B 1 139 ? -0.270 -6.404 -7.865 1.00 15.27 137 VAL B O 1
ATOM 2636 N N . ILE B 1 140 ? 0.978 -6.657 -5.996 1.00 13.80 138 ILE B N 1
ATOM 2637 C CA . ILE B 1 140 ? 1.121 -8.079 -6.190 1.00 15.16 138 ILE B CA 1
ATOM 2638 C C . ILE B 1 140 ? 0.119 -8.667 -5.203 1.00 15.71 138 ILE B C 1
ATOM 2639 O O . ILE B 1 140 ? 0.186 -8.352 -3.990 1.00 14.08 138 ILE B O 1
ATOM 2644 N N . GLN B 1 141 ? -0.756 -9.495 -5.759 1.00 15.29 139 GLN B N 1
ATOM 2645 C CA . GLN B 1 141 ? -1.639 -10.337 -5.005 1.00 14.85 139 GLN B CA 1
ATOM 2646 C C . GLN B 1 141 ? -1.186 -11.764 -5.078 1.00 16.08 139 GLN B C 1
ATOM 2647 O O . GLN B 1 141 ? -1.181 -12.396 -6.162 1.00 16.21 139 GLN B O 1
ATOM 2653 N N . VAL B 1 142 ? -0.855 -12.307 -3.918 1.00 16.03 140 VAL B N 1
ATOM 2654 C CA . VAL B 1 142 ? -0.470 -13.679 -3.894 1.00 18.12 140 VAL B CA 1
ATOM 2655 C C . VAL B 1 142 ? -1.731 -14.446 -3.520 1.00 19.49 140 VAL B C 1
ATOM 2656 O O . VAL B 1 142 ? -2.194 -14.472 -2.335 1.00 18.80 140 VAL B O 1
ATOM 2660 N N . ASN B 1 143 ? -2.293 -15.109 -4.532 1.00 18.39 141 ASN B N 1
ATOM 2661 C CA . ASN B 1 143 ? -3.616 -15.650 -4.391 1.00 18.30 141 ASN B CA 1
ATOM 2662 C C . ASN B 1 143 ? -3.483 -17.164 -4.087 1.00 17.69 141 ASN B C 1
ATOM 2663 O O . ASN B 1 143 ? -2.419 -17.703 -4.201 1.00 18.95 141 ASN B O 1
ATOM 2668 N N . LYS B 1 144 ? -4.592 -17.809 -3.789 1.00 19.49 142 LYS B N 1
ATOM 2669 C CA . LYS B 1 144 ? -4.683 -19.273 -3.444 1.00 19.62 142 LYS B CA 1
ATOM 2670 C C . LYS B 1 144 ? -3.919 -19.547 -2.182 1.00 20.06 142 LYS B C 1
ATOM 2671 O O . LYS B 1 144 ? -3.222 -20.587 -2.060 1.00 21.03 142 LYS B O 1
ATOM 2677 N N . ARG B 1 145 ? -4.101 -18.672 -1.193 1.00 20.02 143 ARG B N 1
ATOM 2678 C CA . ARG B 1 145 ? -3.392 -18.936 0.082 1.00 20.23 143 ARG B CA 1
ATOM 2679 C C . ARG B 1 145 ? -3.998 -20.157 0.804 1.00 22.18 143 ARG B C 1
ATOM 2680 O O . ARG B 1 145 ? -3.428 -20.605 1.789 1.00 23.32 143 ARG B O 1
ATOM 2688 N N . ASP B 1 146 ? -5.122 -20.675 0.318 1.00 22.81 144 ASP B N 1
ATOM 2689 C CA . ASP B 1 146 ? -5.747 -21.874 0.980 1.00 24.27 144 ASP B CA 1
ATOM 2690 C C . ASP B 1 146 ? -5.157 -23.202 0.544 1.00 25.33 144 ASP B C 1
ATOM 2691 O O . ASP B 1 146 ? -5.528 -24.275 1.130 1.00 25.63 144 ASP B O 1
ATOM 2696 N N . LEU B 1 147 ? -4.293 -23.212 -0.489 1.00 23.85 145 LEU B N 1
ATOM 2697 C CA . LEU B 1 147 ? -3.746 -24.471 -1.049 1.00 24.37 145 LEU B CA 1
ATOM 2698 C C . LEU B 1 147 ? -2.980 -25.140 0.068 1.00 25.30 145 LEU B C 1
ATOM 2699 O O . LEU B 1 147 ? -2.219 -24.451 0.777 1.00 24.75 145 LEU B O 1
ATOM 2704 N N . PRO B 1 148 ? -3.136 -26.469 0.211 1.00 26.19 146 PRO B N 1
ATOM 2705 C CA . PRO B 1 148 ? -2.366 -27.071 1.299 1.00 27.43 146 PRO B CA 1
ATOM 2706 C C . PRO B 1 148 ? -0.863 -27.007 1.073 1.00 28.19 146 PRO B C 1
ATOM 2707 O O . PRO B 1 148 ? -0.115 -26.983 2.044 1.00 28.57 146 PRO B O 1
ATOM 2711 N N . ASP B 1 149 ? -0.432 -26.942 -0.190 1.00 27.86 147 ASP B N 1
ATOM 2712 C CA . ASP B 1 149 ? 0.957 -26.839 -0.564 1.00 27.86 147 ASP B CA 1
ATOM 2713 C C . ASP B 1 149 ? 1.366 -25.399 -0.998 1.00 27.90 147 ASP B C 1
ATOM 2714 O O . ASP B 1 149 ? 2.455 -25.228 -1.507 1.00 25.83 147 ASP B O 1
ATOM 2719 N N . ALA B 1 150 ? 0.486 -24.402 -0.782 1.00 28.19 148 ALA B N 1
ATOM 2720 C CA . ALA B 1 150 ? 0.820 -22.966 -0.981 1.00 26.88 148 ALA B CA 1
ATOM 2721 C C . ALA B 1 150 ? 2.249 -22.654 -0.573 1.00 28.24 148 ALA B C 1
ATOM 2722 O O . ALA B 1 150 ? 2.683 -23.060 0.497 1.00 26.88 148 ALA B O 1
ATOM 2724 N N . LEU B 1 151 ? 2.961 -21.863 -1.372 1.00 26.79 149 LEU B N 1
ATOM 2725 C CA . LEU B 1 151 ? 4.332 -21.542 -1.057 1.00 28.30 149 LEU B CA 1
ATOM 2726 C C . LEU B 1 151 ? 4.396 -20.344 -0.098 1.00 28.62 149 LEU B C 1
ATOM 2727 O O . LEU B 1 151 ? 3.431 -19.569 -0.017 1.00 29.10 149 LEU B O 1
ATOM 2732 N N . PRO B 1 152 ? 5.535 -20.169 0.613 1.00 28.16 150 PRO B N 1
ATOM 2733 C CA . PRO B 1 152 ? 5.625 -19.008 1.461 1.00 27.87 150 PRO B CA 1
ATOM 2734 C C . PRO B 1 152 ? 5.428 -17.766 0.597 1.00 27.70 150 PRO B C 1
ATOM 2735 O O . PRO B 1 152 ? 5.877 -17.753 -0.558 1.00 26.61 150 PRO B O 1
ATOM 2739 N N . VAL B 1 153 ? 4.763 -16.757 1.163 1.00 27.50 151 VAL B N 1
ATOM 2740 C CA . VAL B 1 153 ? 4.439 -15.522 0.446 1.00 28.53 151 VAL B CA 1
ATOM 2741 C C . VAL B 1 153 ? 5.725 -14.799 -0.008 1.00 28.00 151 VAL B C 1
ATOM 2742 O O . VAL B 1 153 ? 5.780 -14.258 -1.110 1.00 26.32 151 VAL B O 1
ATOM 2746 N N . GLU B 1 154 ? 6.745 -14.801 0.869 1.00 27.71 152 GLU B N 1
ATOM 2747 C CA . GLU B 1 154 ? 8.073 -14.301 0.565 1.00 28.56 152 GLU B CA 1
ATOM 2748 C C . GLU B 1 154 ? 8.730 -14.979 -0.650 1.00 27.27 152 GLU B C 1
ATOM 2749 O O . GLU B 1 154 ? 9.343 -14.329 -1.470 1.00 27.34 152 GLU B O 1
ATOM 2755 N N . MET B 1 155 ? 8.619 -16.295 -0.748 1.00 27.40 153 MET B N 1
ATOM 2756 C CA . MET B 1 155 ? 9.082 -17.018 -1.942 1.00 26.89 153 MET B CA 1
ATOM 2757 C C . MET B 1 155 ? 8.371 -16.553 -3.248 1.00 24.05 153 MET B C 1
ATOM 2758 O O . MET B 1 155 ? 9.022 -16.275 -4.244 1.00 23.27 153 MET B O 1
ATOM 2763 N N . VAL B 1 156 ? 7.041 -16.431 -3.236 1.00 22.13 154 VAL B N 1
ATOM 2764 C CA . VAL B 1 156 ? 6.306 -16.030 -4.463 1.00 21.63 154 VAL B CA 1
ATOM 2765 C C . VAL B 1 156 ? 6.736 -14.600 -4.771 1.00 22.41 154 VAL B C 1
ATOM 2766 O O . VAL B 1 156 ? 7.041 -14.249 -5.934 1.00 21.35 154 VAL B O 1
ATOM 2770 N N . ARG B 1 157 ? 6.798 -13.771 -3.717 1.00 22.23 155 ARG B N 1
ATOM 2771 C CA . ARG B 1 157 ? 7.192 -12.356 -3.888 1.00 23.08 155 ARG B CA 1
ATOM 2772 C C . ARG B 1 157 ? 8.589 -12.238 -4.497 1.00 23.42 155 ARG B C 1
ATOM 2773 O O . ARG B 1 157 ? 8.820 -11.446 -5.423 1.00 23.94 155 ARG B O 1
ATOM 2781 N N . ALA B 1 158 ? 9.515 -13.037 -3.984 1.00 25.42 156 ALA B N 1
ATOM 2782 C CA . ALA B 1 158 ? 10.909 -12.994 -4.408 1.00 25.67 156 ALA B CA 1
ATOM 2783 C C . ALA B 1 158 ? 11.044 -13.198 -5.928 1.00 25.73 156 ALA B C 1
ATOM 2784 O O . ALA B 1 158 ? 11.915 -12.566 -6.593 1.00 25.14 156 ALA B O 1
ATOM 2786 N N . VAL B 1 159 ? 10.187 -14.052 -6.503 1.00 26.02 157 VAL B N 1
ATOM 2787 C CA . VAL B 1 159 ? 10.303 -14.312 -7.944 1.00 25.91 157 VAL B CA 1
ATOM 2788 C C . VAL B 1 159 ? 9.720 -13.249 -8.851 1.00 25.29 157 VAL B C 1
ATOM 2789 O O . VAL B 1 159 ? 10.146 -13.149 -10.009 1.00 24.97 157 VAL B O 1
ATOM 2793 N N . VAL B 1 160 ? 8.692 -12.528 -8.380 1.00 24.19 158 VAL B N 1
ATOM 2794 C CA . VAL B 1 160 ? 8.060 -11.546 -9.215 1.00 23.08 158 VAL B CA 1
ATOM 2795 C C . VAL B 1 160 ? 8.545 -10.159 -8.822 1.00 23.55 158 VAL B C 1
ATOM 2796 O O . VAL B 1 160 ? 8.412 -9.210 -9.614 1.00 23.53 158 VAL B O 1
ATOM 2800 N N . ASP B 1 161 ? 9.115 -10.023 -7.604 1.00 22.27 159 ASP B N 1
ATOM 2801 C CA . ASP B 1 161 ? 9.451 -8.706 -7.091 1.00 23.12 159 ASP B CA 1
ATOM 2802 C C . ASP B 1 161 ? 10.660 -8.794 -6.159 1.00 22.55 159 ASP B C 1
ATOM 2803 O O . ASP B 1 161 ? 10.536 -8.510 -4.959 1.00 21.43 159 ASP B O 1
ATOM 2808 N N . PRO B 1 162 ? 11.833 -9.180 -6.714 1.00 24.58 160 PRO B N 1
ATOM 2809 C CA . PRO B 1 162 ? 12.958 -9.471 -5.862 1.00 25.58 160 PRO B CA 1
ATOM 2810 C C . PRO B 1 162 ? 13.365 -8.317 -4.941 1.00 25.60 160 PRO B C 1
ATOM 2811 O O . PRO B 1 162 ? 13.690 -8.554 -3.794 1.00 26.26 160 PRO B O 1
ATOM 2815 N N . GLU B 1 163 ? 13.308 -7.067 -5.427 1.00 25.37 161 GLU B N 1
ATOM 2816 C CA . GLU B 1 163 ? 13.634 -5.907 -4.578 1.00 27.36 161 GLU B CA 1
ATOM 2817 C C . GLU B 1 163 ? 12.475 -5.398 -3.678 1.00 27.64 161 GLU B C 1
ATOM 2818 O O . GLU B 1 163 ? 12.634 -4.440 -2.912 1.00 28.36 161 GLU B O 1
ATOM 2824 N N . GLY B 1 164 ? 11.316 -6.035 -3.771 1.00 26.55 162 GLY B N 1
ATOM 2825 C CA . GLY B 1 164 ? 10.153 -5.596 -2.947 1.00 26.51 162 GLY B CA 1
ATOM 2826 C C . GLY B 1 164 ? 9.762 -4.167 -3.305 1.00 25.06 162 GLY B C 1
ATOM 2827 O O . GLY B 1 164 ? 9.465 -3.354 -2.432 1.00 27.36 162 GLY B O 1
ATOM 2828 N N . LYS B 1 165 ? 9.729 -3.846 -4.576 1.00 23.81 163 LYS B N 1
ATOM 2829 C CA . LYS B 1 165 ? 9.368 -2.517 -4.997 1.00 24.52 163 LYS B CA 1
ATOM 2830 C C . LYS B 1 165 ? 7.847 -2.319 -4.823 1.00 23.26 163 LYS B C 1
ATOM 2831 O O . LYS B 1 165 ? 7.421 -1.198 -4.659 1.00 23.00 163 LYS B O 1
ATOM 2837 N N . PHE B 1 166 ? 7.061 -3.408 -4.918 1.00 20.86 164 PHE B N 1
ATOM 2838 C CA . PHE B 1 166 ? 5.596 -3.253 -4.950 1.00 19.07 164 PHE B CA 1
ATOM 2839 C C . PHE B 1 166 ? 4.893 -3.733 -3.701 1.00 17.58 164 PHE B C 1
ATOM 2840 O O . PHE B 1 166 ? 5.386 -4.640 -3.029 1.00 18.33 164 PHE B O 1
ATOM 2848 N N . PRO B 1 167 ? 3.677 -3.208 -3.442 1.00 17.10 165 PRO B N 1
ATOM 2849 C CA . PRO B 1 167 ? 2.919 -3.664 -2.320 1.00 16.77 165 PRO B CA 1
ATOM 2850 C C . PRO B 1 167 ? 2.529 -5.083 -2.605 1.00 16.87 165 PRO B C 1
ATOM 2851 O O . PRO B 1 167 ? 2.323 -5.455 -3.751 1.00 17.49 165 PRO B O 1
ATOM 2855 N N . VAL B 1 168 ? 2.430 -5.865 -1.549 1.00 16.84 166 VAL B N 1
ATOM 2856 C CA . VAL B 1 168 ? 2.057 -7.273 -1.677 1.00 17.37 166 VAL B CA 1
ATOM 2857 C C . VAL B 1 168 ? 0.873 -7.564 -0.721 1.00 18.16 166 VAL B C 1
ATOM 2858 O O . VAL B 1 168 ? 0.866 -7.096 0.435 1.00 15.15 166 VAL B O 1
ATOM 2862 N N . LEU B 1 169 ? -0.085 -8.341 -1.208 1.00 17.32 167 LEU B N 1
ATOM 2863 C CA . LEU B 1 169 ? -1.230 -8.794 -0.415 1.00 20.99 167 LEU B CA 1
ATOM 2864 C C . LEU B 1 169 ? -1.533 -10.247 -0.607 1.00 19.88 167 LEU B C 1
ATOM 2865 O O . LEU B 1 169 ? -1.311 -10.801 -1.672 1.00 21.04 167 LEU B O 1
ATOM 2870 N N . GLU B 1 170 ? -2.077 -10.856 0.439 1.00 19.45 168 GLU B N 1
ATOM 2871 C CA . GLU B 1 170 ? -2.508 -12.252 0.383 1.00 20.23 168 GLU B CA 1
ATOM 2872 C C . GLU B 1 170 ? -3.963 -12.298 -0.056 1.00 19.92 168 GLU B C 1
ATOM 2873 O O . GLU B 1 170 ? -4.777 -11.428 0.281 1.00 21.70 168 GLU B O 1
ATOM 2879 N N . ALA B 1 171 ? -4.320 -13.357 -0.769 1.00 20.30 169 ALA B N 1
ATOM 2880 C CA . ALA B 1 171 ? -5.731 -13.585 -1.150 1.00 18.76 169 ALA B CA 1
ATOM 2881 C C . ALA B 1 171 ? -6.166 -15.046 -1.189 1.00 19.36 169 ALA B C 1
ATOM 2882 O O . ALA B 1 171 ? -5.372 -15.932 -1.421 1.00 18.46 169 ALA B O 1
ATOM 2884 N N . VAL B 1 172 ? -7.465 -15.245 -0.956 1.00 19.08 170 VAL B N 1
ATOM 2885 C CA . VAL B 1 172 ? -8.201 -16.393 -1.377 1.00 19.16 170 VAL B CA 1
ATOM 2886 C C . VAL B 1 172 ? -9.368 -15.935 -2.185 1.00 20.97 170 VAL B C 1
ATOM 2887 O O . VAL B 1 172 ? -10.529 -15.750 -1.672 1.00 20.20 170 VAL B O 1
ATOM 2891 N N . ALA B 1 173 ? -9.086 -15.716 -3.472 1.00 20.06 171 ALA B N 1
ATOM 2892 C CA . ALA B 1 173 ? -10.062 -15.073 -4.311 1.00 19.42 171 ALA B CA 1
ATOM 2893 C C . ALA B 1 173 ? -11.360 -15.806 -4.390 1.00 19.99 171 ALA B C 1
ATOM 2894 O O . ALA B 1 173 ? -12.426 -15.177 -4.500 1.00 18.24 171 ALA B O 1
ATOM 2896 N N . THR B 1 174 ? -11.314 -17.143 -4.349 1.00 21.32 172 THR B N 1
ATOM 2897 C CA . THR B 1 174 ? -12.608 -17.864 -4.434 1.00 23.18 172 THR B CA 1
ATOM 2898 C C . THR B 1 174 ? -13.527 -17.579 -3.225 1.00 24.24 172 THR B C 1
ATOM 2899 O O . THR B 1 174 ? -14.749 -17.770 -3.307 1.00 24.78 172 THR B O 1
ATOM 2903 N N . GLU B 1 175 ? -12.941 -17.104 -2.133 1.00 24.27 173 GLU B N 1
ATOM 2904 C CA . GLU B 1 175 ? -13.703 -16.792 -0.898 1.00 25.40 173 GLU B CA 1
ATOM 2905 C C . GLU B 1 175 ? -13.861 -15.305 -0.695 1.00 24.87 173 GLU B C 1
ATOM 2906 O O . GLU B 1 175 ? -14.460 -14.838 0.291 1.00 23.53 173 GLU B O 1
ATOM 2912 N N . GLY B 1 176 ? -13.396 -14.547 -1.695 1.00 22.68 174 GLY B N 1
ATOM 2913 C CA . GLY B 1 176 ? -13.379 -13.115 -1.609 1.00 20.74 174 GLY B CA 1
ATOM 2914 C C . GLY B 1 176 ? -12.350 -12.494 -0.662 1.00 21.38 174 GLY B C 1
ATOM 2915 O O . GLY B 1 176 ? -12.254 -11.272 -0.559 1.00 19.18 174 GLY B O 1
ATOM 2916 N N . LYS B 1 177 ? -11.560 -13.318 0.012 1.00 20.22 175 LYS B N 1
ATOM 2917 C CA . LYS B 1 177 ? -10.548 -12.813 0.931 1.00 20.78 175 LYS B CA 1
ATOM 2918 C C . LYS B 1 177 ? -9.372 -12.117 0.234 1.00 18.82 175 LYS B C 1
ATOM 2919 O O . LYS B 1 177 ? -8.738 -12.726 -0.601 1.00 20.41 175 LYS B O 1
ATOM 2925 N N . GLY B 1 178 ? -8.978 -10.941 0.695 1.00 18.77 176 GLY B N 1
ATOM 2926 C CA . GLY B 1 178 ? -7.881 -10.191 0.023 1.00 17.45 176 GLY B CA 1
ATOM 2927 C C . GLY B 1 178 ? -8.378 -9.477 -1.206 1.00 18.46 176 GLY B C 1
ATOM 2928 O O . GLY B 1 178 ? -7.710 -8.509 -1.679 1.00 17.20 176 GLY B O 1
ATOM 2929 N N . VAL B 1 179 ? -9.532 -9.897 -1.736 1.00 17.47 177 VAL B N 1
ATOM 2930 C CA . VAL B 1 179 ? -9.971 -9.292 -2.983 1.00 18.29 177 VAL B CA 1
ATOM 2931 C C . VAL B 1 179 ? -10.154 -7.754 -2.946 1.00 18.96 177 VAL B C 1
ATOM 2932 O O . VAL B 1 179 ? -9.647 -7.036 -3.836 1.00 19.37 177 VAL B O 1
ATOM 2936 N N . PHE B 1 180 ? -10.994 -7.235 -2.049 1.00 18.61 178 PHE B N 1
ATOM 2937 C CA . PHE B 1 180 ? -11.245 -5.780 -2.054 1.00 20.61 178 PHE B CA 1
ATOM 2938 C C . PHE B 1 180 ? -10.034 -5.026 -1.494 1.00 19.71 178 PHE B C 1
ATOM 2939 O O . PHE B 1 180 ? -9.722 -3.921 -1.926 1.00 19.14 178 PHE B O 1
ATOM 2947 N N . GLU B 1 181 ? -9.345 -5.634 -0.561 1.00 17.35 179 GLU B N 1
ATOM 2948 C CA . GLU B 1 181 ? -8.083 -5.007 -0.029 1.00 19.50 179 GLU B CA 1
ATOM 2949 C C . GLU B 1 181 ? -7.047 -4.792 -1.178 1.00 17.77 179 GLU B C 1
ATOM 2950 O O . GLU B 1 181 ? -6.384 -3.731 -1.276 1.00 15.49 179 GLU B O 1
ATOM 2956 N N . THR B 1 182 ? -7.060 -5.707 -2.151 1.00 17.87 180 THR B N 1
ATOM 2957 C CA . THR B 1 182 ? -6.103 -5.604 -3.281 1.00 16.31 180 THR B CA 1
ATOM 2958 C C . THR B 1 182 ? -6.575 -4.497 -4.205 1.00 15.38 180 THR B C 1
ATOM 2959 O O . THR B 1 182 ? -5.795 -3.627 -4.635 1.00 14.65 180 THR B O 1
ATOM 2963 N N . LEU B 1 183 ? -7.869 -4.472 -4.486 1.00 16.70 181 LEU B N 1
ATOM 2964 C CA . LEU B 1 183 ? -8.354 -3.386 -5.370 1.00 16.52 181 LEU B CA 1
ATOM 2965 C C . LEU B 1 183 ? -8.142 -2.020 -4.701 1.00 17.28 181 LEU B C 1
ATOM 2966 O O . LEU B 1 183 ? -7.827 -1.038 -5.378 1.00 17.28 181 LEU B O 1
ATOM 2971 N N . LYS B 1 184 ? -8.436 -1.929 -3.400 1.00 18.28 182 LYS B N 1
ATOM 2972 C CA . LYS B 1 184 ? -8.184 -0.669 -2.653 1.00 19.05 182 LYS B CA 1
ATOM 2973 C C . LYS B 1 184 ? -6.780 -0.241 -2.749 1.00 18.00 182 LYS B C 1
ATOM 2974 O O . LYS B 1 184 ? -6.487 0.899 -2.918 1.00 19.38 182 LYS B O 1
ATOM 2980 N N . GLU B 1 185 ? -5.894 -1.179 -2.636 1.00 16.88 183 GLU B N 1
ATOM 2981 C CA . GLU B 1 185 ? -4.429 -0.838 -2.669 1.00 17.70 183 GLU B CA 1
ATOM 2982 C C . GLU B 1 185 ? -4.046 -0.229 -4.023 1.00 18.59 183 GLU B C 1
ATOM 2983 O O . GLU B 1 185 ? -3.430 0.848 -4.082 1.00 17.57 183 GLU B O 1
ATOM 2989 N N . VAL B 1 186 ? -4.482 -0.850 -5.131 1.00 17.22 184 VAL B N 1
ATOM 2990 C CA . VAL B 1 186 ? -4.126 -0.237 -6.408 1.00 17.69 184 VAL B CA 1
ATOM 2991 C C . VAL B 1 186 ? -4.846 1.061 -6.649 1.00 17.59 184 VAL B C 1
ATOM 2992 O O . VAL B 1 186 ? -4.269 1.971 -7.268 1.00 17.60 184 VAL B O 1
ATOM 2996 N N . SER B 1 187 ? -6.113 1.156 -6.194 1.00 18.33 185 SER B N 1
ATOM 2997 C CA . SER B 1 187 ? -6.896 2.419 -6.314 1.00 20.12 185 SER B CA 1
ATOM 2998 C C . SER B 1 187 ? -6.212 3.574 -5.589 1.00 18.83 185 SER B C 1
ATOM 2999 O O . SER B 1 187 ? -6.119 4.671 -6.092 1.00 19.75 185 SER B O 1
ATOM 3002 N N . ARG B 1 188 ? -5.702 3.297 -4.403 1.00 18.16 186 ARG B N 1
ATOM 3003 C CA . ARG B 1 188 ? -4.967 4.318 -3.602 1.00 19.65 186 ARG B CA 1
ATOM 3004 C C . ARG B 1 188 ? -3.821 4.876 -4.409 1.00 19.36 186 ARG B C 1
ATOM 3005 O O . ARG B 1 188 ? -3.615 6.096 -4.449 1.00 18.13 186 ARG B O 1
ATOM 3013 N N . LEU B 1 189 ? -3.041 3.980 -5.040 1.00 18.58 187 LEU B N 1
ATOM 3014 C CA . LEU B 1 189 ? -1.886 4.408 -5.814 1.00 19.46 187 LEU B CA 1
ATOM 3015 C C . LEU B 1 189 ? -2.240 5.138 -7.102 1.00 20.07 187 LEU B C 1
ATOM 3016 O O . LEU B 1 189 ? -1.611 6.127 -7.410 1.00 22.35 187 LEU B O 1
ATOM 3021 N N . VAL B 1 190 ? -3.328 4.734 -7.766 1.00 20.01 188 VAL B N 1
ATOM 3022 C CA . VAL B 1 190 ? -3.784 5.402 -8.974 1.00 19.44 188 VAL B CA 1
ATOM 3023 C C . VAL B 1 190 ? -4.339 6.785 -8.625 1.00 21.03 188 VAL B C 1
ATOM 3024 O O . VAL B 1 190 ? -4.015 7.816 -9.312 1.00 21.49 188 VAL B O 1
ATOM 3028 N N . LEU B 1 191 ? -5.146 6.844 -7.577 1.00 20.41 189 LEU B N 1
ATOM 3029 C CA . LEU B 1 191 ? -5.730 8.130 -7.218 1.00 23.40 189 LEU B CA 1
ATOM 3030 C C . LEU B 1 191 ? -4.703 9.104 -6.633 1.00 24.89 189 LEU B C 1
ATOM 3031 O O . LEU B 1 191 ? -4.829 10.306 -6.841 1.00 26.22 189 LEU B O 1
ATOM 3036 N N . ALA B 1 192 ? -3.696 8.582 -5.968 1.00 25.81 190 ALA B N 1
ATOM 3037 C CA . ALA B 1 192 ? -2.562 9.403 -5.461 1.00 28.56 190 ALA B CA 1
ATOM 3038 C C . ALA B 1 192 ? -1.845 10.060 -6.624 1.00 30.48 190 ALA B C 1
ATOM 3039 O O . ALA B 1 192 ? -1.436 11.233 -6.518 1.00 30.85 190 ALA B O 1
ATOM 3041 N N . ARG B 1 193 ? -1.717 9.348 -7.753 1.00 32.44 191 ARG B N 1
ATOM 3042 C CA . ARG B 1 193 ? -1.095 9.959 -8.937 1.00 34.37 191 ARG B CA 1
ATOM 3043 C C . ARG B 1 193 ? -1.915 11.113 -9.526 1.00 35.66 191 ARG B C 1
ATOM 3044 O O . ARG B 1 193 ? -1.347 12.088 -10.013 1.00 36.39 191 ARG B O 1
ATOM 3052 N N . VAL B 1 194 ? -3.236 11.007 -9.442 1.00 37.12 192 VAL B N 1
ATOM 3053 C CA . VAL B 1 194 ? -4.184 12.119 -9.656 1.00 39.66 192 VAL B CA 1
ATOM 3054 C C . VAL B 1 194 ? -4.490 12.865 -8.332 1.00 39.57 192 VAL B C 1
ATOM 3055 O O . VAL B 1 194 ? -3.783 13.793 -7.911 1.00 40.81 192 VAL B O 1
#

Foldseek 3Di:
DDADPPVQADEAEEEAFEAAPLCLVLLVVLVVVPADPVFWDDWDWDDDPQWIKTKIKGQDPPDDRPPSHGYIYIYMYTYHHHDDCVCVLVSCVRHAAYEYRYEQDPVCLVRGLVRLVSNQVSCVVVVHGPVRHAYAYEHEPPVDPPGHPQLSSCCSNPVVPPHHYFYYHSNVPGRSVVRVVRRVVVSVVVVD/DADPVVQADEAEEEEFFAAPLQLVLLVVLVVVPADPVFWDDWDWDDDPAWIKIKIKGQDPPDDHDVGTYMYIYMYTYHHHDDCVVVLVSCVRHAAYEYRYHQDPVCLVRGLVRLVSNQVSCVVVPAGPVRHAYEYEHEPPVPPNGDPQLSSCCRNPVPPPHHYYYYHSNVPGRSVVRVVRRVVVSVVVD

GO terms:
  GO:0005515 protein binding (F, IPI)

InterPro domains:
  IPR006689 Small GTPase superfamily, ARF/SAR type [PF00025] (64-185)
  IPR027417 P-loop containing nucleoside triphosphate hydrolase [G3DSA:3.40.50.300] (1-196)
  IPR027417 P-loop containing nucleoside triphosphate hydrolase [SSF52540] (10-190)
  IPR052705 Gliding Motility-Regulating GTPase [PTHR42708] (12-191)

Organism: Thermus thermophilus (strain ATCC 27634 / DSM 579 / HB8) (NCBI:txid300852)

Solvent-accessible surface area: 18853 Å² total; per-residue (Å²): 94,78,104,48,158,92,110,134,16,25,20,9,36,0,0,1,5,7,7,10,123,0,12,8,39,38,0,0,111,71,1,36,74,117,12,70,133,77,77,32,26,140,46,48,68,103,69,97,181,52,39,103,25,9,47,2,36,11,23,13,120,108,59,54,103,73,193,38,37,92,6,44,2,43,0,49,0,7,4,14,123,53,121,130,52,61,12,39,80,104,8,1,148,46,14,23,0,0,0,0,0,0,3,0,15,55,129,77,41,199,14,0,17,91,13,10,142,29,0,155,119,3,0,62,116,81,63,54,75,36,102,61,10,16,4,0,0,0,0,5,56,60,83,53,147,83,25,28,70,22,131,80,0,40,55,52,4,6,110,132,7,96,14,8,43,27,98,2,14,2,97,97,16,113,22,0,71,43,0,15,63,6,0,14,44,10,4,41,14,132,75,72,133,93,44,164,107,67,45,24,29,28,18,37,0,0,1,9,10,9,7,123,0,12,7,40,42,0,0,116,77,1,37,74,113,10,69,143,78,73,35,26,140,45,51,71,103,76,85,171,56,42,97,27,10,46,2,36,8,24,14,125,95,56,57,111,92,212,58,92,7,41,3,41,0,52,0,10,5,10,120,50,120,130,48,61,12,51,80,97,7,1,150,58,16,51,0,0,0,0,0,0,3,0,14,55,131,76,38,197,14,0,18,99,12,11,145,26,0,156,120,2,0,61,112,80,62,55,77,27,97,60,8,15,3,0,0,0,0,5,55,57,84,49,143,87,27,30,80,38,142,94,0,34,52,49,4,5,110,135,6,89,13,8,43,27,98,3,12,2,100,96,11,119,22,0,69,41,0,15,61,7,0,12,35,10,4,47,13,108,121

B-factor: mean 26.43, std 13.22, range [7.84, 81.69]

Sequence (381 aa):
STINFANREINFKIVYYGPGLSGKTTNLKWWIYSKVPEGRKGEMVSLATEDERTTLFFDFLPLDIGEVKGFKTRFHLYTVPGQVFYNASRRKLILRGVDGIVFVADSAPNRLRANAEESMRNMRENLAEYGLTLDDVPIVIQVNKRDLPDALPVEMVRAVVDPEGKFPVLEAVATEGKGVFETLKEVSRLVLARVATINFANREINFKIVYYGPGLSGKTTNLKWWIYSKVPEGRKGEMVSLATEDERTLFFDFLPLDIGEVKFKTRFHLYTVPGQVFYNASRRKLILRGVDGIVFVADSAPNRLRANAESMRNMRENLAEYGLTLDDVPIVIQVNKRDLPDALPVEMVRAVVDPEGKFPVLEAVATEGKGVFETLKEVSRLVLARV

Secondary structure (DSSP, 8-state):
-EEETTTTEEEEEEEEE-STTSSHHHHHHHHHHTS-GGGB---EEEE-SS-EEEEEEE--SS---SSSPEEEEEEEE--S--S-SHHHHHHTTT--EEEEEEE--GGGHHHHHHHHHHHHHHHHHTT--TTSS-EEEEEE-TTSTT---HHHHHHHH-TT--S-EEE-BGGGTBTHHHHHHHHHHHHHHHH-/-EEGGGTEEEEEEEEE-STTSSHHHHHHHHHHTS-GGGB---EEEE-SS-EEEEEEE--TT------EEEEEEEE--S----SHHHHHHTTT--EEEEEEE--GGGHHHHHHHHHHHHHHHHHTT--TTSS-EEEEEE-TT-TT---HHHHHHHH-TT--S-EEE-BGGGTBTHHHHHHHHHHHHHHH-

Radius of gyration: 21.63 Å; Cα contacts (8 Å, |Δi|>4): 761; chains: 2; bounding box: 54×53×61 Å

Nearest PDB structures (foldseek):
  3t1t-assembly4_D  TM=9.979E-01  e=3.810E-39  Thermus thermophilus HB8
  3t1o-assembly2_B  TM=1.004E+00  e=3.864E-38  Thermus thermophilus HB8
  3t1q-assembly1_A  TM=9.279E-01  e=3.590E-30  Thermus thermophilus HB8
  6h35-assembly1_A  TM=9.614E-01  e=8.339E-28  Myxococcus xanthus DK 1622
  6izw-assembly1_A  TM=8.927E-01  e=1.174E-25  Myxococcus xanthus DK 1622